Protein AF-0000000083131836 (afdb_homodimer)

Solvent-accessible surface area (backbone atoms only — not comparable to full-atom values): 27180 Å² total; per-residue (Å²): 132,62,62,68,63,49,51,50,48,54,57,48,81,63,74,49,46,41,34,53,65,46,28,41,53,64,48,69,60,40,54,78,53,78,91,69,47,92,48,82,59,45,58,55,55,46,48,54,54,47,44,48,44,51,51,32,48,50,42,46,54,50,49,53,49,36,46,52,28,42,71,68,66,37,61,72,59,34,52,54,53,45,52,51,43,47,53,50,44,53,48,51,43,56,51,56,58,58,61,66,73,52,52,54,70,61,46,55,60,46,48,64,74,33,59,88,35,47,82,87,67,38,41,33,62,52,45,51,61,63,45,34,52,59,46,52,49,43,49,38,60,58,54,29,57,78,66,72,50,51,70,58,31,45,72,54,82,58,50,71,81,44,70,67,40,53,51,52,50,50,51,50,49,48,40,51,44,51,48,50,35,52,51,52,50,51,52,49,46,36,73,56,62,34,60,83,26,77,86,36,40,74,62,56,44,49,52,54,55,54,52,69,70,61,62,67,56,55,68,68,56,48,51,53,53,52,48,48,54,54,47,39,61,68,71,41,79,80,65,75,62,75,81,77,100,131,62,62,70,62,50,52,51,46,54,57,48,81,63,76,47,46,41,35,53,65,46,29,41,54,65,48,68,59,40,53,78,54,78,91,69,48,92,48,81,59,46,56,54,56,46,48,55,53,47,43,47,44,52,51,33,47,50,41,47,56,50,50,53,51,34,45,52,28,43,70,68,67,38,60,72,59,32,53,55,53,46,53,51,43,48,54,51,43,52,50,52,42,56,51,56,57,59,62,66,74,50,52,56,70,61,44,55,61,46,45,64,72,32,60,89,34,45,80,86,67,39,41,33,61,52,46,52,59,63,45,34,55,59,46,51,48,43,50,38,60,56,54,30,57,75,66,72,50,51,72,60,32,44,73,53,81,59,51,69,82,44,71,68,42,52,52,52,49,49,52,50,50,49,39,51,44,52,48,50,36,52,50,53,51,52,53,50,45,36,74,57,63,34,60,83,26,76,84,35,39,71,62,56,43,48,53,54,56,55,52,69,69,61,61,68,56,54,67,69,57,49,52,53,53,51,48,48,53,54,47,38,62,69,70,39,79,78,65,74,62,76,82,75,101

InterPro domains:
  IPR004981 Tryptophan 2,3-dioxygenase [PF03301] (16-127)
  IPR004981 Tryptophan 2,3-dioxygenase [PTHR10138] (14-127)
  IPR037217 Tryptophan/Indoleamine 2,3-dioxygenase-like [SSF140959] (17-227)

Radius of gyration: 25.92 Å; Cα contacts (8 Å, |Δi|>4): 487; chains: 2; bounding box: 62×74×74 Å

Secondary structure (DSSP, 8-state):
--HHHHHHHHH--S-SHHHHHTTHHHHHTTSPPGGG-SSTHHHHHHHHHHHHHHHHHHHHHHHHHHHHHHHTT-HHHHHHHHHHHHHHHHHHHHHHHHHTTS-HHHHHHHHHHHTT--GGG-HHHHHHHHHHHHHHHHHIIIIIHHHT--HHIIIIIT----HHHHHHHHHHHHHHHHHHHHHHHHHHHHHHT-TT-TTS-HHHHHHHHHHHH--S-HHHHHHHHHHHHHHHHHH-SSPPPGGG-/--HHHHHHHHH--S-SHHHHHTTHHHHHTTSPPGGG-SSTHHHHHHHHHHHHHHHHHHHHHHHHHHHHHHHTT-HHHHHHHHHHHHHHHHHHHHHHHHHTTS-HHHHHHHHHHHTT--GGG-HHHHHHHHHHHHHHHHHIIIIIHHHT--HHIIIIIT----HHHHHHHHHHHHHHHHHHHHHHHHHHHHHHT-TT-TTS-HHHHHHHHHHHH--S-HHHHHHHHHHHHHHHHHH-SSPPPGGG-

Foldseek 3Di:
DDPVVVVDVQLDDCPDPVCVVVVVNVVVVVAPDPVPDPDDCLRLVVVLLVLLLVLLVLLLVLLVVLLVCLQVVVLVVNLVSLVVNLVSLVVNLVSLVVNLPDALVSVVSSVVVCPPDDPVPRPSLVSVLVSLVSSVVSLCVRPPVVVVDDPCCCPPVVPDVDSNVSNLVSSVSSQVSNLSSLVSNLVSCCSNPNLPDVVCPPVNSVVSVVVNPDTSCVSSVVSVVVVCVVVCVVVDVDDPDPVVD/DDPVVVVDVQLDDCPDPVCVVVVVNVVVVVAPDPVPDPDPCLRLVVVLLVLLLVLLVLLLVLLVVLLVCLQVVVLVVNLVSLVVNLVSLVVNLVSLVVNLPDALVSVVSNVVVCPPDDPVPRPSLVSVLVSLQSSVVSLCVRPPVVVVDDPCCCPPVVPDVDSNVSNLVSSVSSQVSNLSSLVSNLVSCCSNPNLPDVVCPPVNSVVSVVVSPDTSCVSSVVSVVVVCVVVCVVVDVDDPDPVVD

Sequence (490 aa):
MDRHSFYALIAGDNASDYEQYLNRHDLLQCQTPYDQLCNHDELQFQITHQVQELWMKLIAYTLLEIDEQLAAKHS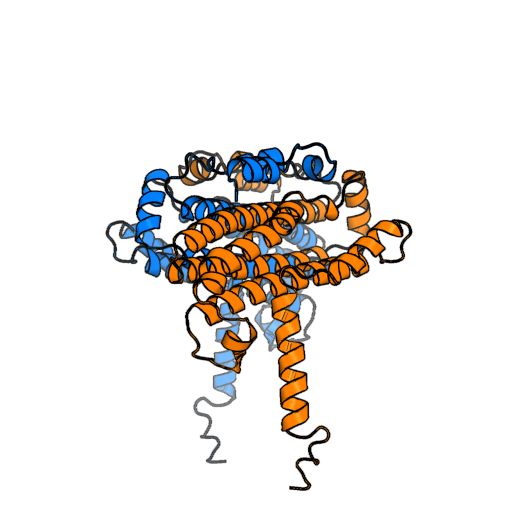LKVLTLFNRTHRIQQSMVDHLALLETMSPKDYQSIRLNLGNGSGQESPGFHVIIQMAKPLWQSFQTHYLIPTNLSLRDIYDDHYQHDELYLLAEQLAEFDKLFQHFRYRHIQLVQRILGLSSKSLKGHSADLLEKGLKMRFFPELWDIRNQMTDDWGGEYGSTRPPLHCKMDRHSFYALIAGDNASDYEQYLNRHDLLQCQTPYDQLCNHDELQFQITHQVQELWMKLIAYTLLEIDEQLAAKHSLKVLTLFNRTHRIQQSMVDHLALLETMSPKDYQSIRLNLGNGSGQESPGFHVIIQMAKPLWQSFQTHYLIPTNLSLRDIYDDHYQHDELYLLAEQLAEFDKLFQHFRYRHIQLVQRILGLSSKSLKGHSADLLEKGLKMRFFPELWDIRNQMTDDWGGEYGSTRPPLHCK

Organism: Piscirickettsia salmonis (NCBI:txid1238)

Nearest PDB structures (foldseek):
  3bk9-assembly2_H  TM=8.881E-01  e=2.395E-08  Xanthomonas campestris pv. campestris
  2nw7-assembly1_D  TM=8.348E-01  e=6.318E-09  Xanthomonas campestris pv. campestris
  2nw7-assembly1_C  TM=8.312E-01  e=8.323E-09  Xanthomonas campestris pv. campestris
  2nox-assembly2_G  TM=8.268E-01  e=1.993E-08  Cupriavidus metallidurans
  2nox-assembly1_B  TM=8.123E-01  e=3.014E-08  Cupriavidus metallidurans

pLDDT: mean 89.49, std 11.09, range [40.47, 98.56]

Structure (mmCIF, N/CA/C/O backbone):
data_AF-0000000083131836-model_v1
#
loop_
_entity.id
_entity.type
_entity.pdbx_description
1 polymer 'Tryptophan 2,3-dioxygenase'
#
loop_
_atom_site.group_PDB
_atom_site.id
_atom_site.type_symbol
_atom_site.label_atom_id
_atom_site.label_alt_id
_atom_site.label_comp_id
_atom_site.label_asym_id
_atom_site.label_entity_id
_atom_site.label_seq_id
_atom_site.pdbx_PDB_ins_code
_atom_site.Cartn_x
_atom_site.Cartn_y
_atom_site.Cartn_z
_atom_site.occupancy
_atom_site.B_iso_or_equiv
_atom_site.auth_seq_id
_atom_site.auth_comp_id
_atom_site.auth_asym_id
_atom_site.auth_atom_id
_atom_site.pdbx_PDB_model_num
ATOM 1 N N . MET A 1 1 ? -3.969 27.156 3.531 1 92.19 1 MET A N 1
ATOM 2 C CA . MET A 1 1 ? -3.037 26.766 2.479 1 92.19 1 MET A CA 1
ATOM 3 C C . MET A 1 1 ? -3.609 27.094 1.101 1 92.19 1 MET A C 1
ATOM 5 O O . MET A 1 1 ? -4.797 26.875 0.852 1 92.19 1 MET A O 1
ATOM 9 N N . ASP A 1 2 ? -2.715 27.609 0.281 1 91.12 2 ASP A N 1
ATOM 10 C CA . ASP A 1 2 ? -3.135 27.922 -1.082 1 91.12 2 ASP A CA 1
ATOM 11 C C . ASP A 1 2 ? -3.109 26.672 -1.964 1 91.12 2 ASP A C 1
ATOM 13 O O . ASP A 1 2 ? -2.037 26.156 -2.279 1 91.12 2 ASP A O 1
ATOM 17 N N . ARG A 1 3 ? -4.238 26.297 -2.41 1 90.19 3 ARG A N 1
ATOM 18 C CA . ARG A 1 3 ? -4.375 25.031 -3.133 1 90.19 3 ARG A CA 1
ATOM 19 C C . ARG A 1 3 ? -3.59 25.062 -4.441 1 90.19 3 ARG A C 1
ATOM 21 O O . ARG A 1 3 ? -2.918 24.094 -4.789 1 90.19 3 ARG A O 1
ATOM 28 N N . HIS A 1 4 ? -3.729 26.125 -5.125 1 90 4 HIS A N 1
ATOM 29 C CA . HIS A 1 4 ? -3.096 26.203 -6.438 1 90 4 HIS A CA 1
ATOM 30 C C . HIS A 1 4 ? -1.58 26.094 -6.328 1 90 4 HIS A C 1
ATOM 32 O O . HIS A 1 4 ? -0.944 25.422 -7.145 1 90 4 HIS A O 1
ATOM 38 N N . SER A 1 5 ? -1.041 26.734 -5.328 1 92.12 5 SER A N 1
ATOM 39 C CA . SER A 1 5 ? 0.399 26.656 -5.102 1 92.12 5 SER A CA 1
ATOM 40 C C . SER A 1 5 ? 0.834 25.219 -4.801 1 92.12 5 SER A C 1
ATOM 42 O O . SER A 1 5 ? 1.824 24.734 -5.355 1 92.12 5 SER A O 1
ATOM 44 N N . PHE A 1 6 ? 0.069 24.562 -3.996 1 92.81 6 PHE A N 1
ATOM 45 C CA . PHE A 1 6 ? 0.462 23.203 -3.613 1 92.81 6 PHE A CA 1
ATOM 46 C C . PHE A 1 6 ? 0.19 22.219 -4.742 1 92.81 6 PHE A C 1
ATOM 48 O O . PHE A 1 6 ? 0.929 21.25 -4.918 1 92.81 6 PHE A O 1
ATOM 55 N N . TYR A 1 7 ? -0.836 22.516 -5.57 1 90.5 7 TYR A N 1
ATOM 56 C CA . TYR A 1 7 ? -1.062 21.672 -6.742 1 90.5 7 TYR A CA 1
ATOM 57 C C . TYR A 1 7 ? 0.15 21.688 -7.668 1 90.5 7 TYR A C 1
ATOM 59 O O . TYR A 1 7 ? 0.564 20.656 -8.18 1 90.5 7 TYR A O 1
ATOM 67 N N . ALA A 1 8 ? 0.679 22.859 -7.816 1 90.56 8 ALA A N 1
ATOM 68 C CA . ALA A 1 8 ? 1.857 23.016 -8.664 1 90.56 8 ALA A CA 1
ATOM 69 C C . ALA A 1 8 ? 3.057 22.281 -8.07 1 90.56 8 ALA A C 1
ATOM 71 O O . ALA A 1 8 ? 3.816 21.625 -8.797 1 90.56 8 ALA A O 1
ATOM 72 N N . LEU A 1 9 ? 3.209 22.359 -6.789 1 91.62 9 LEU A N 1
ATOM 73 C CA . LEU A 1 9 ? 4.309 21.688 -6.109 1 91.62 9 LEU A CA 1
ATOM 74 C C . LEU A 1 9 ? 4.168 20.172 -6.219 1 91.62 9 LEU A C 1
ATOM 76 O O . LEU A 1 9 ? 5.156 19.469 -6.441 1 91.62 9 LEU A O 1
ATOM 80 N N . ILE A 1 10 ? 2.947 19.672 -6.082 1 91.69 10 ILE A N 1
ATOM 81 C CA . ILE A 1 10 ? 2.676 18.25 -6.16 1 91.69 10 ILE A CA 1
ATOM 82 C C . ILE A 1 10 ? 2.973 17.734 -7.57 1 91.69 10 ILE A C 1
ATOM 84 O O . ILE A 1 10 ? 3.541 16.656 -7.742 1 91.69 10 ILE A O 1
ATOM 88 N N . ALA A 1 11 ? 2.627 18.516 -8.523 1 89.5 11 ALA A N 1
ATOM 89 C CA . ALA A 1 11 ? 2.832 18.125 -9.922 1 89.5 11 ALA A CA 1
ATOM 90 C C . ALA A 1 11 ? 4.316 17.984 -10.242 1 89.5 11 ALA A C 1
ATOM 92 O O . ALA A 1 11 ? 4.715 17.125 -11.016 1 89.5 11 ALA A O 1
ATOM 93 N N . GLY A 1 12 ? 5.078 18.766 -9.555 1 87.25 12 GLY A N 1
ATOM 94 C CA . GLY A 1 12 ? 6.5 18.75 -9.859 1 87.25 12 GLY A CA 1
ATOM 95 C C . GLY A 1 12 ? 6.836 19.406 -11.18 1 87.25 12 GLY A C 1
ATOM 96 O O . GLY A 1 12 ? 5.945 19.922 -11.867 1 87.25 12 GLY A O 1
ATOM 97 N N . ASP A 1 13 ? 8.172 19.438 -11.57 1 88.19 13 ASP A N 1
ATOM 98 C CA . ASP A 1 13 ? 8.586 20.109 -12.805 1 88.19 13 ASP A CA 1
ATOM 99 C C . ASP A 1 13 ? 9.25 19.109 -13.766 1 88.19 13 ASP A C 1
ATOM 101 O O . ASP A 1 13 ? 9.766 19.516 -14.812 1 88.19 13 ASP A O 1
ATOM 105 N N . ASN A 1 14 ? 9.203 17.875 -13.406 1 88.94 14 ASN A N 1
ATOM 106 C CA . ASN A 1 14 ? 9.711 16.781 -14.227 1 88.94 14 ASN A CA 1
ATOM 107 C C . ASN A 1 14 ? 11.164 17.016 -14.641 1 88.94 14 ASN A C 1
ATOM 109 O O . ASN A 1 14 ? 11.578 16.609 -15.727 1 88.94 14 ASN A O 1
ATOM 113 N N . ALA A 1 15 ? 11.953 17.641 -13.82 1 88.12 15 ALA A N 1
ATOM 114 C CA . ALA A 1 15 ? 13.305 18.062 -14.188 1 88.12 15 ALA A CA 1
ATOM 115 C C . ALA A 1 15 ? 14.344 17.094 -13.648 1 88.12 15 ALA A C 1
ATOM 117 O O . ALA A 1 15 ? 15.422 16.938 -14.227 1 88.12 15 ALA A O 1
ATOM 118 N N . SER A 1 16 ? 14.023 16.453 -12.625 1 91.06 16 SER A N 1
ATOM 119 C CA . SER A 1 16 ? 15.016 15.594 -11.977 1 91.06 16 SER A CA 1
ATOM 120 C C . SER A 1 16 ? 15.078 14.219 -12.641 1 91.06 16 SER A C 1
ATOM 122 O O . SER A 1 16 ? 14.102 13.773 -13.25 1 91.06 16 SER A O 1
ATOM 124 N N . ASP A 1 17 ? 16.172 13.555 -12.523 1 92.94 17 ASP A N 1
ATOM 125 C CA . ASP A 1 17 ? 16.328 12.188 -13.008 1 92.94 17 ASP A CA 1
ATOM 126 C C . ASP A 1 17 ? 15.312 11.25 -12.352 1 92.94 17 ASP A C 1
ATOM 128 O O . ASP A 1 17 ? 14.773 10.352 -13 1 92.94 17 ASP A O 1
ATOM 132 N N . TYR A 1 18 ? 15.055 11.516 -11.086 1 92.75 18 TYR A N 1
ATOM 133 C CA . TYR A 1 18 ? 14.086 10.727 -10.336 1 92.75 18 TYR A CA 1
ATOM 134 C C . TYR A 1 18 ? 12.711 10.789 -10.984 1 92.75 18 TYR A C 1
ATOM 136 O O . TYR A 1 18 ? 12.094 9.75 -11.242 1 92.75 18 TYR A O 1
ATOM 144 N N . GLU A 1 19 ? 12.289 11.953 -11.258 1 94.81 19 GLU A N 1
ATOM 145 C CA . GLU A 1 19 ? 10.961 12.133 -11.836 1 94.81 19 GLU A CA 1
ATOM 146 C C . GLU A 1 19 ? 10.875 11.531 -13.234 1 94.81 19 GLU A C 1
ATOM 148 O O . GLU A 1 19 ? 9.875 10.906 -13.594 1 94.81 19 GLU A O 1
ATOM 153 N N . GLN A 1 20 ? 11.914 11.727 -14 1 94.06 20 GLN A N 1
ATOM 154 C CA . GLN A 1 20 ? 11.938 11.219 -15.367 1 94.06 20 GLN A CA 1
ATOM 155 C C . GLN A 1 20 ? 11.984 9.695 -15.391 1 94.06 20 GLN A C 1
ATOM 157 O O . GLN A 1 20 ? 11.234 9.055 -16.141 1 94.06 20 GLN A O 1
ATOM 162 N N . TYR A 1 21 ? 12.844 9.148 -14.555 1 94.06 21 TYR A N 1
ATOM 163 C CA . TYR A 1 21 ? 12.992 7.703 -14.492 1 94.06 21 TYR A CA 1
ATOM 164 C C . TYR A 1 21 ? 11.68 7.031 -14.117 1 94.06 21 TYR A C 1
ATOM 166 O O . TYR A 1 21 ? 11.344 5.965 -14.648 1 94.06 21 TYR A O 1
ATOM 174 N N . LEU A 1 22 ? 10.914 7.676 -13.258 1 95.44 22 LEU A N 1
ATOM 175 C CA . LEU A 1 22 ? 9.68 7.078 -12.75 1 95.44 22 LEU A CA 1
ATOM 176 C C . LEU A 1 22 ? 8.484 7.508 -13.594 1 95.44 22 LEU A C 1
ATOM 178 O O . LEU A 1 22 ? 7.352 7.125 -13.305 1 95.44 22 LEU A O 1
ATOM 182 N N . ASN A 1 23 ? 8.75 8.281 -14.672 1 96.44 23 ASN A N 1
ATOM 183 C CA . ASN A 1 23 ? 7.641 8.867 -15.422 1 96.44 23 ASN A CA 1
ATOM 184 C C . ASN A 1 23 ? 6.582 9.453 -14.492 1 96.44 23 ASN A C 1
ATOM 186 O O . ASN A 1 23 ? 5.391 9.195 -14.656 1 96.44 23 ASN A O 1
ATOM 190 N N . ARG A 1 24 ? 7.027 10.172 -13.5 1 96.12 24 ARG A N 1
ATOM 191 C CA . ARG A 1 24 ? 6.191 10.672 -12.422 1 96.12 24 ARG A CA 1
ATOM 192 C C . ARG A 1 24 ? 5.102 11.602 -12.945 1 96.12 24 ARG A C 1
ATOM 194 O O . ARG A 1 24 ? 3.955 11.539 -12.5 1 96.12 24 ARG A O 1
ATOM 201 N N . HIS A 1 25 ? 5.473 12.438 -13.883 1 95.19 25 HIS A N 1
ATOM 202 C CA . HIS A 1 25 ? 4.523 13.398 -14.43 1 95.19 25 HIS A CA 1
ATOM 203 C C . HIS A 1 25 ? 3.342 12.695 -15.086 1 95.19 25 HIS A C 1
ATOM 205 O O . HIS A 1 25 ? 2.186 12.992 -14.781 1 95.19 25 HIS A O 1
ATOM 211 N N . ASP A 1 26 ? 3.588 11.781 -15.977 1 95.94 26 ASP A N 1
ATOM 212 C CA . ASP A 1 26 ? 2.529 11.031 -16.641 1 95.94 26 ASP A CA 1
ATOM 213 C C . ASP A 1 26 ? 1.716 10.219 -15.633 1 95.94 26 ASP A C 1
ATOM 215 O O . ASP A 1 26 ? 0.491 10.133 -15.75 1 95.94 26 ASP A O 1
ATOM 219 N N . LEU A 1 27 ? 2.389 9.656 -14.695 1 97.62 27 LEU A N 1
ATOM 220 C CA . LEU A 1 27 ? 1.745 8.867 -13.648 1 97.62 27 LEU A CA 1
ATOM 221 C C . LEU A 1 27 ? 0.706 9.695 -12.906 1 97.62 27 LEU A C 1
ATOM 223 O O . LEU A 1 27 ? -0.427 9.25 -12.703 1 97.62 27 LEU A O 1
ATOM 227 N N . LEU A 1 28 ? 1.086 10.906 -12.5 1 96.94 28 LEU A N 1
ATOM 228 C CA . LEU A 1 28 ? 0.222 11.742 -11.672 1 96.94 28 LEU A CA 1
ATOM 229 C C . LEU A 1 28 ? -0.868 12.398 -12.508 1 96.94 28 LEU A C 1
ATOM 231 O O . LEU A 1 28 ? -1.816 12.969 -11.961 1 96.94 28 LEU A O 1
ATOM 235 N N . GLN A 1 29 ? -0.776 12.266 -13.812 1 95.25 29 GLN A N 1
ATOM 236 C CA . GLN A 1 29 ? -1.801 12.82 -14.695 1 95.25 29 GLN A CA 1
ATOM 237 C C . GLN A 1 29 ? -2.885 11.781 -14.984 1 95.25 29 GLN A C 1
ATOM 239 O O . GLN A 1 29 ? -3.879 12.094 -15.648 1 95.25 29 GLN A O 1
ATOM 244 N N . CYS A 1 30 ? -2.713 10.609 -14.477 1 96.56 30 CYS A N 1
ATOM 245 C CA . CYS A 1 30 ? -3.682 9.547 -14.734 1 96.56 30 CYS A CA 1
ATOM 246 C C . CYS A 1 30 ? -4.945 9.758 -13.906 1 96.56 30 CYS A C 1
ATOM 248 O O . CYS A 1 30 ? -5.957 9.094 -14.141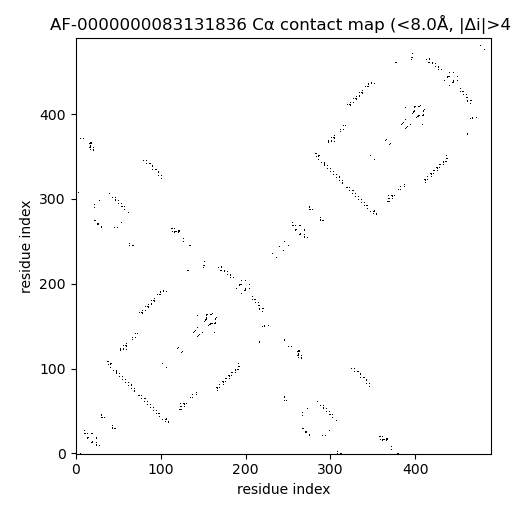 1 96.56 30 CYS A O 1
ATOM 250 N N . GLN A 1 31 ? -4.961 10.594 -12.891 1 96.81 31 GLN A N 1
ATOM 251 C CA . GLN A 1 31 ? -6.133 10.891 -12.078 1 96.81 31 GLN A CA 1
ATOM 252 C C . GLN A 1 31 ? -6.883 12.102 -12.617 1 96.81 31 GLN A C 1
ATOM 254 O O . GLN A 1 31 ? -6.305 12.938 -13.32 1 96.81 31 GLN A O 1
ATOM 259 N N . THR A 1 32 ? -8.125 12.211 -12.297 1 94.06 32 THR A N 1
ATOM 260 C CA . THR A 1 32 ? -8.914 13.398 -12.609 1 94.06 32 THR A CA 1
ATOM 261 C C . THR A 1 32 ? -8.305 14.641 -11.961 1 94.06 32 THR A C 1
ATOM 263 O O . THR A 1 32 ? -7.918 14.602 -10.789 1 94.06 32 THR A O 1
ATOM 266 N N . PRO A 1 33 ? -8.211 15.68 -12.773 1 91.44 33 PRO A N 1
ATOM 267 C CA . PRO A 1 33 ? -7.738 16.922 -12.172 1 91.44 33 PRO A CA 1
ATOM 268 C C . PRO A 1 33 ? -8.57 17.344 -10.961 1 91.44 33 PRO A C 1
ATOM 270 O O . PRO A 1 33 ? -9.789 17.156 -10.953 1 91.44 33 PRO A O 1
ATOM 273 N N . TYR A 1 34 ? -7.871 17.953 -10.117 1 87.12 34 TYR A N 1
ATOM 274 C CA . TYR A 1 34 ? -8.461 18.234 -8.812 1 87.12 34 TYR A CA 1
ATOM 275 C C . TYR A 1 34 ? -9.719 19.078 -8.961 1 87.12 34 TYR A C 1
ATOM 277 O O . TYR A 1 34 ? -10.695 18.875 -8.242 1 87.12 34 TYR A O 1
ATOM 285 N N . ASP A 1 35 ? -9.703 20 -9.891 1 87.62 35 ASP A N 1
ATOM 286 C CA . ASP A 1 35 ? -10.82 20.922 -10.062 1 87.62 35 ASP A CA 1
ATOM 287 C C . ASP A 1 35 ? -11.984 20.25 -10.789 1 87.62 35 ASP A C 1
ATOM 289 O O . ASP A 1 35 ? -13.062 20.828 -10.906 1 87.62 35 ASP A O 1
ATOM 293 N N . GLN A 1 36 ? -11.82 19.062 -11.219 1 92.5 36 GLN A N 1
ATOM 294 C CA . GLN A 1 36 ? -12.852 18.359 -11.969 1 92.5 36 GLN A CA 1
ATOM 295 C C . GLN A 1 36 ? -13.383 17.156 -11.188 1 92.5 36 GLN A C 1
ATOM 297 O O . GLN A 1 36 ? -14.273 16.438 -11.664 1 92.5 36 GLN A O 1
ATOM 302 N N . LEU A 1 37 ? -12.859 16.953 -10.016 1 93.56 37 LEU A N 1
ATOM 303 C CA . LEU A 1 37 ? -13.344 15.859 -9.172 1 93.56 37 LEU A CA 1
ATOM 304 C C . LEU A 1 37 ? -14.781 16.125 -8.734 1 93.56 37 LEU A C 1
ATOM 306 O O . LEU A 1 37 ? -15.148 17.25 -8.414 1 93.56 37 LEU A O 1
ATOM 310 N N . CYS A 1 38 ? -15.617 15.109 -8.672 1 93.38 38 CYS A N 1
ATOM 311 C CA . CYS A 1 38 ? -17 15.273 -8.227 1 93.38 38 CYS A CA 1
ATOM 312 C C . CYS A 1 38 ? -17.062 15.5 -6.719 1 93.38 38 CYS A C 1
ATOM 314 O O . CYS A 1 38 ? -17.984 16.141 -6.227 1 93.38 38 CYS A O 1
ATOM 316 N N . ASN A 1 39 ? -16.188 14.906 -6.012 1 91.81 39 ASN A N 1
ATOM 317 C CA . ASN A 1 39 ? -15.961 15.164 -4.594 1 91.81 39 ASN A CA 1
ATOM 318 C C . ASN A 1 39 ? -14.539 14.797 -4.184 1 91.81 39 ASN A C 1
ATOM 320 O O . ASN A 1 39 ? -13.773 14.273 -4.992 1 91.81 39 ASN A O 1
ATOM 324 N N . HIS A 1 40 ? -14.188 14.984 -2.961 1 87 40 HIS A N 1
ATOM 325 C CA . HIS A 1 40 ? -12.805 14.82 -2.525 1 87 40 HIS A CA 1
ATOM 326 C C . HIS A 1 40 ? -12.422 13.344 -2.43 1 87 40 HIS A C 1
ATOM 328 O O . HIS A 1 40 ? -11.25 12.992 -2.59 1 87 40 HIS A O 1
ATOM 334 N N . ASP A 1 41 ? -13.375 12.492 -2.295 1 93 41 ASP A N 1
ATOM 335 C CA . ASP A 1 41 ? -13.102 11.07 -2.111 1 93 41 ASP A CA 1
ATOM 336 C C . ASP A 1 41 ? -12.812 10.391 -3.447 1 93 41 ASP A C 1
ATOM 338 O O . ASP A 1 41 ? -12.305 9.273 -3.48 1 93 41 ASP A O 1
ATOM 342 N N . GLU A 1 42 ? -13.156 11.055 -4.5 1 95.38 42 GLU A N 1
ATOM 343 C CA . GLU A 1 42 ? -12.945 10.445 -5.812 1 95.38 42 GLU A CA 1
ATOM 344 C C . GLU A 1 42 ? -11.461 10.195 -6.074 1 95.38 42 GLU A C 1
ATOM 346 O O . GLU A 1 42 ? -11.094 9.188 -6.676 1 95.38 42 GLU A O 1
ATOM 351 N N . LEU A 1 43 ? -10.648 11.117 -5.602 1 96.06 43 LEU A N 1
ATOM 352 C CA . LEU A 1 43 ? -9.219 10.922 -5.777 1 96.06 43 LEU A CA 1
ATOM 353 C C . LEU A 1 43 ? -8.75 9.664 -5.059 1 96.06 43 LEU A C 1
ATOM 355 O O . LEU A 1 43 ? -7.965 8.883 -5.605 1 96.06 43 LEU A O 1
ATOM 359 N N . GLN A 1 44 ? -9.211 9.484 -3.855 1 95.88 44 GLN A N 1
ATOM 360 C CA . GLN A 1 44 ? -8.867 8.281 -3.105 1 95.88 44 GLN A CA 1
ATOM 361 C C . GLN A 1 44 ? -9.305 7.023 -3.854 1 95.88 44 GLN A C 1
ATOM 363 O O . GLN A 1 44 ? -8.562 6.039 -3.904 1 95.88 44 GLN A O 1
ATOM 368 N N . PHE A 1 45 ? -10.5 7.059 -4.383 1 96.12 45 PHE A N 1
ATOM 369 C CA . PHE A 1 45 ? -11.031 5.922 -5.129 1 96.12 45 PHE A CA 1
ATOM 370 C C . PHE A 1 45 ? -10.133 5.598 -6.32 1 96.12 45 PHE A C 1
ATOM 372 O O . PHE A 1 45 ? -9.75 4.441 -6.516 1 96.12 45 PHE A O 1
ATOM 379 N N . GLN A 1 46 ? -9.781 6.562 -7.031 1 96.88 46 GLN A N 1
ATOM 380 C CA . GLN A 1 46 ? -8.969 6.383 -8.227 1 96.88 46 GLN A CA 1
ATOM 381 C C . GLN A 1 46 ? -7.578 5.859 -7.875 1 96.88 46 GLN A C 1
ATOM 383 O O . GLN A 1 46 ? -7.125 4.859 -8.438 1 96.88 46 GLN A O 1
ATOM 388 N N . ILE A 1 47 ? -6.914 6.5 -6.941 1 97.81 47 ILE A N 1
ATOM 389 C CA . ILE A 1 47 ? -5.535 6.152 -6.605 1 97.81 47 ILE A CA 1
ATOM 390 C C . ILE A 1 47 ? -5.488 4.754 -6 1 97.81 47 ILE A C 1
ATOM 392 O O . ILE A 1 47 ? -4.594 3.963 -6.312 1 97.81 47 ILE A O 1
ATOM 396 N N . THR A 1 48 ? -6.438 4.461 -5.109 1 97.25 48 THR A N 1
ATOM 397 C CA . THR A 1 48 ? -6.457 3.131 -4.508 1 97.25 48 THR A CA 1
ATOM 398 C C . THR A 1 48 ? -6.566 2.055 -5.586 1 97.25 48 THR A C 1
ATOM 400 O O . THR A 1 48 ? -5.828 1.068 -5.562 1 97.25 48 THR A O 1
ATOM 403 N N . HIS A 1 49 ? -7.441 2.223 -6.57 1 97.19 49 HIS A N 1
ATOM 404 C CA . HIS A 1 49 ? -7.609 1.243 -7.637 1 97.19 49 HIS A CA 1
ATOM 405 C C . HIS A 1 49 ? -6.383 1.203 -8.539 1 97.19 49 HIS A C 1
ATOM 407 O O . HIS A 1 49 ? -5.977 0.132 -9 1 97.19 49 HIS A O 1
ATOM 413 N N . GLN A 1 50 ? -5.832 2.338 -8.797 1 98.19 50 GLN A N 1
ATOM 414 C CA . GLN A 1 50 ? -4.637 2.4 -9.625 1 98.19 50 GLN A CA 1
ATOM 415 C C . GLN A 1 50 ? -3.463 1.687 -8.961 1 98.19 50 GLN A C 1
ATOM 417 O O . GLN A 1 50 ? -2.727 0.947 -9.617 1 98.19 50 GLN A O 1
ATOM 422 N N . VAL A 1 51 ? -3.273 1.906 -7.676 1 98.38 51 VAL A N 1
ATOM 423 C CA . VAL A 1 51 ? -2.227 1.226 -6.922 1 98.38 51 VAL A CA 1
ATOM 424 C C . VAL A 1 51 ? -2.453 -0.283 -6.969 1 98.38 51 VAL A C 1
ATOM 426 O O . VAL A 1 51 ? -1.507 -1.054 -7.145 1 98.38 51 VAL A O 1
ATOM 429 N N . GLN A 1 52 ? -3.742 -0.69 -6.836 1 97.88 52 GLN A N 1
ATOM 430 C CA . GLN A 1 52 ? -4.062 -2.109 -6.938 1 97.88 52 GLN A CA 1
ATOM 431 C C . GLN A 1 52 ? -3.621 -2.678 -8.281 1 97.88 52 GLN A C 1
ATOM 433 O O . GLN A 1 52 ? -3.027 -3.758 -8.344 1 97.88 52 GLN A O 1
ATOM 438 N N . GLU A 1 53 ? -3.861 -1.987 -9.32 1 97.94 53 GLU A N 1
ATOM 439 C CA . GLU A 1 53 ? -3.5 -2.449 -10.656 1 97.94 53 GLU A CA 1
ATOM 440 C C . GLU A 1 53 ? -1.985 -2.535 -10.82 1 97.94 53 GLU A C 1
ATOM 442 O O . GLU A 1 53 ? -1.477 -3.451 -11.469 1 97.94 53 GLU A O 1
ATOM 447 N N . LEU A 1 54 ? -1.3 -1.574 -10.297 1 98.38 54 LEU A N 1
ATOM 448 C CA . LEU A 1 54 ? 0.158 -1.602 -10.344 1 98.38 54 LEU A CA 1
ATOM 449 C C . LEU A 1 54 ? 0.705 -2.814 -9.594 1 98.38 54 LEU A C 1
ATOM 451 O O . LEU A 1 54 ? 1.596 -3.506 -10.094 1 98.38 54 LEU A O 1
ATOM 455 N N . TRP A 1 55 ? 0.155 -3.053 -8.383 1 98.25 55 TRP A N 1
ATOM 456 C CA . TRP A 1 55 ? 0.573 -4.215 -7.605 1 98.25 55 TRP A CA 1
ATOM 457 C C . TRP A 1 55 ? 0.272 -5.508 -8.359 1 98.25 55 TRP A C 1
ATOM 459 O O . TRP A 1 55 ? 1.104 -6.422 -8.391 1 98.25 55 TRP A O 1
ATOM 469 N N . MET A 1 56 ? -0.914 -5.582 -9 1 98.06 56 MET A N 1
ATOM 470 C CA . MET A 1 56 ? -1.287 -6.797 -9.719 1 98.06 56 MET A CA 1
ATOM 471 C C . MET A 1 56 ? -0.396 -7.004 -10.938 1 98.06 56 MET A C 1
ATOM 473 O O . MET A 1 56 ? -0.088 -8.141 -11.297 1 98.06 56 MET A O 1
ATOM 477 N N . LYS A 1 57 ? 0.002 -5.945 -11.562 1 97.69 57 LYS A N 1
ATOM 478 C CA . LYS A 1 57 ? 0.998 -6.051 -12.625 1 97.69 57 LYS A CA 1
ATOM 479 C C . LYS A 1 57 ? 2.295 -6.66 -12.109 1 97.69 57 LYS A C 1
ATOM 481 O O . LYS A 1 57 ? 2.84 -7.586 -12.711 1 97.69 57 LYS A O 1
ATOM 486 N N . LEU A 1 58 ? 2.768 -6.145 -11 1 97.69 58 LEU A N 1
ATOM 487 C CA . LEU A 1 58 ? 4.012 -6.648 -10.43 1 97.69 58 LEU A CA 1
ATOM 488 C C . LEU A 1 58 ? 3.879 -8.117 -10.039 1 97.69 58 LEU A C 1
ATOM 490 O O . LEU A 1 58 ? 4.785 -8.914 -10.297 1 97.69 58 LEU A O 1
ATOM 494 N N . ILE A 1 59 ? 2.744 -8.445 -9.422 1 98.12 59 ILE A N 1
ATOM 495 C CA . ILE A 1 59 ? 2.496 -9.836 -9.039 1 98.12 59 ILE A CA 1
ATOM 496 C C . ILE A 1 59 ? 2.533 -10.727 -10.281 1 98.12 59 ILE A C 1
ATOM 498 O O . ILE A 1 59 ? 3.199 -11.766 -10.289 1 98.12 59 ILE A O 1
ATOM 502 N N . ALA A 1 60 ? 1.855 -10.312 -11.344 1 97.69 60 ALA A N 1
ATOM 503 C CA . ALA A 1 60 ? 1.769 -11.117 -12.555 1 97.69 60 ALA A CA 1
ATOM 504 C C . ALA A 1 60 ? 3.152 -11.352 -13.156 1 97.69 60 ALA A C 1
ATOM 506 O O . ALA A 1 60 ? 3.5 -12.484 -13.5 1 97.69 60 ALA A O 1
ATOM 507 N N . TYR A 1 61 ? 3.9 -10.352 -13.219 1 96.31 61 TYR A N 1
ATOM 508 C CA . TYR A 1 61 ? 5.234 -10.492 -13.789 1 96.31 61 TYR A CA 1
ATOM 509 C C . TYR A 1 61 ? 6.129 -11.336 -12.883 1 96.31 61 TYR A C 1
ATOM 511 O O . TYR A 1 61 ? 6.973 -12.094 -13.367 1 96.31 61 TYR A O 1
AT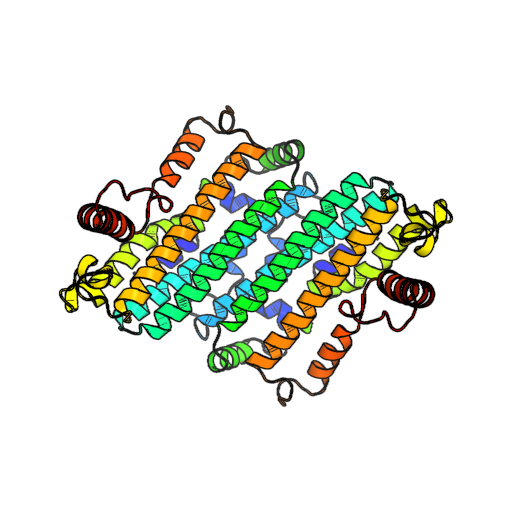OM 519 N N . THR A 1 62 ? 5.996 -11.18 -11.594 1 96.81 62 THR A N 1
ATOM 520 C CA . THR A 1 62 ? 6.746 -12 -10.648 1 96.81 62 THR A CA 1
ATOM 521 C C . THR A 1 62 ? 6.359 -13.469 -10.781 1 96.81 62 THR A C 1
ATOM 523 O O . THR A 1 62 ? 7.219 -14.352 -10.734 1 96.81 62 THR A O 1
ATOM 526 N N . LEU A 1 63 ? 5.031 -13.711 -11.023 1 98.19 63 LEU A N 1
ATOM 527 C CA . LEU A 1 63 ? 4.566 -15.078 -11.203 1 98.19 63 LEU A CA 1
ATOM 528 C C . LEU A 1 63 ? 5.148 -15.688 -12.477 1 98.19 63 LEU A C 1
ATOM 530 O O . LEU A 1 63 ? 5.434 -16.891 -12.523 1 98.19 63 LEU A O 1
ATOM 534 N N . LEU A 1 64 ? 5.289 -14.883 -13.523 1 97.06 64 LEU A N 1
ATOM 535 C CA . LEU A 1 64 ? 5.945 -15.367 -14.734 1 97.06 64 LEU A CA 1
ATOM 536 C C . LEU A 1 64 ? 7.379 -15.789 -14.445 1 97.06 64 LEU A C 1
ATOM 538 O O . LEU A 1 64 ? 7.832 -16.828 -14.922 1 97.06 64 LEU A O 1
ATOM 542 N N . GLU A 1 65 ? 8.07 -14.984 -13.688 1 96.12 65 GLU A N 1
ATOM 543 C CA . GLU A 1 65 ? 9.438 -15.344 -13.305 1 96.12 65 GLU A CA 1
ATOM 544 C C . GLU A 1 65 ? 9.453 -16.609 -12.445 1 96.12 65 GLU A C 1
ATOM 546 O O . GLU A 1 65 ? 10.305 -17.469 -12.625 1 96.12 65 GLU A O 1
ATOM 551 N N . ILE A 1 66 ? 8.531 -16.688 -11.508 1 98.06 66 ILE A N 1
ATOM 552 C CA . ILE A 1 66 ? 8.43 -17.875 -10.664 1 98.06 66 ILE A CA 1
ATOM 553 C C . ILE A 1 66 ? 8.25 -19.109 -11.531 1 98.06 66 ILE A C 1
ATOM 555 O O . ILE A 1 66 ? 8.906 -20.141 -11.312 1 98.06 66 ILE A O 1
ATOM 559 N N . ASP A 1 67 ? 7.348 -19.016 -12.5 1 98.12 67 ASP A N 1
ATOM 560 C CA . ASP A 1 67 ? 7.098 -20.125 -13.422 1 98.12 67 ASP A CA 1
ATOM 561 C C . ASP A 1 67 ? 8.391 -20.578 -14.102 1 98.12 67 ASP A C 1
ATOM 563 O O . ASP A 1 67 ? 8.672 -21.766 -14.195 1 98.12 67 ASP A O 1
ATOM 567 N N . GLU A 1 68 ? 9.164 -19.641 -14.531 1 97.06 68 GLU A N 1
ATOM 568 C CA . GLU A 1 68 ? 10.438 -19.922 -15.188 1 97.06 68 GLU A CA 1
ATOM 569 C C . GLU A 1 68 ? 11.43 -20.562 -14.219 1 97.06 68 GLU A C 1
ATOM 571 O O . GLU A 1 68 ? 12.141 -21.5 -14.586 1 97.06 68 GLU A O 1
ATOM 576 N N . GLN A 1 69 ? 11.5 -20.031 -13.039 1 97.69 69 GLN A N 1
ATOM 577 C CA . GLN A 1 69 ? 12.438 -20.547 -12.039 1 97.69 69 GLN A CA 1
ATOM 578 C C . GLN A 1 69 ? 12.039 -21.938 -11.57 1 97.69 69 GLN A C 1
ATOM 580 O O . GLN A 1 69 ? 12.898 -22.766 -11.258 1 97.69 69 GLN A O 1
ATOM 585 N N . LEU A 1 70 ? 10.719 -22.219 -11.531 1 98 70 LEU A N 1
ATOM 586 C CA . LEU A 1 70 ? 10.258 -23.562 -11.258 1 98 70 LEU A CA 1
ATOM 587 C C . LEU A 1 70 ? 10.773 -24.547 -12.312 1 98 70 LEU A C 1
ATOM 589 O O . LEU A 1 70 ? 11.281 -25.609 -11.984 1 98 70 LEU A O 1
ATOM 593 N N . ALA A 1 71 ? 10.656 -24.156 -13.539 1 97.5 71 ALA A N 1
ATOM 594 C CA . ALA A 1 71 ? 11.109 -25 -14.648 1 97.5 71 ALA A CA 1
ATOM 595 C C . ALA A 1 71 ? 12.609 -25.234 -14.57 1 97.5 71 ALA A C 1
ATOM 597 O O . ALA A 1 71 ? 13.094 -26.312 -14.914 1 97.5 71 ALA A O 1
ATOM 598 N N . ALA A 1 72 ? 13.367 -24.312 -14.078 1 97.56 72 ALA A N 1
ATOM 599 C CA . ALA A 1 72 ? 14.82 -24.391 -13.969 1 97.56 72 ALA A CA 1
ATOM 600 C C . ALA A 1 72 ? 15.234 -25.047 -12.656 1 97.56 72 ALA A C 1
ATOM 602 O O . ALA A 1 72 ? 16.422 -25.234 -12.398 1 97.56 72 ALA A O 1
ATOM 603 N N . LYS A 1 73 ? 14.336 -25.344 -11.773 1 97.12 73 LYS A N 1
ATOM 604 C CA . LYS A 1 73 ? 14.539 -26.016 -10.492 1 97.12 73 LYS A CA 1
ATOM 605 C C . LYS A 1 73 ? 15.375 -25.156 -9.547 1 97.12 73 LYS A C 1
ATOM 607 O O . LYS A 1 73 ? 16.25 -25.656 -8.852 1 97.12 73 LYS A O 1
ATOM 612 N N . HIS A 1 74 ? 15.164 -23.844 -9.609 1 97.38 74 HIS A N 1
ATOM 613 C CA . HIS A 1 74 ? 15.758 -22.906 -8.664 1 97.38 74 HIS A CA 1
ATOM 614 C C . HIS A 1 74 ? 14.797 -22.609 -7.516 1 97.38 74 HIS A C 1
ATOM 616 O O . HIS A 1 74 ? 14.281 -21.484 -7.414 1 97.38 74 HIS A O 1
ATOM 622 N N . SER A 1 75 ? 14.703 -23.516 -6.559 1 97.56 75 SER A N 1
ATOM 623 C CA . SER A 1 75 ? 13.68 -23.469 -5.52 1 97.56 75 SER A CA 1
ATOM 624 C C . SER A 1 75 ? 13.898 -22.281 -4.586 1 97.56 75 SER A C 1
ATOM 626 O O . SER A 1 75 ? 12.938 -21.625 -4.168 1 97.56 75 SER A O 1
ATOM 628 N N . LEU A 1 76 ? 15.156 -22 -4.254 1 96.12 76 LEU A N 1
ATOM 629 C CA . LEU A 1 76 ? 15.438 -20.922 -3.318 1 96.12 76 LEU A CA 1
ATOM 630 C C . LEU A 1 76 ? 15.008 -19.578 -3.898 1 96.12 76 LEU A C 1
ATOM 632 O O . LEU A 1 76 ? 14.453 -18.734 -3.186 1 96.12 76 LEU A O 1
ATOM 636 N N . LYS A 1 77 ? 15.211 -19.391 -5.188 1 95.69 77 LYS A N 1
ATOM 637 C CA . LYS A 1 77 ? 14.758 -18.172 -5.867 1 95.69 77 LYS A CA 1
ATOM 638 C C . LYS A 1 77 ? 13.234 -18.078 -5.879 1 95.69 77 LYS A C 1
ATOM 640 O O . LYS A 1 77 ? 12.664 -17.016 -5.656 1 95.69 77 LYS A O 1
ATOM 645 N N . VAL A 1 78 ? 12.609 -19.188 -6.125 1 98 78 VAL A N 1
ATOM 646 C CA . VAL A 1 78 ? 11.148 -19.25 -6.152 1 98 78 VAL A CA 1
ATOM 647 C C . VAL A 1 78 ? 10.594 -18.828 -4.793 1 98 78 VAL A C 1
ATOM 649 O O . VAL A 1 78 ? 9.641 -18.047 -4.719 1 98 78 VAL A O 1
ATOM 652 N N . LEU A 1 79 ? 11.219 -19.328 -3.734 1 97.5 79 LEU A N 1
ATOM 653 C CA . LEU A 1 79 ? 10.766 -18.984 -2.389 1 97.5 79 LEU A CA 1
ATOM 654 C C . LEU A 1 79 ? 10.875 -17.484 -2.143 1 97.5 79 LEU A C 1
ATOM 656 O O . LEU A 1 79 ? 9.961 -16.875 -1.577 1 97.5 79 LEU A O 1
ATOM 660 N N . THR A 1 80 ? 11.945 -16.875 -2.596 1 94.69 80 THR A N 1
ATOM 661 C CA . THR A 1 80 ? 12.164 -15.438 -2.438 1 94.69 80 THR A CA 1
ATOM 662 C C . THR A 1 80 ? 11.109 -14.641 -3.205 1 94.69 80 THR A C 1
ATOM 664 O O . THR A 1 80 ? 10.562 -13.672 -2.688 1 94.69 80 THR A O 1
ATOM 667 N N . LEU A 1 81 ? 10.812 -15.062 -4.379 1 96.62 81 LEU A N 1
ATOM 668 C CA . LEU A 1 81 ? 9.852 -14.359 -5.23 1 96.62 81 LEU A CA 1
ATOM 669 C C . LEU A 1 81 ? 8.438 -14.484 -4.676 1 96.62 81 LEU A C 1
ATOM 671 O O . LEU A 1 81 ? 7.664 -13.523 -4.727 1 96.62 81 LEU A O 1
ATOM 675 N N . PHE A 1 82 ? 8.109 -15.641 -4.113 1 98 82 PHE A N 1
ATOM 676 C CA . PHE A 1 82 ? 6.801 -15.797 -3.482 1 98 82 PHE A CA 1
ATOM 677 C C . PHE A 1 82 ? 6.684 -14.891 -2.26 1 98 82 PHE A C 1
ATOM 679 O O . PHE A 1 82 ? 5.617 -14.328 -1.998 1 98 82 PHE A O 1
ATOM 686 N N . ASN A 1 83 ? 7.75 -14.828 -1.514 1 95.94 83 ASN A N 1
ATOM 687 C CA . ASN A 1 83 ? 7.723 -13.914 -0.376 1 95.94 83 ASN A CA 1
ATOM 688 C C . ASN A 1 83 ? 7.348 -12.492 -0.802 1 95.94 83 ASN A C 1
ATOM 690 O O . ASN A 1 83 ? 6.531 -11.844 -0.15 1 95.94 83 ASN A O 1
ATOM 694 N N . ARG A 1 84 ? 7.895 -12.055 -1.859 1 95.31 84 ARG A N 1
ATOM 695 C CA . ARG A 1 84 ? 7.562 -10.75 -2.426 1 95.31 84 ARG A CA 1
ATOM 696 C C . ARG A 1 84 ? 6.082 -10.672 -2.781 1 95.31 84 ARG A C 1
ATOM 698 O O . ARG A 1 84 ? 5.402 -9.711 -2.428 1 95.31 84 ARG A O 1
ATOM 705 N N . THR A 1 85 ? 5.641 -11.664 -3.467 1 97.75 85 THR A N 1
ATOM 706 C CA . THR A 1 85 ? 4.25 -11.703 -3.904 1 97.75 85 THR A CA 1
ATOM 707 C C . THR A 1 85 ? 3.303 -11.672 -2.707 1 97.75 85 THR A C 1
ATOM 709 O O . THR A 1 85 ? 2.305 -10.945 -2.717 1 97.75 85 THR A O 1
ATOM 712 N N . HIS A 1 86 ? 3.648 -12.43 -1.674 1 97.88 86 HIS A N 1
ATOM 713 C CA . HIS A 1 86 ? 2.807 -12.5 -0.484 1 97.88 86 HIS A CA 1
ATOM 714 C C . HIS A 1 86 ? 2.723 -11.141 0.205 1 97.88 86 HIS A C 1
ATOM 716 O O . HIS A 1 86 ? 1.647 -10.734 0.652 1 97.88 86 HIS A O 1
ATOM 722 N N . ARG A 1 87 ? 3.775 -10.453 0.267 1 96.5 87 ARG A N 1
ATOM 723 C CA . ARG A 1 87 ? 3.795 -9.125 0.872 1 96.5 87 ARG A CA 1
ATOM 724 C C . ARG A 1 87 ? 2.92 -8.148 0.088 1 96.5 87 ARG A C 1
ATOM 726 O O . ARG A 1 87 ? 2.195 -7.344 0.677 1 96.5 87 ARG A O 1
ATOM 733 N N . ILE A 1 88 ? 3.018 -8.25 -1.189 1 97.81 88 ILE A N 1
ATOM 734 C CA . ILE A 1 88 ? 2.209 -7.383 -2.041 1 97.81 88 ILE A CA 1
ATOM 735 C C . ILE A 1 88 ? 0.728 -7.699 -1.838 1 97.81 88 ILE A C 1
ATOM 737 O O . ILE A 1 88 ? -0.094 -6.789 -1.703 1 97.81 88 ILE A O 1
ATOM 741 N N . GLN A 1 89 ? 0.414 -8.969 -1.784 1 97.81 89 GLN A N 1
ATOM 742 C CA . GLN A 1 89 ? -0.974 -9.375 -1.582 1 97.81 89 GLN A CA 1
ATOM 743 C C . GLN A 1 89 ? -1.512 -8.852 -0.254 1 97.81 89 GLN A C 1
ATOM 745 O O . GLN A 1 89 ? -2.654 -8.391 -0.177 1 97.81 89 GLN A O 1
ATOM 750 N N . GLN A 1 90 ? -0.705 -8.914 0.735 1 96.5 90 GLN A N 1
ATOM 751 C CA . GLN A 1 90 ? -1.116 -8.383 2.029 1 96.5 90 GLN A CA 1
ATOM 752 C C . GLN A 1 90 ? -1.395 -6.887 1.947 1 96.5 90 GLN A C 1
ATOM 754 O O . GLN A 1 90 ? -2.383 -6.402 2.502 1 96.5 90 GLN A O 1
ATOM 759 N N . SER A 1 91 ? -0.527 -6.234 1.257 1 96.12 91 SER A N 1
ATOM 760 C CA . SER A 1 91 ? -0.718 -4.801 1.072 1 96.12 91 SER A CA 1
ATOM 761 C C . SER A 1 91 ? -2.023 -4.504 0.342 1 96.12 91 SER A C 1
ATOM 763 O O . SER A 1 91 ? -2.74 -3.566 0.694 1 96.12 91 SER A O 1
ATOM 765 N N . MET A 1 92 ? -2.295 -5.254 -0.625 1 97.06 92 MET A N 1
ATOM 766 C CA . MET A 1 92 ? -3.508 -5.062 -1.414 1 97.06 92 MET A CA 1
ATOM 767 C C . MET A 1 92 ? -4.75 -5.188 -0.54 1 97.06 92 MET A C 1
ATOM 769 O O . MET A 1 92 ? -5.715 -4.438 -0.714 1 97.06 92 MET A O 1
ATOM 773 N N . VAL A 1 93 ? -4.742 -6.109 0.356 1 94.88 93 VAL A N 1
ATOM 774 C CA . VAL A 1 93 ? -5.863 -6.301 1.269 1 94.88 93 VAL A CA 1
ATOM 775 C C . VAL A 1 93 ? -6.02 -5.07 2.158 1 94.88 93 VAL A C 1
ATOM 777 O O . VAL A 1 93 ? -7.129 -4.559 2.334 1 94.88 93 VAL A O 1
ATOM 780 N N . ASP A 1 94 ? -4.934 -4.562 2.619 1 92.5 94 ASP A N 1
ATOM 781 C CA . ASP A 1 94 ? -4.945 -3.391 3.49 1 92.5 94 ASP A CA 1
ATOM 782 C C . ASP A 1 94 ? -5.496 -2.168 2.76 1 92.5 94 ASP A C 1
ATOM 784 O O . ASP A 1 94 ? -6.164 -1.324 3.363 1 92.5 94 ASP A O 1
ATOM 788 N N . HIS A 1 95 ? -5.25 -2.076 1.517 1 95.06 95 HIS A N 1
ATOM 789 C CA . HIS A 1 95 ? -5.68 -0.927 0.729 1 95.06 95 HIS A CA 1
ATOM 790 C C . HIS A 1 95 ? -7.199 -0.885 0.599 1 95.06 95 HIS A C 1
ATOM 792 O O . HIS A 1 95 ? -7.785 0.191 0.472 1 95.06 95 HIS A O 1
ATOM 798 N N . LEU A 1 96 ? -7.828 -2.025 0.64 1 92.94 96 LEU A N 1
ATOM 799 C CA . LEU A 1 96 ? -9.289 -2.057 0.559 1 92.94 96 LEU A CA 1
ATOM 800 C C . LEU A 1 96 ? -9.914 -1.342 1.751 1 92.94 96 LEU A C 1
ATOM 802 O O . LEU A 1 96 ? -10.969 -0.722 1.622 1 92.94 96 LEU A O 1
ATOM 806 N N . ALA A 1 97 ? -9.219 -1.381 2.885 1 88.06 97 ALA A N 1
ATOM 807 C CA . ALA A 1 97 ? -9.727 -0.737 4.094 1 88.06 97 ALA A CA 1
ATOM 808 C C . ALA A 1 97 ? -9.773 0.779 3.93 1 88.06 97 ALA A C 1
ATOM 810 O O . ALA A 1 97 ? -10.602 1.452 4.547 1 88.06 97 ALA A O 1
ATOM 811 N N . LEU A 1 98 ? -8.922 1.303 3.096 1 91.12 98 LEU A N 1
ATOM 812 C CA . LEU A 1 98 ? -8.914 2.736 2.83 1 91.12 98 LEU A CA 1
ATOM 813 C C . LEU A 1 98 ? -10.219 3.18 2.188 1 91.12 98 LEU A C 1
ATOM 815 O O . LEU A 1 98 ? -10.727 4.266 2.484 1 91.12 98 LEU A O 1
ATOM 819 N N . LEU A 1 99 ? -10.75 2.33 1.362 1 91.5 99 LEU A N 1
ATOM 820 C CA . LEU A 1 99 ? -11.977 2.662 0.646 1 91.5 99 LEU A CA 1
ATOM 821 C C . LEU A 1 99 ? -13.164 2.723 1.601 1 91.5 99 LEU A C 1
ATOM 823 O O . LEU A 1 99 ? -14.164 3.383 1.312 1 91.5 99 LEU A O 1
ATOM 827 N N . GLU A 1 100 ? -13.023 2.102 2.752 1 87.19 100 GLU A N 1
ATOM 828 C CA . GLU A 1 100 ? -14.086 2.102 3.746 1 87.19 100 GLU A CA 1
ATOM 829 C C . GLU A 1 100 ? -14.211 3.463 4.426 1 87.19 100 GLU A C 1
ATOM 831 O O . GLU A 1 100 ? -15.211 3.748 5.082 1 87.19 100 GLU A O 1
ATOM 836 N N . THR A 1 101 ? -13.227 4.316 4.246 1 85.94 101 THR A N 1
ATOM 837 C CA . THR A 1 101 ? -13.258 5.633 4.871 1 85.94 101 THR A CA 1
ATOM 838 C C . THR A 1 101 ? -14.125 6.594 4.059 1 85.94 101 THR A C 1
ATOM 840 O O . THR A 1 101 ? -14.414 7.707 4.5 1 85.94 101 THR A O 1
ATOM 843 N N . MET A 1 102 ? -14.539 6.184 2.936 1 87.56 102 MET A N 1
ATOM 844 C CA . MET A 1 102 ? -15.453 7 2.137 1 87.56 102 MET A CA 1
ATOM 845 C C . MET A 1 102 ? -16.891 6.844 2.617 1 87.56 102 MET A C 1
ATOM 847 O O . MET A 1 102 ? -17.281 5.762 3.053 1 87.56 102 MET A O 1
ATOM 851 N N . SER A 1 103 ? -17.609 7.922 2.545 1 84.25 103 SER A N 1
ATOM 852 C CA . SER A 1 103 ? -19.016 7.793 2.895 1 84.25 103 SER A CA 1
ATOM 853 C C . SER A 1 103 ? -19.812 7.168 1.755 1 84.25 103 SER A C 1
ATOM 855 O O . SER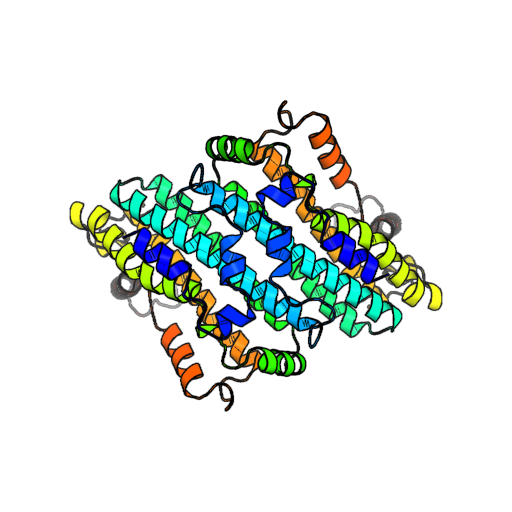 A 1 103 ? -19.516 7.391 0.582 1 84.25 103 SER A O 1
ATOM 857 N N . PRO A 1 104 ? -20.859 6.414 2.135 1 86.62 104 PRO A N 1
ATOM 858 C CA . PRO A 1 104 ? -21.734 5.855 1.102 1 86.62 104 PRO A CA 1
ATOM 859 C C . PRO A 1 104 ? -22.344 6.93 0.195 1 86.62 104 PRO A C 1
ATOM 861 O O . PRO A 1 104 ? -22.5 6.707 -1.007 1 86.62 104 PRO A O 1
ATOM 864 N N . LYS A 1 105 ? -22.609 8.039 0.722 1 88.06 105 LYS A N 1
ATOM 865 C CA . LYS A 1 105 ? -23.172 9.141 -0.067 1 88.06 105 LYS A CA 1
ATOM 866 C C . LYS A 1 105 ? -22.172 9.625 -1.113 1 88.06 105 LYS A C 1
ATOM 868 O O . LYS A 1 105 ? -22.516 9.789 -2.283 1 88.06 105 LYS A O 1
ATOM 873 N N . ASP A 1 106 ? -20.938 9.852 -0.743 1 88.69 106 ASP A N 1
ATOM 874 C CA . ASP A 1 106 ? -19.891 10.312 -1.658 1 88.69 106 ASP A CA 1
ATOM 875 C C . ASP A 1 106 ? -19.609 9.281 -2.744 1 88.69 106 ASP A C 1
ATOM 877 O O . ASP A 1 106 ? -19.359 9.633 -3.896 1 88.69 106 ASP A O 1
ATOM 881 N N . TYR A 1 107 ? -19.703 8.023 -2.389 1 90.12 107 TYR A N 1
ATOM 882 C CA . TYR A 1 107 ? -19.469 6.977 -3.375 1 90.12 107 TYR A CA 1
ATOM 883 C C . TYR A 1 107 ? -20.531 7 -4.469 1 90.12 107 TYR A C 1
ATOM 885 O O . TYR A 1 107 ? -20.234 6.73 -5.633 1 90.12 107 TYR A O 1
ATOM 893 N N . GLN A 1 108 ? -21.734 7.312 -4.094 1 86.81 108 GLN A N 1
ATOM 894 C CA . GLN A 1 108 ? -22.797 7.363 -5.094 1 86.81 108 GLN A CA 1
ATOM 895 C C . GLN A 1 108 ? -22.469 8.359 -6.199 1 86.81 108 GLN A C 1
ATOM 897 O O . GLN A 1 108 ? -22.734 8.109 -7.375 1 86.81 108 GLN A O 1
ATOM 902 N N . SER A 1 109 ? -21.891 9.445 -5.816 1 90.56 109 SER A N 1
ATOM 903 C CA . SER A 1 109 ? -21.469 10.438 -6.801 1 90.56 109 SER A CA 1
ATOM 904 C C . SER A 1 109 ? -20.344 9.906 -7.676 1 90.56 109 SER A C 1
ATOM 906 O O . SER A 1 109 ? -20.297 10.18 -8.875 1 90.56 109 SER A O 1
ATOM 908 N N . ILE A 1 110 ? -19.453 9.156 -7.113 1 91.44 110 ILE A N 1
ATOM 909 C CA . ILE A 1 110 ? -18.328 8.578 -7.832 1 91.44 110 ILE A CA 1
ATOM 910 C C . ILE A 1 110 ? -18.828 7.504 -8.797 1 91.44 110 ILE A C 1
ATOM 912 O O . ILE A 1 110 ? -18.344 7.41 -9.93 1 91.44 110 ILE A O 1
ATOM 916 N N . ARG A 1 111 ? -19.75 6.754 -8.352 1 87.5 111 ARG A N 1
ATOM 917 C CA . ARG A 1 111 ? -20.328 5.676 -9.148 1 87.5 111 ARG A CA 1
ATOM 918 C C . ARG A 1 111 ? -20.906 6.207 -10.461 1 87.5 111 ARG A C 1
ATOM 920 O O . ARG A 1 111 ? -20.828 5.543 -11.492 1 87.5 111 ARG A O 1
ATOM 927 N N . LEU A 1 112 ? -21.422 7.363 -10.43 1 87.56 112 LEU A N 1
ATOM 928 C CA . LEU A 1 112 ? -22 7.984 -11.625 1 87.56 112 LEU A CA 1
ATOM 929 C C . LEU A 1 112 ? -20.906 8.25 -12.664 1 87.56 112 LEU A C 1
ATOM 931 O O . LEU A 1 112 ? -21.141 8.078 -13.867 1 87.56 112 LEU A O 1
ATOM 935 N N . ASN A 1 113 ? -19.766 8.586 -12.219 1 89.12 113 ASN A N 1
ATOM 936 C CA . ASN A 1 113 ? -18.641 8.852 -13.117 1 89.12 113 ASN A CA 1
ATOM 937 C C . ASN A 1 113 ? -18.016 7.555 -13.625 1 89.12 113 ASN A C 1
ATOM 939 O O . ASN A 1 113 ? -17.375 7.543 -14.68 1 89.12 113 ASN A O 1
ATOM 943 N N . LEU A 1 114 ? -18.219 6.52 -12.852 1 87.12 114 LEU A N 1
ATOM 944 C CA . LEU A 1 114 ? -17.672 5.215 -13.188 1 87.12 114 LEU A CA 1
ATOM 945 C C . LEU A 1 114 ? -18.453 4.562 -14.312 1 87.12 114 LEU A C 1
ATOM 947 O O . LEU A 1 114 ? -17.984 3.623 -14.953 1 87.12 114 LEU A O 1
ATOM 951 N N . GLY A 1 115 ? -19.578 5.039 -14.609 1 82.75 115 GLY A N 1
ATOM 952 C CA . GLY A 1 115 ? -20.438 4.43 -15.617 1 82.75 115 GLY A CA 1
ATOM 953 C C . GLY A 1 115 ? -20.812 2.996 -15.289 1 82.75 115 GLY A C 1
ATOM 954 O O . GLY A 1 115 ? -21.297 2.711 -14.188 1 82.75 115 GLY A O 1
ATOM 955 N N . ASN A 1 116 ? -20.5 2.055 -16.234 1 79.75 116 ASN A N 1
ATOM 956 C CA . ASN A 1 116 ? -20.797 0.641 -16.016 1 79.75 116 ASN A CA 1
ATOM 957 C C . ASN A 1 116 ? -19.594 -0.113 -15.469 1 79.75 116 ASN A C 1
ATOM 959 O O . ASN A 1 116 ? -19.578 -1.346 -15.461 1 79.75 116 ASN A O 1
ATOM 963 N N . GLY A 1 117 ? -18.75 0.691 -15.062 1 82.19 117 GLY A N 1
ATOM 964 C CA . GLY A 1 117 ? -17.531 0.059 -14.602 1 82.19 117 GLY A CA 1
ATOM 965 C C . GLY A 1 117 ? -17.656 -0.561 -13.219 1 82.19 117 GLY A C 1
ATOM 966 O O . GLY A 1 117 ? -18.5 -0.141 -12.43 1 82.19 117 GLY A O 1
ATOM 967 N N . SER A 1 118 ? -16.875 -1.654 -13.023 1 81.44 118 SER A N 1
ATOM 968 C CA . SER A 1 118 ? -16.797 -2.326 -11.734 1 81.44 118 SER A CA 1
ATOM 969 C C . SER A 1 118 ? -15.398 -2.896 -11.5 1 81.44 118 SER A C 1
ATOM 971 O O . SER A 1 118 ? -14.672 -3.184 -12.453 1 81.44 118 SER A O 1
ATOM 973 N N . GLY A 1 119 ? -15.062 -2.941 -10.273 1 80.31 119 GLY A N 1
ATOM 974 C CA . GLY A 1 119 ? -13.789 -3.564 -9.938 1 80.31 119 GLY A CA 1
ATOM 975 C C . GLY A 1 119 ? -13.664 -4.984 -10.453 1 80.31 119 GLY A C 1
ATOM 976 O O . GLY A 1 119 ? -12.555 -5.484 -10.648 1 80.31 119 GLY A O 1
ATOM 977 N N . GLN A 1 120 ? -14.734 -5.574 -10.719 1 79.44 120 GLN A N 1
ATOM 978 C CA . GLN A 1 120 ? -14.742 -6.941 -11.227 1 79.44 120 GLN A CA 1
ATOM 979 C C . GLN A 1 120 ? -14.172 -7.008 -12.633 1 79.44 120 GLN A C 1
ATOM 981 O O . GLN A 1 120 ? -13.812 -8.086 -13.117 1 79.44 120 GLN A O 1
ATOM 986 N N . GLU A 1 121 ? -14.039 -5.891 -13.195 1 86 121 GLU A N 1
ATOM 987 C CA . GLU A 1 121 ? -13.539 -5.82 -14.57 1 86 121 GLU A CA 1
ATOM 988 C C . GLU A 1 121 ? -12.023 -5.633 -14.602 1 86 121 GLU A C 1
ATOM 990 O O . GLU A 1 121 ? -11.438 -5.449 -15.672 1 86 121 GLU A O 1
ATOM 995 N N . SER A 1 122 ? -11.398 -5.688 -13.469 1 93.25 122 SER A N 1
ATOM 996 C CA . SER A 1 122 ? -9.961 -5.465 -13.391 1 93.25 122 SER A CA 1
ATOM 997 C C . SER A 1 122 ? -9.195 -6.512 -14.195 1 93.25 122 SER A C 1
ATOM 999 O O . SER A 1 122 ? -9.188 -7.695 -13.844 1 93.25 122 SER A O 1
ATOM 1001 N N . PRO A 1 123 ? -8.461 -6.066 -15.211 1 93.94 123 PRO A N 1
ATOM 1002 C CA . PRO A 1 123 ? -7.656 -7.027 -15.961 1 93.94 123 PRO A CA 1
ATOM 1003 C C . PRO A 1 123 ? -6.559 -7.668 -15.117 1 93.94 123 PRO A C 1
ATOM 1005 O O . PRO A 1 123 ? -6.273 -8.859 -15.266 1 93.94 123 PRO A O 1
ATOM 1008 N N . GLY A 1 124 ? -5.957 -6.859 -14.281 1 95.81 124 GLY A N 1
ATOM 1009 C CA . GLY A 1 124 ? -4.938 -7.414 -13.406 1 95.81 124 GLY A CA 1
ATOM 1010 C C . GLY A 1 124 ? -5.438 -8.562 -12.555 1 95.81 124 GLY A C 1
ATOM 1011 O O . GLY A 1 124 ? -4.773 -9.594 -12.438 1 95.81 124 GLY A O 1
ATOM 1012 N N . PHE A 1 125 ? -6.637 -8.398 -12.008 1 95.19 125 PHE A N 1
ATOM 1013 C CA . PHE A 1 125 ? -7.266 -9.422 -11.188 1 95.19 125 PHE A CA 1
ATOM 1014 C C . PHE A 1 125 ? -7.508 -10.695 -12 1 95.19 125 PHE A C 1
ATOM 1016 O O . PHE A 1 125 ? -7.176 -11.797 -11.555 1 95.19 125 PHE A O 1
ATOM 1023 N N . HIS A 1 126 ? -7.965 -10.586 -13.172 1 94.62 126 HIS A N 1
ATOM 1024 C CA . HIS A 1 126 ? -8.289 -11.711 -14.039 1 94.62 126 HIS A CA 1
ATOM 1025 C C . HIS A 1 126 ? -7.031 -12.438 -14.5 1 94.62 126 HIS A C 1
ATOM 1027 O O . HIS A 1 126 ? -7.023 -13.664 -14.617 1 94.62 126 HIS A O 1
ATOM 1033 N N . VAL A 1 127 ? -6.047 -11.664 -14.766 1 96.94 127 VAL A N 1
ATOM 1034 C CA . VAL A 1 127 ? -4.789 -12.258 -15.219 1 96.94 127 VAL A CA 1
ATOM 1035 C C . VAL A 1 127 ? -4.223 -13.164 -14.125 1 96.94 127 VAL A C 1
ATOM 1037 O O . VAL A 1 127 ? -3.775 -14.273 -14.406 1 96.94 127 VAL A O 1
ATOM 1040 N N . ILE A 1 128 ? -4.238 -12.703 -12.891 1 97.06 128 ILE A N 1
ATOM 1041 C CA . ILE A 1 128 ? -3.699 -13.484 -11.781 1 97.06 128 ILE A CA 1
ATOM 1042 C C . ILE A 1 128 ? -4.484 -14.789 -11.641 1 97.06 128 ILE A C 1
ATOM 1044 O O . ILE A 1 128 ? -3.898 -15.852 -11.43 1 97.06 128 ILE A O 1
ATOM 1048 N N . ILE A 1 129 ? -5.805 -14.719 -11.82 1 95.75 129 ILE A N 1
ATOM 1049 C CA . ILE A 1 129 ? -6.648 -15.906 -11.75 1 95.75 129 ILE A CA 1
ATOM 1050 C C . ILE A 1 129 ? -6.227 -16.906 -12.836 1 95.75 129 ILE A C 1
ATOM 1052 O O . ILE A 1 129 ? -6.086 -18.094 -12.562 1 95.75 129 ILE A O 1
ATOM 1056 N N . GLN A 1 130 ? -5.949 -16.406 -13.984 1 96.5 130 GLN A N 1
ATOM 1057 C CA . GLN A 1 130 ? -5.602 -17.25 -15.117 1 96.5 130 GLN A CA 1
ATOM 1058 C C . GLN A 1 130 ? -4.223 -17.891 -14.938 1 96.5 130 GLN A C 1
ATOM 1060 O O . GLN A 1 130 ? -3.934 -18.938 -15.516 1 96.5 130 GLN A O 1
ATOM 1065 N N . MET A 1 131 ? -3.42 -17.328 -14.156 1 97.81 131 MET A N 1
ATOM 1066 C CA . MET A 1 131 ? -2.041 -17.781 -14.008 1 97.81 131 MET A CA 1
ATOM 1067 C C . MET A 1 131 ? -1.953 -18.922 -12.992 1 97.81 131 MET A C 1
ATOM 1069 O O . MET A 1 131 ? -0.949 -19.625 -12.938 1 97.81 131 MET A O 1
ATOM 1073 N N . ALA A 1 132 ? -2.992 -19.094 -12.203 1 96.75 132 ALA A N 1
ATOM 1074 C CA . ALA A 1 132 ? -2.967 -20.078 -11.125 1 96.75 132 ALA A CA 1
ATOM 1075 C C . ALA A 1 132 ? -2.797 -21.5 -11.672 1 96.75 132 ALA A C 1
ATOM 1077 O O . ALA A 1 132 ? -1.954 -22.25 -11.188 1 96.75 132 ALA A O 1
ATOM 1078 N N . LYS A 1 133 ? -3.508 -21.812 -12.664 1 96.38 133 LYS A N 1
ATOM 1079 C CA . LYS A 1 133 ? -3.496 -23.172 -13.188 1 96.38 133 LYS A CA 1
ATOM 1080 C C . LYS A 1 133 ? -2.137 -23.516 -13.789 1 96.38 133 LYS A C 1
ATOM 1082 O O . LYS A 1 133 ? -1.533 -24.531 -13.422 1 96.38 133 LYS A O 1
ATOM 1087 N N . PRO A 1 134 ? -1.671 -22.672 -14.703 1 97.38 134 PRO A N 1
ATOM 1088 C CA . PRO A 1 134 ? -0.351 -23.016 -15.242 1 97.38 134 PRO A CA 1
ATOM 1089 C C . PRO A 1 134 ? 0.735 -23.031 -14.172 1 97.38 134 PRO A C 1
ATOM 1091 O O . PRO A 1 134 ? 1.691 -23.797 -14.266 1 97.38 134 PRO A O 1
ATOM 1094 N N . LEU A 1 135 ? 0.67 -22.203 -13.203 1 97.81 135 LEU A N 1
ATOM 1095 C CA . LEU A 1 135 ? 1.628 -22.203 -12.102 1 97.81 135 LEU A CA 1
ATOM 1096 C C . LEU A 1 135 ? 1.602 -23.531 -11.359 1 97.81 135 LEU A C 1
ATOM 1098 O O . LEU A 1 135 ? 2.654 -24.109 -11.07 1 97.81 135 LEU A O 1
ATOM 1102 N N . TRP A 1 136 ? 0.429 -24.031 -11.062 1 97.69 136 TRP A N 1
ATOM 1103 C CA . TRP A 1 136 ? 0.247 -25.328 -10.422 1 97.69 136 TRP A CA 1
ATOM 1104 C C . TRP A 1 136 ? 0.824 -26.453 -11.273 1 97.69 136 TRP A C 1
ATOM 1106 O O . TRP A 1 136 ? 1.531 -27.328 -10.773 1 97.69 136 TRP A O 1
ATOM 1116 N N . GLN A 1 137 ? 0.525 -26.375 -12.539 1 97.62 137 GLN A N 1
ATOM 1117 C CA . GLN A 1 137 ? 1.024 -27.375 -13.469 1 97.62 137 GLN A CA 1
ATOM 1118 C C . GLN A 1 137 ? 2.551 -27.406 -13.492 1 97.62 137 GLN A C 1
ATOM 1120 O O . GLN A 1 137 ? 3.16 -28.469 -13.555 1 97.62 137 GLN A O 1
ATOM 1125 N N . SER A 1 138 ? 3.139 -26.234 -13.445 1 97.75 138 SER A N 1
ATOM 1126 C CA . SER A 1 138 ? 4.594 -26.156 -13.43 1 97.75 138 SER A CA 1
ATOM 1127 C C . SER A 1 138 ? 5.168 -26.797 -12.172 1 97.75 138 SER A C 1
ATOM 1129 O O . SER A 1 138 ? 6.148 -27.547 -12.242 1 97.75 138 SER A O 1
ATOM 1131 N N . PHE A 1 139 ? 4.59 -26.578 -10.992 1 97.88 139 PHE A N 1
ATOM 1132 C CA . PHE A 1 139 ? 5.02 -27.203 -9.742 1 97.88 139 PHE A CA 1
ATOM 1133 C C . PHE A 1 139 ? 4.918 -28.719 -9.828 1 97.88 139 PHE A C 1
ATOM 1135 O O . PHE A 1 139 ? 5.855 -29.422 -9.461 1 97.88 139 PHE A O 1
ATOM 1142 N N . GLN A 1 140 ? 3.805 -29.156 -10.383 1 97 140 GLN A N 1
ATOM 1143 C CA . GLN A 1 140 ? 3.602 -30.594 -10.508 1 97 140 GLN A CA 1
ATOM 1144 C C . GLN A 1 140 ? 4.617 -31.203 -11.469 1 97 140 GLN A C 1
ATOM 1146 O O . GLN A 1 140 ? 5.273 -32.188 -11.141 1 97 140 GLN A O 1
ATOM 1151 N N . THR A 1 141 ? 4.781 -30.594 -12.602 1 97.44 141 THR A N 1
ATOM 1152 C CA . THR A 1 141 ? 5.598 -31.125 -13.68 1 97.44 141 THR A CA 1
ATOM 1153 C C . THR A 1 141 ? 7.07 -31.156 -13.281 1 97.44 141 THR A C 1
ATOM 1155 O O . THR A 1 141 ? 7.777 -32.125 -13.547 1 97.44 141 THR A O 1
ATOM 1158 N N . HIS A 1 142 ? 7.516 -30.141 -12.602 1 97.06 142 HIS A N 1
ATOM 1159 C CA . HIS A 1 142 ? 8.953 -30 -12.406 1 97.06 142 HIS A CA 1
ATOM 1160 C C . HIS A 1 142 ? 9.367 -30.5 -11.031 1 97.06 142 HIS A C 1
ATOM 1162 O O . HIS A 1 142 ? 10.539 -30.812 -10.805 1 97.06 142 HIS A O 1
ATOM 1168 N N . TYR A 1 143 ? 8.461 -30.609 -10.102 1 95.25 143 TYR A N 1
ATOM 1169 C CA . TYR A 1 143 ? 8.875 -30.953 -8.742 1 95.25 143 TYR A CA 1
ATOM 1170 C C . TYR A 1 143 ? 8.156 -32.219 -8.266 1 95.25 143 TYR A C 1
ATOM 1172 O O . TYR A 1 143 ? 8.789 -33.125 -7.699 1 95.25 143 TYR A O 1
ATOM 1180 N N . LEU A 1 144 ? 6.902 -32.375 -8.5 1 93.88 144 LEU A N 1
ATOM 1181 C CA . LEU A 1 144 ? 6.152 -33.5 -7.934 1 93.88 144 LEU A CA 1
ATOM 1182 C C . LEU A 1 144 ? 6.336 -34.75 -8.773 1 93.88 144 LEU A C 1
ATOM 1184 O O . LEU A 1 144 ? 6.793 -35.781 -8.273 1 93.88 144 LEU A O 1
ATOM 1188 N N . ILE A 1 145 ? 6.055 -34.656 -9.984 1 95.38 145 ILE A N 1
ATOM 1189 C CA . ILE A 1 145 ? 6.008 -35.812 -10.875 1 95.38 145 ILE A CA 1
ATOM 1190 C C . ILE A 1 145 ? 7.383 -36.469 -10.945 1 95.38 145 ILE A C 1
ATOM 1192 O O . ILE A 1 145 ? 7.508 -37.688 -10.797 1 95.38 145 ILE A O 1
ATOM 1196 N N . PRO A 1 146 ? 8.438 -35.656 -11.102 1 95.25 146 PRO A N 1
ATOM 1197 C CA . PRO A 1 146 ? 9.758 -36.281 -11.203 1 95.25 146 PRO A CA 1
ATOM 1198 C C . PRO A 1 146 ? 10.156 -37.031 -9.93 1 95.25 146 PRO A C 1
ATOM 1200 O O . PRO A 1 146 ? 10.961 -37.969 -9.984 1 95.25 146 PRO A O 1
ATOM 1203 N N . THR A 1 147 ? 9.688 -36.656 -8.805 1 92.12 147 THR A N 1
ATOM 1204 C CA . THR A 1 147 ? 10.062 -37.281 -7.539 1 92.12 147 THR A CA 1
ATOM 1205 C C . THR A 1 147 ? 9.148 -38.438 -7.23 1 92.12 147 THR A C 1
ATOM 1207 O O . THR A 1 147 ? 9.422 -39.219 -6.309 1 92.12 147 THR A O 1
ATOM 1210 N N . ASN A 1 148 ? 8.07 -38.594 -7.977 1 92.81 148 ASN A N 1
ATOM 1211 C CA . ASN A 1 148 ? 7.062 -39.625 -7.766 1 92.81 148 ASN A CA 1
ATOM 1212 C C . ASN A 1 148 ? 6.469 -39.562 -6.359 1 92.81 148 ASN A C 1
ATOM 1214 O O . ASN A 1 148 ? 6.223 -40.594 -5.73 1 92.81 148 ASN A O 1
ATOM 1218 N N . LEU A 1 149 ? 6.461 -38.438 -5.832 1 91.5 149 LEU A N 1
ATOM 1219 C CA . LEU A 1 149 ? 5.855 -38.188 -4.523 1 91.5 149 LEU A CA 1
ATOM 1220 C C . LEU A 1 149 ? 4.473 -37.562 -4.672 1 91.5 149 LEU A C 1
ATOM 1222 O O . LEU A 1 149 ? 4.258 -36.75 -5.559 1 91.5 149 LEU A O 1
ATOM 1226 N N . SER A 1 150 ? 3.562 -37.969 -3.805 1 93.62 150 SER A N 1
ATOM 1227 C CA . SER A 1 150 ? 2.264 -37.312 -3.689 1 93.62 150 SER A CA 1
ATOM 1228 C C . SER A 1 150 ? 2.303 -36.188 -2.664 1 93.62 150 SER A C 1
ATOM 1230 O O . SER A 1 150 ? 3.268 -36.062 -1.906 1 93.62 150 SER A O 1
ATOM 1232 N N . LEU A 1 151 ? 1.267 -35.375 -2.709 1 95 151 LEU A N 1
ATOM 1233 C CA . LEU A 1 151 ? 1.157 -34.344 -1.682 1 95 151 LEU A CA 1
ATOM 1234 C C . LEU A 1 151 ? 1.099 -34.969 -0.291 1 95 151 LEU A C 1
ATOM 1236 O O . LEU A 1 151 ? 1.628 -34.406 0.67 1 95 151 LEU A O 1
ATOM 1240 N N . ARG A 1 152 ? 0.49 -36.094 -0.194 1 93.44 152 ARG A N 1
ATOM 1241 C CA . ARG A 1 152 ? 0.443 -36.812 1.076 1 93.44 152 ARG A CA 1
ATOM 1242 C C . ARG A 1 152 ? 1.846 -37.156 1.555 1 93.44 152 ARG A C 1
ATOM 1244 O O . ARG A 1 152 ? 2.148 -37.062 2.744 1 93.44 152 ARG A O 1
ATOM 1251 N N . ASP A 1 153 ? 2.637 -37.594 0.69 1 94.44 153 ASP A N 1
ATOM 1252 C CA . ASP A 1 153 ? 4.02 -37.938 1.028 1 94.44 153 ASP A CA 1
ATOM 1253 C C . ASP A 1 153 ? 4.754 -36.719 1.573 1 94.44 153 ASP A C 1
ATOM 1255 O O . ASP A 1 153 ? 5.48 -36.812 2.566 1 94.44 153 ASP A O 1
ATOM 1259 N N . ILE A 1 154 ? 4.527 -35.594 0.929 1 94 154 ILE A N 1
ATOM 1260 C CA . ILE A 1 154 ? 5.219 -34.344 1.256 1 94 154 ILE A CA 1
ATOM 1261 C C . ILE A 1 154 ? 4.797 -33.875 2.643 1 94 154 ILE A C 1
ATOM 1263 O O . ILE A 1 154 ? 5.625 -33.406 3.426 1 94 154 ILE A O 1
ATOM 1267 N N . TYR A 1 155 ? 3.559 -34.031 2.998 1 93.88 155 TYR A N 1
ATOM 1268 C CA . TYR A 1 155 ? 3.018 -33.406 4.203 1 93.88 155 TYR A CA 1
ATOM 1269 C C . TYR A 1 155 ? 3.01 -34.375 5.367 1 93.88 155 TYR A C 1
ATOM 1271 O O . TYR A 1 155 ? 2.99 -33.969 6.531 1 93.88 155 TYR A O 1
ATOM 1279 N N . ASP A 1 156 ? 3.059 -35.625 5.051 1 91.69 156 ASP A N 1
ATOM 1280 C CA . ASP A 1 156 ? 2.854 -36.594 6.141 1 91.69 156 ASP A CA 1
ATOM 1281 C C . ASP A 1 156 ? 3.805 -37.781 6.027 1 91.69 156 ASP A C 1
ATOM 1283 O O . ASP A 1 156 ? 4.875 -37.781 6.633 1 91.69 156 ASP A O 1
ATOM 1287 N N . ASP A 1 157 ? 3.645 -38.688 5.051 1 89.38 157 ASP A N 1
ATOM 1288 C CA . ASP A 1 157 ? 4.281 -40 4.992 1 89.38 157 ASP A CA 1
ATOM 1289 C C . ASP A 1 157 ? 5.801 -39.844 4.879 1 89.38 157 ASP A C 1
ATOM 1291 O O . ASP A 1 157 ? 6.543 -40.688 5.422 1 89.38 157 ASP A O 1
ATOM 1295 N N . HIS A 1 158 ? 6.305 -38.938 4.246 1 90.88 158 HIS A N 1
ATOM 1296 C CA . HIS A 1 158 ? 7.734 -38.719 4.055 1 90.88 158 HIS A CA 1
ATOM 1297 C C . HIS A 1 158 ? 8.133 -37.281 4.348 1 90.88 158 HIS A C 1
ATOM 1299 O O . HIS A 1 158 ? 8.945 -36.688 3.631 1 90.88 158 HIS A O 1
ATOM 1305 N N . TYR A 1 159 ? 7.465 -36.781 5.348 1 89.88 159 TYR A N 1
ATOM 1306 C CA . TYR A 1 159 ? 7.684 -35.375 5.691 1 89.88 159 TYR A CA 1
ATOM 1307 C C . TYR A 1 159 ? 9.148 -35.125 6.012 1 89.88 159 TYR A C 1
ATOM 1309 O O . TYR A 1 159 ? 9.727 -35.781 6.879 1 89.88 159 TYR A O 1
ATOM 1317 N N . GLN A 1 160 ? 9.891 -34.219 5.395 1 90.56 160 GLN A N 1
ATOM 1318 C CA . GLN A 1 160 ? 11.281 -33.844 5.633 1 90.56 160 GLN A CA 1
ATOM 1319 C C . GLN A 1 160 ? 11.453 -32.312 5.695 1 90.56 160 GLN A C 1
ATOM 1321 O O . GLN A 1 160 ? 12.562 -31.828 5.875 1 90.56 160 GLN A O 1
ATOM 1326 N N . HIS A 1 161 ? 10.383 -31.562 5.629 1 91.81 161 HIS A N 1
ATOM 1327 C CA . HIS A 1 161 ? 10.453 -30.109 5.551 1 91.81 161 HIS A CA 1
ATOM 1328 C C . HIS A 1 161 ? 11.445 -29.656 4.48 1 91.81 161 HIS A C 1
ATOM 1330 O O . HIS A 1 161 ? 12.328 -28.844 4.75 1 91.81 161 HIS A O 1
ATOM 1336 N N . ASP A 1 162 ? 11.43 -30.188 3.371 1 93.62 162 ASP A N 1
ATOM 1337 C CA . ASP A 1 162 ? 12.359 -29.953 2.27 1 93.62 162 ASP A CA 1
ATOM 1338 C C . ASP A 1 162 ? 11.812 -28.922 1.295 1 93.62 162 ASP A C 1
ATOM 1340 O O . ASP A 1 162 ? 10.844 -28.219 1.601 1 93.62 162 ASP A O 1
ATOM 1344 N N . GLU A 1 163 ? 12.461 -28.75 0.148 1 94.06 163 GLU A N 1
ATOM 1345 C CA . GLU A 1 163 ? 12.086 -27.719 -0.802 1 94.06 163 GLU A CA 1
ATOM 1346 C C . GLU A 1 163 ? 10.68 -27.938 -1.348 1 94.06 163 GLU A C 1
ATOM 1348 O O . GLU A 1 163 ? 9.945 -26.984 -1.605 1 94.06 163 GLU A O 1
ATOM 1353 N N . LEU A 1 164 ? 10.281 -29.25 -1.471 1 95.31 164 LEU A N 1
ATOM 1354 C CA . LEU A 1 164 ? 8.945 -29.547 -1.975 1 95.31 164 LEU A CA 1
ATOM 1355 C C . LEU A 1 164 ? 7.879 -29.031 -1.012 1 95.31 164 LEU A C 1
ATOM 1357 O O . LEU A 1 164 ? 6.898 -28.422 -1.435 1 95.31 164 LEU A O 1
ATOM 1361 N N . TYR A 1 165 ? 8.094 -29.312 0.211 1 96.44 165 TYR A N 1
ATOM 1362 C CA . TYR A 1 165 ? 7.18 -28.844 1.249 1 96.44 165 TYR A CA 1
ATOM 1363 C C . TYR A 1 165 ? 7.109 -27.328 1.265 1 96.44 165 TYR A C 1
ATOM 1365 O O . TYR A 1 165 ? 6.016 -26.75 1.307 1 96.44 165 TYR A O 1
ATOM 1373 N N . LEU A 1 166 ? 8.266 -26.688 1.226 1 97.56 166 LEU A N 1
ATOM 1374 C CA . LEU A 1 166 ? 8.32 -25.234 1.276 1 97.56 166 LEU A CA 1
ATOM 1375 C C . LEU A 1 166 ? 7.613 -24.625 0.07 1 97.56 166 LEU A C 1
ATOM 1377 O O . LEU A 1 166 ? 6.867 -23.656 0.209 1 97.56 166 LEU A O 1
ATOM 1381 N N . LEU A 1 167 ? 7.82 -25.156 -1.088 1 98.06 167 LEU A N 1
ATOM 1382 C CA . LEU A 1 167 ? 7.184 -24.656 -2.299 1 98.06 167 LEU A CA 1
ATOM 1383 C C . LEU A 1 167 ? 5.672 -24.828 -2.229 1 98.06 167 LEU A C 1
ATOM 1385 O O . LEU A 1 167 ? 4.922 -23.906 -2.568 1 98.06 167 LEU A O 1
ATOM 1389 N N . ALA A 1 168 ? 5.227 -25.969 -1.789 1 97.69 168 ALA A N 1
ATOM 1390 C CA . ALA A 1 168 ? 3.795 -26.219 -1.64 1 97.69 168 ALA A CA 1
ATOM 1391 C C . ALA A 1 168 ? 3.156 -25.219 -0.68 1 97.69 168 ALA A C 1
ATOM 1393 O O . ALA A 1 168 ? 2.059 -24.719 -0.938 1 97.69 168 ALA A O 1
ATOM 1394 N N . GLU A 1 169 ? 3.82 -24.953 0.387 1 98 169 GLU A N 1
ATOM 1395 C CA . GLU A 1 169 ? 3.293 -24.016 1.371 1 98 169 GLU A CA 1
ATOM 1396 C C . GLU A 1 169 ? 3.238 -22.609 0.807 1 98 169 GLU A C 1
ATOM 1398 O O . GLU A 1 169 ? 2.344 -21.828 1.148 1 98 169 GLU A O 1
ATOM 1403 N N . GLN A 1 170 ? 4.258 -22.234 -0.045 1 98.44 170 GLN A N 1
ATOM 1404 C CA . GLN A 1 170 ? 4.207 -20.922 -0.682 1 98.44 170 GLN A CA 1
ATOM 1405 C C . GLN A 1 170 ? 2.994 -20.797 -1.6 1 98.44 170 GLN A C 1
ATOM 1407 O O . GLN A 1 170 ? 2.357 -19.75 -1.66 1 98.44 170 GLN A O 1
ATOM 1412 N N . LEU A 1 171 ? 2.701 -21.844 -2.297 1 98.5 171 LEU A N 1
ATOM 1413 C CA . LEU A 1 171 ? 1.527 -21.859 -3.162 1 98.5 171 LEU A CA 1
ATOM 1414 C C . LEU A 1 171 ? 0.245 -21.766 -2.344 1 98.5 171 LEU A C 1
ATOM 1416 O O . LEU A 1 171 ? -0.672 -21.016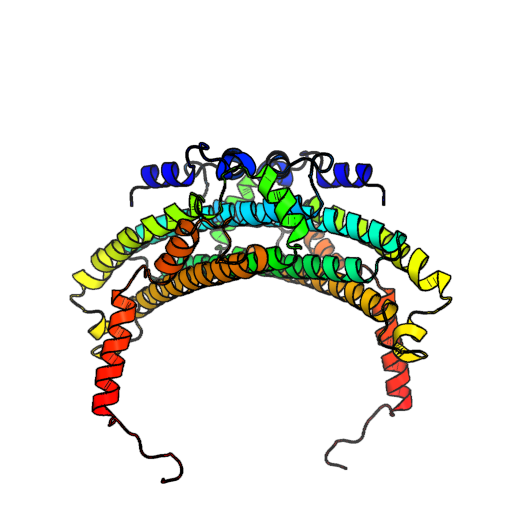 -2.705 1 98.5 171 LEU A O 1
ATOM 1420 N N . ALA A 1 172 ? 0.202 -22.469 -1.257 1 97.75 172 ALA A N 1
ATOM 1421 C CA . ALA A 1 172 ? -0.955 -22.406 -0.367 1 97.75 172 ALA A CA 1
ATOM 1422 C C . ALA A 1 172 ? -1.134 -21 0.196 1 97.75 172 ALA A C 1
ATOM 1424 O O . ALA A 1 172 ? -2.256 -20.484 0.273 1 97.75 172 ALA A O 1
ATOM 1425 N N . GLU A 1 173 ? -0.046 -20.375 0.603 1 98.25 173 GLU A N 1
ATOM 1426 C CA . GLU A 1 173 ? -0.092 -19.016 1.125 1 98.25 173 GLU A CA 1
ATOM 1427 C C . GLU A 1 173 ? -0.582 -18.031 0.065 1 98.25 173 GLU A C 1
ATOM 1429 O O . GLU A 1 173 ? -1.392 -17.156 0.355 1 98.25 173 GLU A O 1
ATOM 1434 N N . PHE A 1 174 ? -0.081 -18.219 -1.139 1 98.56 174 PHE A N 1
ATOM 1435 C CA . PHE A 1 174 ? -0.509 -17.375 -2.252 1 98.56 174 PHE A CA 1
ATOM 1436 C C . PHE A 1 174 ? -2.02 -17.453 -2.438 1 98.56 174 PHE A C 1
ATOM 1438 O O . PHE A 1 174 ? -2.686 -16.422 -2.582 1 98.56 174 PHE A O 1
ATOM 1445 N N . ASP A 1 175 ? -2.494 -18.625 -2.447 1 98.06 175 ASP A N 1
ATOM 1446 C CA . ASP A 1 175 ? -3.924 -18.875 -2.609 1 98.06 175 ASP A CA 1
ATOM 1447 C C . ASP A 1 175 ? -4.719 -18.297 -1.446 1 98.06 175 ASP A C 1
ATOM 1449 O O . ASP A 1 175 ? -5.727 -17.609 -1.657 1 98.06 175 ASP A O 1
ATOM 1453 N N . LYS A 1 176 ? -4.312 -18.516 -0.239 1 96.81 176 LYS A N 1
ATOM 1454 C CA . LYS A 1 176 ? -4.969 -17.984 0.958 1 96.81 176 LYS A CA 1
ATOM 1455 C C . LYS A 1 176 ? -5.082 -16.469 0.906 1 96.81 176 LYS A C 1
ATOM 1457 O O . LYS A 1 176 ? -6.148 -15.914 1.162 1 96.81 176 LYS A O 1
ATOM 1462 N N . LEU A 1 177 ? -3.992 -15.844 0.574 1 97.31 177 LEU A N 1
ATOM 1463 C CA . LEU A 1 177 ? -3.963 -14.383 0.562 1 97.31 177 LEU A CA 1
ATOM 1464 C C . LEU A 1 177 ? -4.855 -13.828 -0.543 1 97.31 177 LEU A C 1
ATOM 1466 O O . LEU A 1 177 ? -5.461 -12.766 -0.385 1 97.31 177 LEU A O 1
ATOM 1470 N N . PHE A 1 178 ? -4.93 -14.531 -1.683 1 96.88 178 PHE A N 1
ATOM 1471 C CA . PHE A 1 178 ? -5.848 -14.117 -2.736 1 96.88 178 PHE A CA 1
ATOM 1472 C C . PHE A 1 178 ? -7.297 -14.227 -2.271 1 96.88 178 PHE A C 1
ATOM 1474 O O . PHE A 1 178 ? -8.109 -13.344 -2.541 1 96.88 178 PHE A O 1
ATOM 1481 N N . GLN A 1 179 ? -7.598 -15.273 -1.546 1 94.31 179 GLN A N 1
ATOM 1482 C CA . GLN A 1 179 ? -8.938 -15.453 -0.996 1 94.31 179 GLN A CA 1
ATOM 1483 C C . GLN A 1 179 ? -9.25 -14.375 0.039 1 94.31 179 GLN A C 1
ATOM 1485 O O . GLN A 1 179 ? -10.383 -13.898 0.123 1 94.31 179 GLN A O 1
ATOM 1490 N N . HIS A 1 180 ? -8.273 -14.07 0.774 1 94.44 180 HIS A N 1
ATOM 1491 C CA . HIS A 1 180 ? -8.445 -12.984 1.738 1 94.44 180 HIS A CA 1
ATOM 1492 C C . HIS A 1 180 ? -8.812 -11.68 1.042 1 94.44 180 HIS A C 1
ATOM 1494 O O . HIS A 1 180 ? -9.688 -10.945 1.506 1 94.44 180 HIS A O 1
ATOM 1500 N N . PHE A 1 181 ? -8.188 -11.398 -0.026 1 95.94 181 PHE A N 1
ATOM 1501 C CA . PHE A 1 181 ? -8.477 -10.203 -0.809 1 95.94 181 PHE A CA 1
ATOM 1502 C C . PHE A 1 181 ? -9.914 -10.227 -1.315 1 95.94 181 PHE A C 1
ATOM 1504 O O . PHE A 1 181 ? -10.633 -9.234 -1.204 1 95.94 181 PHE A O 1
ATOM 1511 N N . ARG A 1 182 ? -10.305 -11.336 -1.852 1 93.19 182 ARG A N 1
ATOM 1512 C CA . ARG A 1 182 ? -11.664 -11.469 -2.373 1 93.19 182 ARG A CA 1
ATOM 1513 C C . ARG A 1 182 ? -12.695 -11.281 -1.267 1 93.19 182 ARG A C 1
ATOM 1515 O O . ARG A 1 182 ? -13.703 -10.602 -1.461 1 93.19 182 ARG A O 1
ATOM 1522 N N . TYR A 1 183 ? -12.453 -11.875 -0.171 1 91.81 183 TYR A N 1
ATOM 1523 C CA . TYR A 1 183 ? -13.375 -11.781 0.954 1 91.81 183 TYR A CA 1
ATOM 1524 C C . TYR A 1 183 ? -13.508 -10.336 1.431 1 91.81 183 TYR A C 1
ATOM 1526 O O . TYR A 1 183 ? -14.625 -9.844 1.628 1 91.81 183 TYR A O 1
ATOM 1534 N N . ARG A 1 184 ? -12.391 -9.688 1.616 1 92.69 184 ARG A N 1
ATOM 1535 C CA . ARG A 1 184 ? -12.406 -8.305 2.064 1 92.69 184 ARG A CA 1
ATOM 1536 C C . ARG A 1 184 ? -13.102 -7.406 1.042 1 92.69 184 ARG A C 1
ATOM 1538 O O . ARG A 1 184 ? -13.766 -6.434 1.409 1 92.69 184 ARG A O 1
ATOM 1545 N N . HIS A 1 185 ? -12.906 -7.668 -0.195 1 92.81 185 HIS A N 1
ATOM 1546 C CA . HIS A 1 185 ? -13.562 -6.902 -1.245 1 92.81 185 HIS A CA 1
ATOM 1547 C C . HIS A 1 185 ? -15.078 -7.059 -1.17 1 92.81 185 HIS A C 1
ATOM 1549 O O . HIS A 1 185 ? -15.812 -6.078 -1.313 1 92.81 185 HIS A O 1
ATOM 1555 N N . ILE A 1 186 ? -15.539 -8.211 -0.924 1 88.44 186 ILE A N 1
ATOM 1556 C CA . ILE A 1 186 ? -16.969 -8.461 -0.789 1 88.44 186 ILE A CA 1
ATOM 1557 C C . ILE A 1 186 ? -17.516 -7.695 0.418 1 88.44 186 ILE A C 1
ATOM 1559 O O . ILE A 1 186 ? -18.594 -7.094 0.348 1 88.44 186 ILE A O 1
ATOM 1563 N N . GLN A 1 187 ? -16.844 -7.734 1.521 1 88.5 187 GLN A N 1
ATOM 1564 C CA . GLN A 1 187 ? -17.266 -6.996 2.707 1 88.5 187 GLN A CA 1
ATOM 1565 C C . GLN A 1 187 ? -17.344 -5.5 2.42 1 88.5 187 GLN A C 1
ATOM 1567 O O . GLN A 1 187 ? -18.25 -4.82 2.893 1 88.5 187 GLN A O 1
ATOM 1572 N N . LEU A 1 188 ? -16.375 -5.027 1.668 1 89.75 188 LEU A N 1
ATOM 1573 C CA . LEU A 1 188 ? -16.359 -3.621 1.274 1 89.75 188 LEU A CA 1
ATOM 1574 C C . LEU A 1 188 ? -17.609 -3.273 0.464 1 89.75 188 LEU A C 1
ATOM 1576 O O . LEU A 1 188 ? -18.266 -2.268 0.734 1 89.75 188 LEU A O 1
ATOM 1580 N N . VAL A 1 189 ? -17.906 -4.078 -0.477 1 86.19 189 VAL A N 1
ATOM 1581 C CA . VAL A 1 189 ? -19.078 -3.855 -1.326 1 86.19 189 VAL A CA 1
ATOM 1582 C C . VAL A 1 189 ? -20.344 -3.887 -0.479 1 86.19 189 VAL A C 1
ATOM 1584 O O . VAL A 1 189 ? -21.234 -3.051 -0.65 1 86.19 189 VAL A O 1
ATOM 1587 N N . GLN A 1 190 ? -20.422 -4.805 0.462 1 84.5 190 GLN A N 1
ATOM 1588 C CA . GLN A 1 190 ? -21.562 -4.91 1.36 1 84.5 190 GLN A CA 1
ATOM 1589 C C . GLN A 1 190 ? -21.719 -3.65 2.209 1 84.5 190 GLN A C 1
ATOM 1591 O O . GLN A 1 190 ? -22.828 -3.16 2.406 1 84.5 190 GLN A O 1
ATOM 1596 N N . ARG A 1 191 ? -20.672 -3.174 2.654 1 86.06 191 ARG A N 1
ATOM 1597 C CA . ARG A 1 191 ? -20.688 -2.02 3.547 1 86.06 191 ARG A CA 1
ATOM 1598 C C . ARG A 1 191 ? -21.078 -0.751 2.801 1 86.06 191 ARG A C 1
ATOM 1600 O O . ARG A 1 191 ? -21.766 0.111 3.357 1 86.06 191 ARG A O 1
ATOM 1607 N N . ILE A 1 192 ? -20.672 -0.667 1.585 1 83.88 192 ILE A N 1
ATOM 1608 C CA . ILE A 1 192 ? -20.844 0.584 0.854 1 83.88 192 ILE A CA 1
ATOM 1609 C C . ILE A 1 192 ? -22.141 0.535 0.036 1 83.88 192 ILE A C 1
ATOM 1611 O O . ILE A 1 192 ? -22.859 1.532 -0.062 1 83.88 192 ILE A O 1
ATOM 1615 N N . LEU A 1 193 ? -22.438 -0.513 -0.594 1 80.25 193 LEU A N 1
ATOM 1616 C CA . LEU A 1 193 ? -23.547 -0.616 -1.53 1 80.25 193 LEU A CA 1
ATOM 1617 C C . LEU A 1 193 ? -24.672 -1.465 -0.947 1 80.25 193 LEU A C 1
ATOM 1619 O O . LEU A 1 193 ? -25.828 -1.339 -1.358 1 80.25 193 LEU A O 1
ATOM 1623 N N . GLY A 1 194 ? -24.391 -2.291 -0.071 1 77.19 194 GLY A N 1
ATOM 1624 C CA . GLY A 1 194 ? -25.359 -3.307 0.321 1 77.19 194 GLY A CA 1
ATOM 1625 C C . GLY A 1 194 ? -25.484 -4.434 -0.689 1 77.19 194 GLY A C 1
ATOM 1626 O O . GLY A 1 194 ? -25.719 -4.184 -1.874 1 77.19 194 GLY A O 1
ATOM 1627 N N . LEU A 1 195 ? -25.281 -5.59 -0.351 1 66.56 195 LEU A N 1
ATOM 1628 C CA . LEU A 1 195 ? -25.203 -6.727 -1.26 1 66.56 195 LEU A CA 1
ATOM 1629 C C . LEU A 1 195 ? -26.562 -7.012 -1.888 1 66.56 195 LEU A C 1
ATOM 1631 O O . LEU A 1 195 ? -26.641 -7.562 -2.988 1 66.56 195 LEU A O 1
ATOM 1635 N N . SER A 1 196 ? -27.469 -6.668 -1.294 1 66.94 196 SER A N 1
ATOM 1636 C CA . SER A 1 196 ? -28.812 -6.961 -1.788 1 66.94 196 SER A CA 1
ATOM 1637 C C . SER A 1 196 ? -29.391 -5.773 -2.545 1 66.94 196 SER A C 1
ATOM 1639 O O . SER A 1 196 ? -30.562 -5.789 -2.924 1 66.94 196 SER A O 1
ATOM 1641 N N . SER A 1 197 ? -28.531 -4.984 -2.838 1 64.5 197 SER A N 1
ATOM 1642 C CA . SER A 1 197 ? -29.047 -3.791 -3.498 1 64.5 197 SER A CA 1
ATOM 1643 C C . SER A 1 197 ? -29.281 -4.043 -4.984 1 64.5 197 SER A C 1
ATOM 1645 O O . SER A 1 197 ? -28.609 -4.875 -5.594 1 64.5 197 SER A O 1
ATOM 1647 N N . LYS A 1 198 ? -30.281 -3.4 -5.422 1 58.41 198 LYS A N 1
ATOM 1648 C CA . LYS A 1 198 ? -30.594 -3.484 -6.844 1 58.41 198 LYS A CA 1
ATOM 1649 C C . LYS A 1 198 ? -29.406 -3.059 -7.699 1 58.41 198 LYS A C 1
ATOM 1651 O O . LYS A 1 198 ? -29.266 -3.506 -8.836 1 58.41 198 LYS A O 1
ATOM 1656 N N . SER A 1 199 ? -28.625 -2.168 -7.164 1 55.06 199 SER A N 1
ATOM 1657 C CA . SER A 1 199 ? -27.453 -1.621 -7.836 1 55.06 199 SER A CA 1
ATOM 1658 C C . SER A 1 199 ? -26.391 -2.695 -8.062 1 55.06 199 SER A C 1
ATOM 1660 O O . SER A 1 199 ? -25.609 -2.609 -9.008 1 55.06 199 SER A O 1
ATOM 1662 N N . LEU A 1 200 ? -26.328 -3.504 -7.059 1 62.03 200 LEU A N 1
ATOM 1663 C CA . LEU A 1 200 ? -25.469 -4.664 -7.266 1 62.03 200 LEU A CA 1
ATOM 1664 C C . LEU A 1 200 ? -26.219 -5.766 -8.016 1 62.03 200 LEU A C 1
ATOM 1666 O O . LEU A 1 200 ? -27.047 -6.465 -7.43 1 62.03 200 LEU A O 1
ATOM 1670 N N . LYS A 1 201 ? -26.703 -5.531 -9.078 1 56.72 201 LYS A N 1
ATOM 1671 C CA . LYS A 1 201 ? -27.531 -6.539 -9.734 1 56.72 201 LYS A CA 1
ATOM 1672 C C . LYS A 1 201 ? -27.219 -7.934 -9.195 1 56.72 201 LYS A C 1
ATOM 1674 O O . LYS A 1 201 ? -26.094 -8.219 -8.781 1 56.72 201 LYS A O 1
ATOM 1679 N N . GLY A 1 202 ? -28.359 -8.609 -8.797 1 56.78 202 GLY A N 1
ATOM 1680 C CA . GLY A 1 202 ? -28.359 -9.984 -8.336 1 56.78 202 GLY A CA 1
ATOM 1681 C C . GLY A 1 202 ? -27.219 -10.812 -8.898 1 56.78 202 GLY A C 1
ATOM 1682 O O . GLY A 1 202 ? -26.594 -11.594 -8.18 1 56.78 202 GLY A O 1
ATOM 1683 N N . HIS A 1 203 ? -26.781 -10.438 -9.969 1 60.97 203 HIS A N 1
ATOM 1684 C CA . HIS A 1 203 ? -25.781 -11.258 -10.656 1 60.97 203 HIS A CA 1
ATOM 1685 C C . HIS A 1 203 ? -24.375 -10.961 -10.156 1 60.97 203 HIS A C 1
ATOM 1687 O O . HIS A 1 203 ? -23.594 -11.883 -9.906 1 60.97 203 HIS A O 1
ATOM 1693 N N . SER A 1 204 ? -24.094 -9.703 -9.789 1 65.62 204 SER A N 1
ATOM 1694 C CA . SER A 1 204 ? -22.75 -9.352 -9.328 1 65.62 204 SER A CA 1
ATOM 1695 C C . SER A 1 204 ? -22.484 -9.898 -7.93 1 65.62 204 SER A C 1
ATOM 1697 O O . SER A 1 204 ? -21.391 -10.391 -7.648 1 65.62 204 SER A O 1
ATOM 1699 N N . ALA A 1 205 ? -23.469 -9.844 -7.188 1 69.25 205 ALA A N 1
ATOM 1700 C CA . ALA A 1 205 ? -23.328 -10.383 -5.832 1 69.25 205 ALA A CA 1
ATOM 1701 C C . ALA A 1 205 ? -23.094 -11.891 -5.859 1 69.25 205 ALA A C 1
ATOM 1703 O O . ALA A 1 205 ? -22.266 -12.406 -5.105 1 69.25 205 ALA A O 1
ATOM 1704 N N . ASP A 1 206 ? -23.766 -12.539 -6.742 1 72.19 206 ASP A N 1
ATOM 1705 C CA . ASP A 1 206 ? -23.609 -13.984 -6.879 1 72.19 206 ASP A CA 1
ATOM 1706 C C . ASP A 1 206 ? -22.219 -14.344 -7.367 1 72.19 206 ASP A C 1
ATOM 1708 O O . ASP A 1 206 ? -21.609 -15.305 -6.879 1 72.19 206 ASP A O 1
ATOM 1712 N N . LEU A 1 207 ? -21.766 -13.578 -8.234 1 69.81 207 LEU A N 1
ATOM 1713 C CA . LEU A 1 207 ? -20.438 -13.82 -8.781 1 69.81 207 LEU A CA 1
ATOM 1714 C C . LEU A 1 207 ? -19.375 -13.625 -7.707 1 69.81 207 LEU A C 1
ATOM 1716 O O . LEU A 1 207 ? -18.406 -14.398 -7.641 1 69.81 207 LEU A O 1
ATOM 1720 N N . LEU A 1 208 ? -19.672 -12.664 -6.902 1 73.12 208 LEU A N 1
ATOM 1721 C CA . LEU A 1 208 ? -18.734 -12.391 -5.82 1 73.12 208 LEU A CA 1
ATOM 1722 C C . LEU A 1 208 ? -18.719 -13.531 -4.812 1 73.12 208 LEU A C 1
ATOM 1724 O O . LEU A 1 208 ? -17.641 -13.992 -4.406 1 73.12 208 LEU A O 1
ATOM 1728 N N . GLU A 1 209 ? -19.844 -14.023 -4.598 1 76.44 209 GLU A N 1
ATOM 1729 C CA . GLU A 1 209 ? -19.953 -15.109 -3.627 1 76.44 209 GLU A CA 1
ATOM 1730 C C . GLU A 1 209 ? -19.391 -16.406 -4.188 1 76.44 209 GLU A C 1
ATOM 1732 O O . GLU A 1 209 ? -18.734 -17.172 -3.473 1 76.44 209 GLU A O 1
ATOM 1737 N N . LYS A 1 210 ? -19.578 -16.656 -5.414 1 77.56 210 LYS A N 1
ATOM 1738 C CA . LYS A 1 210 ? -19.031 -17.828 -6.07 1 77.56 210 LYS A CA 1
ATOM 1739 C C . LYS A 1 210 ? -17.5 -17.781 -6.105 1 77.56 210 LYS A C 1
ATOM 1741 O O . LYS A 1 210 ? -16.828 -18.797 -5.941 1 77.56 210 LYS A O 1
ATOM 1746 N N . GLY A 1 211 ? -17.047 -16.594 -6.223 1 79.44 211 GLY A N 1
ATOM 1747 C CA . GLY A 1 211 ? -15.609 -16.406 -6.25 1 79.44 211 GLY A CA 1
ATOM 1748 C C . GLY A 1 211 ? -14.938 -16.766 -4.941 1 79.44 211 GLY A C 1
ATOM 1749 O O . GLY A 1 211 ? -13.789 -17.203 -4.934 1 79.44 211 GLY A O 1
ATOM 1750 N N . LEU A 1 212 ? -15.68 -16.672 -3.893 1 80.25 212 LEU A N 1
ATOM 1751 C CA . LEU A 1 212 ? -15.141 -16.984 -2.572 1 80.25 212 LEU A CA 1
ATOM 1752 C C . LEU A 1 212 ? -14.875 -18.469 -2.424 1 80.25 212 LEU A C 1
ATOM 1754 O O . LEU A 1 212 ? -14.047 -18.891 -1.607 1 80.25 212 LEU A O 1
ATOM 1758 N N . LYS A 1 213 ? -15.484 -19.203 -3.271 1 80.94 213 LYS A N 1
ATOM 1759 C CA . LYS A 1 213 ? -15.367 -20.656 -3.145 1 80.94 213 LYS A CA 1
ATOM 1760 C C . LYS A 1 213 ? -14.258 -21.203 -4.047 1 80.94 213 LYS A C 1
ATOM 1762 O O . LYS A 1 213 ? -13.844 -22.359 -3.904 1 80.94 213 LYS A O 1
ATOM 1767 N N . MET A 1 214 ? -13.805 -20.344 -4.84 1 86 214 MET A N 1
ATOM 1768 C CA . MET A 1 214 ? -12.805 -20.797 -5.805 1 86 214 MET A CA 1
ATOM 1769 C C . MET A 1 214 ? -11.414 -20.812 -5.176 1 86 214 MET A C 1
ATOM 1771 O O . MET A 1 214 ? -11 -19.844 -4.555 1 86 214 MET A O 1
ATOM 1775 N N . ARG A 1 215 ? -10.797 -22.016 -5.289 1 91.25 215 ARG A N 1
ATOM 1776 C CA . ARG A 1 215 ? -9.414 -22.188 -4.852 1 91.25 215 ARG A CA 1
ATOM 1777 C C . ARG A 1 215 ? -8.477 -22.344 -6.043 1 91.25 215 ARG A C 1
ATOM 1779 O O . ARG A 1 215 ? -8.797 -23.016 -7.016 1 91.25 215 ARG A O 1
ATOM 1786 N N . PHE A 1 216 ? -7.344 -21.703 -5.938 1 95.44 216 PHE A N 1
ATOM 1787 C CA . PHE A 1 216 ? -6.352 -21.828 -7.004 1 95.44 216 PHE A CA 1
ATOM 1788 C C . PHE A 1 216 ? -5.777 -23.234 -7.047 1 95.44 216 PHE A C 1
ATOM 1790 O O . PHE A 1 216 ? -5.617 -23.812 -8.125 1 95.44 216 PHE A O 1
ATOM 1797 N N . PHE A 1 217 ? -5.477 -23.75 -5.812 1 97.25 217 PHE A N 1
ATOM 1798 C CA . PHE A 1 217 ? -4.812 -25.047 -5.684 1 97.25 217 PHE A CA 1
ATOM 1799 C C . PHE A 1 217 ? -5.594 -25.969 -4.758 1 97.25 217 PHE A C 1
ATOM 1801 O O . PHE A 1 217 ? -5.121 -26.312 -3.676 1 97.25 217 PHE A O 1
ATOM 1808 N N . PRO A 1 218 ? -6.738 -26.453 -5.211 1 95.88 218 PRO A N 1
ATOM 1809 C CA . PRO A 1 218 ? -7.641 -27.219 -4.348 1 95.88 218 PRO A CA 1
ATOM 1810 C C . PRO A 1 218 ? -6.977 -28.453 -3.74 1 95.88 218 PRO A C 1
ATOM 1812 O O . PRO A 1 218 ? -7.289 -28.828 -2.609 1 95.88 218 PRO A O 1
ATOM 1815 N N . GLU A 1 219 ? -6.082 -29.031 -4.449 1 95.94 219 GLU A N 1
ATOM 1816 C CA . GLU A 1 219 ? -5.422 -30.25 -3.967 1 95.94 219 GLU A CA 1
ATOM 1817 C C . GLU A 1 219 ? -4.664 -29.984 -2.67 1 95.94 219 GLU A C 1
ATOM 1819 O O . GLU A 1 219 ? -4.582 -30.844 -1.803 1 95.94 219 GLU A O 1
ATOM 1824 N N . LEU A 1 220 ? -4.105 -28.766 -2.557 1 96.19 220 LEU A N 1
ATOM 1825 C CA . LEU A 1 220 ? -3.355 -28.406 -1.359 1 96.19 220 LEU A CA 1
ATOM 1826 C C . LEU A 1 220 ? -4.277 -28.297 -0.151 1 96.19 220 LEU A C 1
ATOM 1828 O O . LEU A 1 220 ? -3.867 -28.578 0.977 1 96.19 220 LEU A O 1
ATOM 1832 N N . TRP A 1 221 ? -5.438 -27.922 -0.324 1 94.25 221 TRP A N 1
ATOM 1833 C CA . TRP A 1 221 ? -6.422 -27.797 0.746 1 94.25 221 TRP A CA 1
ATOM 1834 C C . TRP A 1 221 ? -7.062 -29.141 1.057 1 94.25 221 TRP A C 1
ATOM 1836 O O . TRP A 1 221 ? -7.277 -29.484 2.223 1 94.25 221 TRP A O 1
ATOM 1846 N N . ASP A 1 222 ? -7.328 -29.891 0.067 1 93.75 222 ASP A N 1
ATOM 1847 C CA . ASP A 1 222 ? -7.945 -31.203 0.224 1 93.75 222 ASP A CA 1
ATOM 1848 C C . ASP A 1 222 ? -7.047 -32.156 1.035 1 93.75 222 ASP A C 1
ATOM 1850 O O . ASP A 1 222 ? -7.539 -32.938 1.843 1 93.75 222 ASP A O 1
ATOM 1854 N N . ILE A 1 223 ? -5.816 -32.094 0.785 1 93.81 223 ILE A N 1
ATOM 1855 C CA . ILE A 1 223 ? -4.891 -33 1.475 1 93.81 223 ILE A CA 1
ATOM 1856 C C . ILE A 1 223 ? -4.93 -32.719 2.975 1 93.81 223 ILE A C 1
ATOM 1858 O O . ILE A 1 223 ? -4.785 -33.625 3.787 1 93.81 223 ILE A O 1
ATOM 1862 N N . ARG A 1 224 ? -5.082 -31.484 3.371 1 91.5 224 ARG A N 1
ATOM 1863 C CA . ARG A 1 224 ? -5.172 -31.141 4.785 1 91.5 224 ARG A CA 1
ATOM 1864 C C . ARG A 1 224 ? -6.422 -31.734 5.418 1 91.5 224 ARG A C 1
ATOM 1866 O O . ARG A 1 224 ? -6.379 -32.219 6.555 1 91.5 224 ARG A O 1
ATOM 1873 N N . ASN A 1 225 ? -7.473 -31.672 4.695 1 90.06 225 ASN A N 1
ATOM 1874 C CA . ASN A 1 225 ? -8.695 -32.312 5.16 1 90.06 225 ASN A CA 1
ATOM 1875 C C . ASN A 1 225 ? -8.492 -33.812 5.352 1 90.06 225 ASN A C 1
ATOM 1877 O O . ASN A 1 225 ? -8.875 -34.375 6.379 1 90.06 225 ASN A O 1
ATOM 1881 N N . GLN A 1 226 ? -7.949 -34.406 4.371 1 90.19 226 GLN A N 1
ATOM 1882 C CA . GLN A 1 226 ? -7.727 -35.875 4.395 1 90.19 226 GLN A CA 1
ATOM 1883 C C . GLN A 1 226 ? -6.828 -36.25 5.562 1 90.19 226 GLN A C 1
ATOM 1885 O O . GLN A 1 226 ? -7.113 -37.219 6.27 1 90.19 226 GLN A O 1
ATOM 1890 N N . MET A 1 227 ? -5.805 -35.562 5.707 1 89.88 227 MET A N 1
ATOM 1891 C CA . MET A 1 227 ? -4.859 -35.844 6.781 1 89.88 227 MET A CA 1
ATOM 1892 C C . MET A 1 227 ? -5.516 -35.688 8.148 1 89.88 227 MET A C 1
ATOM 1894 O O . MET A 1 227 ? -5.312 -36.5 9.039 1 89.88 227 MET A O 1
ATOM 1898 N N . THR A 1 228 ? -6.262 -34.625 8.344 1 87.44 228 THR A N 1
ATOM 1899 C CA . THR A 1 228 ? -6.961 -34.406 9.602 1 87.44 228 THR A CA 1
ATOM 1900 C C . THR A 1 228 ? -7.945 -35.531 9.891 1 87.44 228 THR A C 1
ATOM 1902 O O . THR A 1 228 ? -8.047 -36 11.031 1 87.44 228 THR A O 1
ATOM 1905 N N . ASP A 1 229 ? -8.648 -35.906 8.883 1 86.38 229 ASP A N 1
ATOM 1906 C CA . ASP A 1 229 ? -9.57 -37.031 9.023 1 86.38 229 ASP A CA 1
ATOM 1907 C C . ASP A 1 229 ? -8.836 -38.312 9.422 1 86.38 229 ASP A C 1
ATOM 1909 O O . ASP A 1 229 ? -9.305 -39.062 10.281 1 86.38 229 ASP A O 1
ATOM 1913 N N . ASP A 1 230 ? -7.77 -38.5 8.852 1 84.81 230 ASP A N 1
ATOM 1914 C CA . ASP A 1 230 ? -6.98 -39.719 9.125 1 84.81 230 ASP A CA 1
ATOM 1915 C C . ASP A 1 230 ? -6.375 -39.656 10.531 1 84.81 230 ASP A C 1
ATOM 1917 O O . ASP A 1 230 ? -6.367 -40.656 11.242 1 84.81 230 ASP A O 1
ATOM 1921 N N . TRP A 1 231 ? -5.859 -38.406 10.945 1 82.12 231 TRP A N 1
ATOM 1922 C CA . TRP A 1 231 ? -5.27 -38.25 12.266 1 82.12 231 TRP A CA 1
ATOM 1923 C C . TRP A 1 231 ? -6.336 -38.344 13.352 1 82.12 231 TRP A C 1
ATOM 1925 O O . TRP A 1 231 ? -6.07 -38.844 14.445 1 82.12 231 TRP A O 1
ATOM 1935 N N . GLY A 1 232 ? -7.469 -37.594 13.125 1 74.75 232 GLY A N 1
ATOM 1936 C CA . GLY A 1 232 ? -8.594 -37.688 14.047 1 74.75 232 GLY A CA 1
ATOM 1937 C C . GLY A 1 232 ? -9.086 -39.094 14.25 1 74.75 232 GLY A C 1
ATOM 1938 O O . GLY A 1 232 ? -9.484 -39.469 15.352 1 74.75 232 GLY A O 1
ATOM 1939 N N . GLY A 1 233 ? -9.133 -39.812 13.148 1 67.19 233 GLY A N 1
ATOM 1940 C CA . GLY A 1 233 ? -9.492 -41.188 13.273 1 67.19 233 GLY A CA 1
ATOM 1941 C C . GLY A 1 233 ? -8.5 -42 14.102 1 67.19 233 GLY A C 1
ATOM 1942 O O . GLY A 1 233 ? -8.898 -42.875 14.875 1 67.19 233 GLY A O 1
ATOM 1943 N N . GLU A 1 234 ? -7.215 -41.688 13.992 1 63.25 234 GLU A N 1
ATOM 1944 C CA . GLU A 1 234 ? -6.18 -42.375 14.742 1 63.25 234 GLU A CA 1
ATOM 1945 C C . GLU A 1 234 ? -6.188 -41.969 16.219 1 63.25 234 GLU A C 1
ATOM 1947 O O . GLU A 1 234 ? -5.98 -42.781 17.109 1 63.25 234 GLU A O 1
ATOM 1952 N N . TYR A 1 235 ? -6.16 -40.562 16.422 1 59.81 235 TYR A N 1
ATOM 1953 C CA . TYR A 1 235 ? -6.098 -40.094 17.797 1 59.81 235 TYR A CA 1
ATOM 1954 C C . TYR A 1 235 ? -7.414 -40.344 18.516 1 59.81 235 TYR A C 1
ATOM 1956 O O . TYR A 1 235 ? -7.473 -40.281 19.75 1 59.81 235 TYR A O 1
ATOM 1964 N N . GLY A 1 236 ? -8.297 -40.906 18.047 1 56.78 236 GLY A N 1
ATOM 1965 C CA . GLY A 1 236 ? -9.602 -41.188 18.641 1 56.78 236 GLY A CA 1
ATOM 1966 C C . GLY A 1 236 ? -10.539 -39.969 18.562 1 56.78 236 GLY A C 1
ATOM 1967 O O . GLY A 1 236 ? -10.086 -38.844 18.438 1 56.78 236 GLY A O 1
ATOM 1968 N N . SER A 1 237 ? -11.727 -40.125 17.859 1 58.06 237 SER A N 1
ATOM 1969 C CA . SER A 1 237 ? -12.68 -39.062 17.688 1 58.06 237 SER A CA 1
ATOM 1970 C C . SER A 1 237 ? -12.68 -38.125 18.906 1 58.06 237 SER A C 1
ATOM 1972 O O . SER A 1 237 ? -12.617 -36.906 18.766 1 58.06 237 SER A O 1
ATOM 1974 N N . THR A 1 238 ? -13.484 -38.5 20 1 58.06 238 THR A N 1
ATOM 1975 C CA . THR A 1 238 ? -13.773 -37.719 21.203 1 58.06 238 THR A CA 1
ATOM 1976 C C . THR A 1 238 ? -12.633 -37.844 22.203 1 58.06 238 THR A C 1
ATOM 1978 O O . THR A 1 238 ? -12.328 -38.938 22.672 1 58.06 238 THR A O 1
ATOM 1981 N N . ARG A 1 239 ? -11.758 -37 22.047 1 60.62 239 ARG A N 1
ATOM 1982 C CA . ARG A 1 239 ? -10.758 -36.938 23.125 1 60.62 239 ARG A CA 1
ATOM 1983 C C . ARG A 1 239 ? -11.398 -36.531 24.438 1 60.62 239 ARG A C 1
ATOM 1985 O O . ARG A 1 239 ? -12.258 -35.656 24.484 1 60.62 239 ARG A O 1
ATOM 1992 N N . PRO A 1 240 ? -11.227 -37.5 25.469 1 62.06 240 PRO A N 1
ATOM 1993 C CA . PRO A 1 240 ? -11.789 -37.094 26.766 1 62.06 240 PRO A CA 1
ATOM 1994 C C . PRO A 1 240 ? -11.398 -35.656 27.156 1 62.06 240 PRO A C 1
ATOM 1996 O O . PRO A 1 240 ? -10.352 -35.156 26.734 1 62.06 240 PRO A O 1
ATOM 1999 N N . PRO A 1 241 ? -12.453 -35.031 27.875 1 63 241 PRO A N 1
ATOM 2000 C CA . PRO A 1 241 ? -12.102 -33.688 28.344 1 63 241 PRO A CA 1
ATOM 2001 C C . PRO A 1 241 ? -10.844 -33.688 29.203 1 63 241 PRO A C 1
ATOM 2003 O O . PRO A 1 241 ? -10.523 -34.688 29.859 1 63 241 PRO A O 1
ATOM 2006 N N . LEU A 1 242 ? -9.977 -32.594 28.984 1 70.19 242 LEU A N 1
ATOM 2007 C CA . LEU A 1 242 ? -8.703 -32.438 29.672 1 70.19 242 LEU A CA 1
ATOM 2008 C C . LEU A 1 242 ? -8.859 -32.656 31.188 1 70.19 242 LEU A C 1
ATOM 2010 O O . LEU A 1 242 ? -7.949 -33.156 31.844 1 70.19 242 LEU A O 1
ATOM 2014 N N . HIS A 1 243 ? -9.922 -32.156 31.781 1 62.72 243 HIS A N 1
ATOM 2015 C CA . HIS A 1 243 ? -10.094 -32.25 33.219 1 62.72 243 HIS A CA 1
ATOM 2016 C C . HIS A 1 243 ? -10.188 -33.719 33.656 1 62.72 243 HIS A C 1
ATOM 2018 O O . HIS A 1 243 ? -10.164 -34 34.875 1 62.72 243 HIS A O 1
ATOM 2024 N N . CYS A 1 244 ? -10.625 -34.438 32.812 1 52.94 244 CYS A N 1
ATOM 2025 C CA . CYS A 1 244 ? -10.781 -35.812 33.25 1 52.94 244 CYS A CA 1
ATOM 2026 C C . CYS A 1 244 ? -9.445 -36.562 33.188 1 52.94 244 CYS A C 1
ATOM 2028 O O . CYS A 1 244 ? -9.391 -37.781 33.438 1 52.94 244 CYS A O 1
ATOM 2030 N N . LYS A 1 245 ? -8.531 -35.75 33 1 40.47 245 LYS A N 1
ATOM 2031 C CA . LYS A 1 245 ? -7.23 -36.406 33.094 1 40.47 245 LYS A CA 1
ATOM 2032 C C . LYS A 1 245 ? -6.711 -36.406 34.531 1 40.47 245 LYS A C 1
ATOM 2034 O O . LYS A 1 245 ? -6.797 -35.375 35.219 1 40.47 245 LYS A O 1
ATOM 2039 N N . MET B 1 1 ? 4.68 -20.859 -18.969 1 92.5 1 MET B N 1
ATOM 2040 C CA . MET B 1 1 ? 3.764 -19.797 -19.359 1 92.5 1 MET B CA 1
ATOM 2041 C C . MET B 1 1 ? 4.371 -18.938 -20.453 1 92.5 1 MET B C 1
ATOM 2043 O O . MET B 1 1 ? 5.559 -18.609 -20.422 1 92.5 1 MET B O 1
ATOM 2047 N N . ASP B 1 2 ? 3.49 -18.609 -21.391 1 91.38 2 ASP B N 1
ATOM 2048 C CA . ASP B 1 2 ? 3.945 -17.766 -22.484 1 91.38 2 ASP B CA 1
ATOM 2049 C C . ASP B 1 2 ? 3.918 -16.297 -22.078 1 91.38 2 ASP B C 1
ATOM 2051 O O . ASP B 1 2 ? 2.844 -15.711 -21.906 1 91.38 2 ASP B O 1
ATOM 2055 N N . ARG B 1 3 ? 5.051 -15.711 -22.031 1 90.31 3 ARG B N 1
ATOM 2056 C CA . ARG B 1 3 ? 5.18 -14.352 -21.516 1 90.31 3 ARG B CA 1
ATOM 2057 C C . ARG B 1 3 ? 4.426 -13.359 -22.406 1 90.31 3 ARG B C 1
ATOM 2059 O O . ARG B 1 3 ? 3.744 -12.469 -21.891 1 90.31 3 ARG B O 1
ATOM 2066 N N . HIS B 1 4 ? 4.598 -13.516 -23.656 1 90.12 4 HIS B N 1
ATOM 2067 C CA . HIS B 1 4 ? 3.998 -12.547 -24.578 1 90.12 4 HIS B CA 1
ATOM 2068 C C . HIS B 1 4 ? 2.477 -12.547 -24.453 1 90.12 4 HIS B C 1
ATOM 2070 O O . HIS B 1 4 ? 1.851 -11.484 -24.484 1 90.12 4 HIS B O 1
ATOM 2076 N N . SER B 1 5 ? 1.925 -13.711 -24.312 1 92.44 5 SER B N 1
ATOM 2077 C CA . SER B 1 5 ? 0.48 -13.828 -24.156 1 92.44 5 SER B CA 1
ATOM 2078 C C . SER B 1 5 ? 0.016 -13.141 -22.875 1 92.44 5 SER B C 1
ATOM 2080 O O . SER B 1 5 ? -0.966 -12.398 -22.875 1 92.44 5 SER B O 1
ATOM 2082 N N . PHE B 1 6 ? 0.745 -13.344 -21.828 1 93.06 6 PHE B N 1
ATOM 2083 C CA . PHE B 1 6 ? 0.325 -12.773 -20.547 1 93.06 6 PHE B CA 1
ATOM 2084 C C . PHE B 1 6 ? 0.61 -11.281 -20.5 1 93.06 6 PHE B C 1
ATOM 2086 O O . PHE B 1 6 ? -0.138 -10.516 -19.891 1 93.06 6 PHE B O 1
ATOM 2093 N N . TYR B 1 7 ? 1.658 -10.828 -21.219 1 90.56 7 TYR B N 1
ATOM 2094 C CA . TYR B 1 7 ? 1.898 -9.391 -21.328 1 90.56 7 TYR B CA 1
ATOM 2095 C C . TYR B 1 7 ? 0.711 -8.68 -21.969 1 90.56 7 TYR B C 1
ATOM 2097 O O . TYR B 1 7 ? 0.292 -7.617 -21.5 1 90.56 7 TYR B O 1
ATOM 2105 N N . ALA B 1 8 ? 0.208 -9.312 -22.984 1 90.81 8 ALA B N 1
ATOM 2106 C CA . ALA B 1 8 ? -0.947 -8.742 -23.672 1 90.81 8 ALA B CA 1
ATOM 2107 C C . ALA B 1 8 ? -2.17 -8.719 -22.75 1 90.81 8 ALA B C 1
ATOM 2109 O O . ALA B 1 8 ? -2.922 -7.742 -22.734 1 90.81 8 ALA B O 1
ATOM 2110 N N . LEU B 1 9 ? -2.35 -9.758 -22 1 91.81 9 LEU B N 1
ATOM 2111 C CA . LEU B 1 9 ? -3.477 -9.836 -21.078 1 91.81 9 LEU B CA 1
ATOM 2112 C C . LEU B 1 9 ? -3.355 -8.789 -19.984 1 91.81 9 LEU B C 1
ATOM 2114 O O . LEU B 1 9 ? -4.348 -8.156 -19.609 1 91.81 9 LEU B O 1
ATOM 2118 N N . ILE B 1 10 ? -2.143 -8.602 -19.484 1 91.94 10 ILE B N 1
ATOM 2119 C CA . ILE B 1 10 ? -1.889 -7.629 -18.422 1 91.94 10 ILE B CA 1
ATOM 2120 C C . ILE B 1 10 ? -2.156 -6.219 -18.938 1 91.94 10 ILE B C 1
ATOM 2122 O O . ILE B 1 10 ? -2.73 -5.391 -18.219 1 91.94 10 ILE B O 1
ATOM 2126 N N . ALA B 1 11 ? -1.775 -5.977 -20.125 1 89.69 11 ALA B N 1
ATOM 2127 C CA . ALA B 1 11 ? -1.952 -4.652 -20.719 1 89.69 11 ALA B CA 1
ATOM 2128 C C . ALA B 1 11 ? -3.432 -4.309 -20.859 1 89.69 11 ALA B C 1
ATOM 2130 O O . ALA B 1 11 ? -3.824 -3.15 -20.688 1 89.69 11 ALA B O 1
ATOM 2131 N N . GLY B 1 12 ? -4.203 -5.316 -21.031 1 87.44 12 GLY B N 1
ATOM 2132 C CA . GLY B 1 12 ? -5.617 -5.059 -21.25 1 87.44 12 GLY B CA 1
ATOM 2133 C C . GLY B 1 12 ? -5.91 -4.465 -22.625 1 87.44 12 GLY B C 1
ATOM 2134 O O . GLY B 1 12 ? -4.996 -4.277 -23.438 1 87.44 12 GLY B O 1
ATOM 2135 N N . ASP B 1 13 ? -7.238 -4.16 -22.906 1 88.5 13 ASP B N 1
ATOM 2136 C CA . ASP B 1 13 ? -7.613 -3.631 -24.219 1 88.5 13 ASP B CA 1
ATOM 2137 C C . ASP B 1 13 ? -8.266 -2.256 -24.094 1 88.5 13 ASP B C 1
ATOM 2139 O O . ASP B 1 13 ? -8.758 -1.7 -25.078 1 88.5 13 ASP B O 1
ATOM 2143 N N . ASN B 1 14 ? -8.242 -1.743 -22.906 1 89.06 14 ASN B N 1
ATOM 2144 C CA . ASN B 1 14 ? -8.742 -0.408 -22.594 1 89.06 14 ASN B CA 1
ATOM 2145 C C . ASN B 1 14 ? -10.18 -0.224 -23.078 1 89.06 14 ASN B C 1
ATOM 2147 O O . ASN B 1 14 ? -10.57 0.878 -23.469 1 89.06 14 ASN B O 1
ATOM 2151 N N . ALA B 1 15 ? -10.977 -1.235 -23.062 1 88.38 15 ALA B N 1
ATOM 2152 C CA . ALA B 1 15 ? -12.312 -1.205 -23.656 1 88.38 15 ALA B CA 1
ATOM 2153 C C . ALA B 1 15 ? -13.383 -0.986 -22.578 1 88.38 15 ALA B C 1
ATOM 2155 O O . ALA B 1 15 ? -14.445 -0.428 -22.859 1 88.38 15 ALA B O 1
ATOM 2156 N N . SER B 1 16 ? -13.094 -1.369 -21.422 1 91.25 16 SER B N 1
ATOM 2157 C CA . SER B 1 16 ? -14.117 -1.303 -20.375 1 91.25 16 SER B CA 1
ATOM 2158 C C . SER B 1 16 ? -14.172 0.084 -19.75 1 91.25 16 SER B C 1
ATOM 2160 O O . SER B 1 16 ? -13.18 0.821 -19.766 1 91.25 16 SER B O 1
ATOM 2162 N N . ASP B 1 17 ? -15.273 0.433 -19.188 1 93.19 17 ASP B N 1
ATOM 2163 C CA . ASP B 1 17 ? -15.422 1.683 -18.438 1 93.19 17 ASP B CA 1
ATOM 2164 C C . ASP B 1 17 ? -14.438 1.756 -17.281 1 93.19 17 ASP B C 1
ATOM 2166 O O . ASP B 1 17 ? -13.898 2.822 -16.984 1 93.19 17 ASP B O 1
ATOM 2170 N N . TYR B 1 18 ? -14.211 0.605 -16.688 1 92.94 18 TYR B N 1
ATOM 2171 C CA . TYR B 1 18 ? -13.273 0.516 -15.57 1 92.94 18 TYR B CA 1
ATOM 2172 C C . TYR B 1 18 ? -11.883 0.962 -15.992 1 92.94 18 TYR B C 1
ATOM 2174 O O . TYR B 1 18 ? -11.273 1.816 -15.344 1 92.94 18 TYR B O 1
ATOM 2182 N N . GLU B 1 19 ? -11.445 0.427 -17.062 1 94.94 19 GLU B N 1
ATOM 2183 C CA . GLU B 1 19 ? -10.094 0.736 -17.531 1 94.94 19 GLU B CA 1
ATOM 2184 C C . GLU B 1 19 ? -9.984 2.197 -17.953 1 94.94 19 GLU B C 1
ATOM 2186 O O . GLU B 1 19 ? -8.977 2.854 -17.672 1 94.94 19 GLU B O 1
ATOM 2191 N N . GLN B 1 20 ? -11 2.68 -18.609 1 94.19 20 GLN B N 1
ATOM 2192 C CA . GLN B 1 20 ? -10.984 4.059 -19.094 1 94.19 20 GLN B CA 1
ATOM 2193 C C . GLN B 1 20 ? -11.047 5.047 -17.938 1 94.19 20 GLN B C 1
ATOM 2195 O O . GLN B 1 20 ? -10.297 6.02 -17.906 1 94.19 20 GLN B O 1
ATOM 2200 N N . TYR B 1 21 ? -11.938 4.75 -17 1 94.19 21 TYR B N 1
ATOM 2201 C CA . TYR B 1 21 ? -12.109 5.629 -15.852 1 94.19 21 TYR B CA 1
ATOM 2202 C C . TYR B 1 21 ? -10.812 5.754 -15.07 1 94.19 21 TYR B C 1
ATOM 2204 O O . TYR B 1 21 ? -10.477 6.836 -14.578 1 94.19 21 TYR B O 1
ATOM 2212 N N . LEU B 1 22 ? -10.062 4.676 -15 1 95.56 22 LEU B N 1
ATOM 2213 C CA . LEU B 1 22 ? -8.852 4.652 -14.188 1 95.56 22 LEU B CA 1
ATOM 2214 C C . LEU B 1 22 ? -7.629 5.016 -15.031 1 95.56 22 LEU B C 1
ATOM 2216 O O . LEU B 1 22 ? -6.504 5.023 -14.523 1 95.56 22 LEU B O 1
ATOM 2220 N N . ASN B 1 23 ? -7.855 5.355 -16.312 1 96.5 23 ASN B N 1
ATOM 2221 C CA . ASN B 1 23 ? -6.723 5.547 -17.219 1 96.5 23 ASN B CA 1
ATOM 2222 C C . ASN B 1 23 ? -5.68 4.445 -17.047 1 96.5 23 ASN B C 1
ATOM 2224 O O . ASN B 1 23 ? -4.488 4.727 -16.922 1 96.5 23 ASN B O 1
ATOM 2228 N N . ARG B 1 24 ? -6.145 3.225 -16.984 1 96.25 24 ARG B N 1
ATOM 2229 C CA . ARG B 1 24 ? -5.332 2.061 -16.656 1 96.25 24 ARG B CA 1
ATOM 2230 C C . ARG B 1 24 ? -4.219 1.864 -17.688 1 96.25 24 ARG B C 1
ATOM 2232 O O . ARG B 1 24 ? -3.082 1.544 -17.312 1 96.25 24 ARG B O 1
ATOM 2239 N N . HIS B 1 25 ? -4.547 2.053 -18.922 1 95.25 25 HIS B N 1
ATOM 2240 C CA . HIS B 1 25 ? -3.568 1.848 -19.984 1 95.25 25 HIS B CA 1
ATOM 2241 C C . HIS B 1 25 ? -2.383 2.795 -19.828 1 95.25 25 HIS B C 1
ATOM 2243 O O . HIS B 1 25 ? -1.229 2.357 -19.844 1 95.25 25 HIS B O 1
ATOM 2249 N N . ASP B 1 26 ? -2.619 4.062 -19.703 1 95.94 26 ASP B N 1
ATOM 2250 C CA . ASP B 1 26 ? -1.556 5.047 -19.516 1 95.94 26 ASP B CA 1
ATOM 2251 C C . ASP B 1 26 ? -0.777 4.777 -18.234 1 95.94 26 ASP B C 1
ATOM 2253 O O . ASP B 1 26 ? 0.449 4.902 -18.203 1 95.94 26 ASP B O 1
ATOM 2257 N N . LEU B 1 27 ? -1.478 4.418 -17.219 1 97.62 27 LEU B N 1
ATOM 2258 C CA . LEU B 1 27 ? -0.87 4.105 -15.93 1 97.62 27 LEU B CA 1
ATOM 2259 C C . LEU B 1 27 ? 0.159 2.99 -16.078 1 97.62 27 LEU B C 1
ATOM 2261 O O . LEU B 1 27 ? 1.281 3.107 -15.57 1 97.62 27 LEU B O 1
ATOM 2265 N N . LEU B 1 28 ? -0.218 1.911 -16.75 1 97.06 28 LEU B N 1
ATOM 2266 C CA . LEU B 1 28 ? 0.632 0.729 -16.844 1 97.06 28 LEU B CA 1
ATOM 2267 C C . LEU B 1 28 ? 1.751 0.939 -17.859 1 97.06 28 LEU B C 1
ATOM 2269 O O . LEU B 1 28 ? 2.691 0.144 -17.922 1 97.06 28 LEU B O 1
ATOM 2273 N N . GLN B 1 29 ? 1.696 2.037 -18.594 1 95.25 29 GLN B N 1
ATOM 2274 C CA . GLN B 1 29 ? 2.752 2.357 -19.547 1 95.25 29 GLN B CA 1
ATOM 2275 C C . GLN B 1 29 ? 3.83 3.225 -18.906 1 95.25 29 GLN B C 1
ATOM 2277 O O . GLN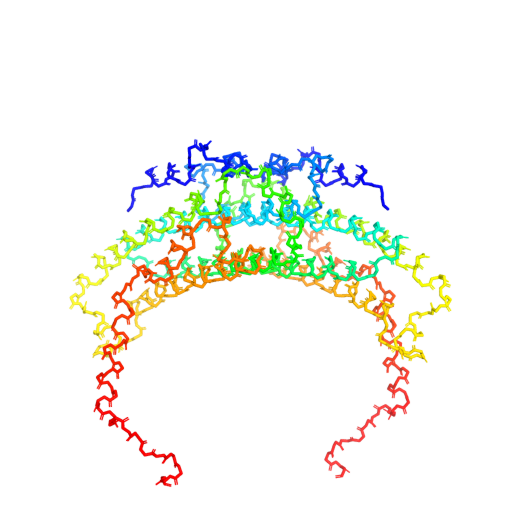 B 1 29 ? 4.848 3.527 -19.531 1 95.25 29 GLN B O 1
ATOM 2282 N N . CYS B 1 30 ? 3.627 3.578 -17.688 1 96.62 30 CYS B N 1
ATOM 2283 C CA . CYS B 1 30 ? 4.59 4.438 -17 1 96.62 30 CYS B CA 1
ATOM 2284 C C . CYS B 1 30 ? 5.836 3.654 -16.609 1 96.62 30 CYS B C 1
ATOM 2286 O O . CYS B 1 30 ? 6.848 4.242 -16.219 1 96.62 30 CYS B O 1
ATOM 2288 N N . GLN B 1 31 ? 5.832 2.334 -16.609 1 96.81 31 GLN B N 1
ATOM 2289 C CA . GLN B 1 31 ? 6.984 1.498 -16.297 1 96.81 31 GLN B CA 1
ATOM 2290 C C . GLN B 1 31 ? 7.766 1.135 -17.562 1 96.81 31 GLN B C 1
ATOM 2292 O O . GLN B 1 31 ? 7.215 1.148 -18.656 1 96.81 31 GLN B O 1
ATOM 2297 N N . THR B 1 32 ? 9 0.808 -17.391 1 94.12 32 THR B N 1
ATOM 2298 C CA . THR B 1 32 ? 9.805 0.282 -18.484 1 94.12 32 THR B CA 1
ATOM 2299 C C . THR B 1 32 ? 9.203 -1.005 -19.031 1 94.12 32 THR B C 1
ATOM 2301 O O . THR B 1 32 ? 8.789 -1.88 -18.266 1 94.12 32 THR B O 1
ATOM 2304 N N . PRO B 1 33 ? 9.125 -1.047 -20.359 1 91.56 33 PRO B N 1
ATOM 2305 C CA . PRO B 1 33 ? 8.656 -2.303 -20.938 1 91.56 33 PRO B CA 1
ATOM 2306 C C . PRO B 1 33 ? 9.469 -3.512 -20.484 1 91.56 33 PRO B C 1
ATOM 2308 O O . PRO B 1 33 ? 10.68 -3.408 -20.297 1 91.56 33 PRO B O 1
ATOM 2311 N N . TYR B 1 34 ? 8.766 -4.547 -20.422 1 87.25 34 TYR B N 1
ATOM 2312 C CA . TYR B 1 34 ? 9.328 -5.738 -19.797 1 87.25 34 TYR B CA 1
ATOM 2313 C C . TYR B 1 34 ? 10.602 -6.176 -20.516 1 87.25 34 TYR B C 1
ATOM 2315 O O . TYR B 1 34 ? 11.562 -6.609 -19.875 1 87.25 34 TYR B O 1
ATOM 2323 N N . ASP B 1 35 ? 10.617 -6.035 -21.812 1 87.88 35 ASP B N 1
ATOM 2324 C CA . ASP B 1 35 ? 11.742 -6.504 -22.609 1 87.88 35 ASP B CA 1
ATOM 2325 C C . ASP B 1 35 ? 12.914 -5.523 -22.531 1 87.88 35 ASP B C 1
ATOM 2327 O O . ASP B 1 35 ? 14 -5.812 -23.031 1 87.88 35 ASP B O 1
ATOM 2331 N N . GLN B 1 36 ? 12.742 -4.43 -21.891 1 92.56 36 GLN B N 1
ATOM 2332 C CA . GLN B 1 36 ? 13.781 -3.408 -21.797 1 92.56 36 GLN B CA 1
ATOM 2333 C C . GLN B 1 36 ? 14.289 -3.26 -20.375 1 92.56 36 GLN B C 1
ATOM 2335 O O . GLN B 1 36 ? 15.18 -2.449 -20.109 1 92.56 36 GLN B O 1
ATOM 2340 N N . LEU B 1 37 ? 13.727 -4.02 -19.469 1 93.62 37 LEU B N 1
ATOM 2341 C CA . LEU B 1 37 ? 14.188 -3.982 -18.094 1 93.62 37 LEU B CA 1
ATOM 2342 C C . LEU B 1 37 ? 15.617 -4.504 -17.969 1 93.62 37 LEU B C 1
ATOM 2344 O O . LEU B 1 37 ? 15.984 -5.477 -18.641 1 93.62 37 LEU B O 1
ATOM 2348 N N . CYS B 1 38 ? 16.438 -3.918 -17.125 1 93.31 38 CYS B N 1
ATOM 2349 C CA . CYS B 1 38 ? 17.812 -4.387 -16.938 1 93.31 38 CYS B CA 1
ATOM 2350 C C . CYS B 1 38 ? 17.828 -5.695 -16.156 1 93.31 38 CYS B C 1
ATOM 2352 O O . CYS B 1 38 ? 18.766 -6.496 -16.312 1 93.31 38 CYS B O 1
ATOM 2354 N N . ASN B 1 39 ? 16.953 -5.844 -15.273 1 91.88 39 ASN B N 1
ATOM 2355 C CA . ASN B 1 39 ? 16.688 -7.094 -14.57 1 91.88 39 ASN B CA 1
ATOM 2356 C C . ASN B 1 39 ? 15.258 -7.16 -14.055 1 91.88 39 ASN B C 1
ATOM 2358 O O . ASN B 1 39 ? 14.5 -6.195 -14.188 1 91.88 39 ASN B O 1
ATOM 2362 N N . HIS B 1 40 ? 14.867 -8.219 -13.43 1 87.25 40 HIS B N 1
ATOM 2363 C CA . HIS B 1 40 ? 13.469 -8.438 -13.055 1 87.25 40 HIS B CA 1
ATOM 2364 C C . HIS B 1 40 ? 13.07 -7.562 -11.875 1 87.25 40 HIS B C 1
ATOM 2366 O O . HIS B 1 40 ? 11.898 -7.199 -11.727 1 87.25 40 HIS B O 1
ATOM 2372 N N . ASP B 1 41 ? 14.008 -7.141 -11.109 1 93.06 41 ASP B N 1
ATOM 2373 C CA . ASP B 1 41 ? 13.719 -6.371 -9.906 1 93.06 41 ASP B CA 1
ATOM 2374 C C . ASP B 1 41 ? 13.445 -4.906 -10.242 1 93.06 41 ASP B C 1
ATOM 2376 O O . ASP B 1 41 ? 12.922 -4.16 -9.406 1 93.06 41 ASP B O 1
ATOM 2380 N N . GLU B 1 42 ? 13.828 -4.512 -11.414 1 95.38 42 GLU B N 1
ATOM 2381 C CA . GLU B 1 42 ? 13.641 -3.115 -11.789 1 95.38 42 GLU B CA 1
ATOM 2382 C C . GLU B 1 42 ? 12.156 -2.74 -11.797 1 95.38 42 GLU B C 1
ATOM 2384 O O . GLU B 1 42 ? 11.789 -1.629 -11.406 1 95.38 42 GLU B O 1
ATOM 2389 N N . LEU B 1 43 ? 11.344 -3.674 -12.227 1 96.06 43 LEU B N 1
ATOM 2390 C CA . LEU B 1 43 ? 9.914 -3.396 -12.219 1 96.06 43 LEU B CA 1
ATOM 2391 C C . LEU B 1 43 ? 9.414 -3.146 -10.805 1 96.06 43 LEU B C 1
ATOM 2393 O O . LEU B 1 43 ? 8.633 -2.219 -10.57 1 96.06 43 LEU B O 1
ATOM 2397 N N . GLN B 1 44 ? 9.844 -3.965 -9.891 1 95.94 44 GLN B N 1
ATOM 2398 C CA . GLN B 1 44 ? 9.461 -3.771 -8.5 1 95.94 44 GLN B CA 1
ATOM 2399 C C . GLN B 1 44 ? 9.898 -2.4 -7.992 1 95.94 44 GLN B C 1
ATOM 2401 O O . GLN B 1 44 ? 9.148 -1.725 -7.285 1 95.94 44 GLN B O 1
ATOM 2406 N N . PHE B 1 45 ? 11.125 -2.027 -8.328 1 96.06 45 PHE B N 1
ATOM 2407 C CA . PHE B 1 45 ? 11.656 -0.734 -7.918 1 96.06 45 PHE B CA 1
ATOM 2408 C C . PHE B 1 45 ? 10.789 0.402 -8.445 1 96.06 45 PHE B C 1
ATOM 2410 O O . PHE B 1 45 ? 10.398 1.297 -7.691 1 96.06 45 PHE B O 1
ATOM 2417 N N . GLN B 1 46 ? 10.461 0.332 -9.648 1 96.81 46 GLN B N 1
ATOM 2418 C CA . GLN B 1 46 ? 9.68 1.382 -10.289 1 96.81 46 GLN B CA 1
ATOM 2419 C C . GLN B 1 46 ? 8.273 1.459 -9.703 1 96.81 46 GLN B C 1
ATOM 2421 O O . GLN B 1 46 ? 7.82 2.533 -9.297 1 96.81 46 GLN B O 1
ATOM 2426 N N . ILE B 1 47 ? 7.594 0.346 -9.602 1 97.81 47 ILE B N 1
ATOM 2427 C CA . ILE B 1 47 ? 6.203 0.325 -9.164 1 97.81 47 ILE B CA 1
ATOM 2428 C C . ILE B 1 47 ? 6.121 0.749 -7.699 1 97.81 47 ILE B C 1
ATOM 2430 O O . ILE B 1 47 ? 5.227 1.504 -7.316 1 97.81 47 ILE B O 1
ATOM 2434 N N . THR B 1 48 ? 7.047 0.236 -6.887 1 97.25 48 THR B N 1
ATOM 2435 C CA . THR B 1 48 ? 7.031 0.621 -5.48 1 97.25 48 THR B CA 1
ATOM 2436 C C . THR B 1 48 ? 7.156 2.135 -5.332 1 97.25 48 THR B C 1
ATOM 2438 O O . THR B 1 48 ? 6.406 2.754 -4.574 1 97.25 48 THR B O 1
ATOM 2441 N N . HIS B 1 49 ? 8.055 2.775 -6.07 1 97.19 49 HIS B N 1
ATOM 2442 C CA . HIS B 1 49 ? 8.234 4.219 -5.992 1 97.19 49 HIS B CA 1
ATOM 2443 C C . HIS B 1 49 ? 7.031 4.957 -6.57 1 97.19 49 HIS B C 1
ATOM 2445 O O . HIS B 1 49 ? 6.625 5.996 -6.043 1 97.19 49 HIS B O 1
ATOM 2451 N N . GLN B 1 50 ? 6.508 4.434 -7.613 1 98.12 50 GLN B N 1
ATOM 2452 C CA . GLN B 1 50 ? 5.336 5.047 -8.227 1 98.12 50 GLN B CA 1
ATOM 2453 C C . GLN B 1 50 ? 4.137 5.004 -7.285 1 98.12 50 GLN B C 1
ATOM 2455 O O . GLN B 1 50 ? 3.406 5.988 -7.156 1 98.12 50 GLN B O 1
ATOM 2460 N N . VAL B 1 51 ? 3.91 3.883 -6.637 1 98.31 51 VAL B N 1
ATOM 2461 C CA . VAL B 1 51 ? 2.836 3.746 -5.66 1 98.31 51 VAL B CA 1
ATOM 2462 C C . VAL B 1 51 ? 3.043 4.742 -4.52 1 98.31 51 VAL B C 1
ATOM 2464 O O . VAL B 1 51 ? 2.092 5.379 -4.062 1 98.31 51 VAL B O 1
ATOM 2467 N N . GLN B 1 52 ? 4.328 4.887 -4.086 1 97.81 52 GLN B N 1
ATOM 2468 C CA . GLN B 1 52 ? 4.633 5.867 -3.051 1 97.81 52 GLN B CA 1
ATOM 2469 C C . GLN B 1 52 ? 4.219 7.27 -3.482 1 97.81 52 GLN B C 1
ATOM 2471 O O . GLN B 1 52 ? 3.615 8.008 -2.703 1 97.81 52 GLN B O 1
ATOM 2476 N N . GLU B 1 53 ? 4.496 7.621 -4.672 1 97.94 53 GLU B N 1
ATOM 2477 C CA . GLU B 1 53 ? 4.164 8.945 -5.18 1 97.94 53 GLU B CA 1
ATOM 2478 C C . GLU B 1 53 ? 2.652 9.148 -5.254 1 97.94 53 GLU B C 1
ATOM 2480 O O . GLU B 1 53 ? 2.15 10.242 -4.977 1 97.94 53 GLU B O 1
ATOM 2485 N N . LEU B 1 54 ? 1.959 8.141 -5.676 1 98.38 54 LEU B N 1
ATOM 2486 C CA . LEU B 1 54 ? 0.503 8.211 -5.723 1 98.38 54 LEU B CA 1
ATOM 2487 C C . LEU B 1 54 ? -0.076 8.414 -4.324 1 98.38 54 LEU B C 1
ATOM 2489 O O . LEU B 1 54 ? -0.963 9.25 -4.133 1 98.38 54 LEU B O 1
ATOM 2493 N N . TRP B 1 55 ? 0.441 7.629 -3.357 1 98.25 55 TRP B N 1
ATOM 2494 C CA . TRP B 1 55 ? -0.011 7.773 -1.977 1 98.25 55 TRP B CA 1
ATOM 2495 C C . TRP B 1 55 ? 0.294 9.172 -1.448 1 98.25 55 TRP B C 1
ATOM 2497 O O . TRP B 1 55 ? -0.545 9.789 -0.788 1 98.25 55 TRP B O 1
ATOM 2507 N N . MET B 1 56 ? 1.495 9.695 -1.77 1 98 56 MET B N 1
ATOM 2508 C CA . MET B 1 56 ? 1.874 11.016 -1.277 1 98 56 MET B CA 1
ATOM 2509 C C . MET B 1 56 ? 1.017 12.102 -1.919 1 98 56 MET B C 1
ATOM 2511 O O . MET B 1 56 ? 0.705 13.109 -1.283 1 98 56 MET B O 1
ATOM 2515 N N . LYS B 1 57 ? 0.644 11.914 -3.143 1 97.69 57 LYS B N 1
ATOM 2516 C CA . LYS B 1 57 ? -0.324 12.812 -3.766 1 97.69 57 LYS B CA 1
ATOM 2517 C C . LYS B 1 57 ? -1.643 12.82 -2.996 1 97.69 57 LYS B C 1
ATOM 2519 O O . LYS B 1 57 ? -2.182 13.883 -2.686 1 97.69 57 LYS B O 1
ATOM 2524 N N . LEU B 1 58 ? -2.133 11.648 -2.689 1 97.69 58 LEU B N 1
ATOM 2525 C CA . LEU B 1 58 ? -3.398 11.547 -1.972 1 97.69 58 LEU B CA 1
ATOM 2526 C C . LEU B 1 58 ? -3.293 12.18 -0.588 1 97.69 58 LEU B C 1
ATOM 2528 O O . LEU B 1 58 ? -4.199 12.891 -0.158 1 97.69 58 LEU B O 1
ATOM 2532 N N . ILE B 1 59 ? -2.184 11.898 0.079 1 98.12 59 ILE B N 1
ATOM 2533 C CA . ILE B 1 59 ? -1.964 12.484 1.396 1 98.12 59 ILE B CA 1
ATOM 2534 C C . ILE B 1 59 ? -1.979 14.008 1.29 1 98.12 59 ILE B C 1
ATOM 2536 O O . ILE B 1 59 ? -2.656 14.688 2.068 1 98.12 59 ILE B O 1
ATOM 2540 N N . ALA B 1 60 ? -1.266 14.547 0.318 1 97.62 60 ALA B N 1
ATOM 2541 C CA . ALA B 1 60 ? -1.156 16 0.166 1 97.62 60 ALA B CA 1
ATOM 2542 C C . ALA B 1 60 ? -2.525 16.625 -0.069 1 97.62 60 ALA B C 1
ATOM 2544 O O . ALA B 1 60 ? -2.879 17.625 0.577 1 97.62 60 ALA B O 1
ATOM 2545 N N . TYR B 1 61 ? -3.26 16.047 -0.899 1 96.25 61 TYR B N 1
ATOM 2546 C CA . TYR B 1 61 ? -4.582 16.594 -1.189 1 96.25 61 TYR B CA 1
ATOM 2547 C C . TYR B 1 61 ? -5.508 16.438 0.011 1 96.25 61 TYR B C 1
ATOM 2549 O O . TYR B 1 61 ? -6.348 17.312 0.265 1 96.25 61 TYR B O 1
ATOM 2557 N N . THR B 1 62 ? -5.406 15.359 0.726 1 96.75 62 THR B N 1
ATOM 2558 C CA . THR B 1 62 ? -6.191 15.164 1.941 1 96.75 62 THR B CA 1
ATOM 2559 C C . THR B 1 62 ? -5.816 16.203 2.998 1 96.75 62 THR B C 1
ATOM 2561 O O . THR B 1 62 ? -6.688 16.734 3.691 1 96.75 62 THR B O 1
ATOM 2564 N N . LEU B 1 63 ? -4.48 16.516 3.057 1 98.12 63 LEU B N 1
ATOM 2565 C CA . LEU B 1 63 ? -4.023 17.516 4.008 1 98.12 63 LEU B CA 1
ATOM 2566 C C . LEU B 1 63 ? -4.578 18.891 3.654 1 98.12 63 LEU B C 1
ATOM 2568 O O . LEU B 1 63 ? -4.875 19.703 4.543 1 98.12 63 LEU B O 1
ATOM 2572 N N . LEU B 1 64 ? -4.688 19.188 2.367 1 97 64 LEU B N 1
ATOM 2573 C CA . LEU B 1 64 ? -5.32 20.438 1.95 1 97 64 LEU B CA 1
ATOM 2574 C C . LEU B 1 64 ? -6.766 20.5 2.426 1 97 64 LEU B C 1
ATOM 2576 O O . LEU B 1 64 ? -7.223 21.531 2.91 1 97 64 LEU B O 1
ATOM 2580 N N . GLU B 1 65 ? -7.473 19.406 2.27 1 96 65 GLU B N 1
ATOM 2581 C CA . GLU B 1 65 ? -8.852 19.359 2.756 1 96 65 GLU B CA 1
ATOM 2582 C C . GLU B 1 65 ? -8.898 19.5 4.273 1 96 65 GLU B C 1
ATOM 2584 O O . GLU B 1 65 ? -9.766 20.203 4.809 1 96 65 GLU B O 1
ATOM 2589 N N . ILE B 1 66 ? -8.008 18.828 4.953 1 98 66 ILE B N 1
ATOM 2590 C CA . ILE B 1 66 ? -7.941 18.922 6.406 1 98 66 ILE B CA 1
ATOM 2591 C C . ILE B 1 66 ? -7.754 20.391 6.816 1 98 66 ILE B C 1
ATOM 2593 O O . ILE B 1 66 ? -8.43 20.875 7.727 1 98 66 ILE B O 1
ATOM 2597 N N . ASP B 1 67 ? -6.828 21.062 6.152 1 98.12 67 ASP B N 1
ATOM 2598 C CA . ASP B 1 67 ? -6.566 22.469 6.426 1 98.12 67 ASP B CA 1
ATOM 2599 C C . ASP B 1 67 ? -7.848 23.297 6.305 1 98.12 67 ASP B C 1
ATOM 2601 O O . ASP B 1 67 ? -8.133 24.141 7.16 1 98.12 67 ASP B O 1
ATOM 2605 N N . GLU B 1 68 ? -8.602 23.031 5.297 1 97 68 GLU B N 1
ATOM 2606 C CA . GLU B 1 68 ? -9.859 23.734 5.062 1 97 68 GLU B CA 1
ATOM 2607 C C . GLU B 1 68 ? -10.883 23.422 6.148 1 97 68 GLU B C 1
ATOM 2609 O O . GLU B 1 68 ? -11.602 24.297 6.613 1 97 68 GLU B O 1
ATOM 2614 N N . GLN B 1 69 ? -10.977 22.172 6.484 1 97.62 69 GLN B N 1
ATOM 2615 C CA . GLN B 1 69 ? -11.945 21.734 7.488 1 97.62 69 GLN B CA 1
ATOM 2616 C C . GLN B 1 69 ? -11.578 22.25 8.875 1 97.62 69 GLN B C 1
ATOM 2618 O O . GLN B 1 69 ? -12.453 22.547 9.688 1 97.62 69 GLN B O 1
ATOM 2623 N N . LEU B 1 70 ? -10.266 22.391 9.141 1 98 70 LEU B N 1
ATOM 2624 C CA . LEU B 1 70 ? -9.828 23.031 10.375 1 98 70 LEU B CA 1
ATOM 2625 C C . LEU B 1 70 ? -10.32 24.469 10.438 1 98 70 LEU B C 1
ATOM 2627 O O . LEU B 1 70 ? -10.859 24.906 11.461 1 98 70 LEU B O 1
ATOM 2631 N N . ALA B 1 71 ? -10.164 25.172 9.359 1 97.44 71 ALA B N 1
ATOM 2632 C CA . ALA B 1 71 ? -10.594 26.562 9.297 1 97.44 71 ALA B CA 1
ATOM 2633 C C . ALA B 1 71 ? -12.102 26.688 9.492 1 97.44 71 ALA B C 1
ATOM 2635 O O . ALA B 1 71 ? -12.586 27.641 10.094 1 97.44 71 ALA B O 1
ATOM 2636 N N . ALA B 1 72 ? -12.859 25.719 9.07 1 97.56 72 ALA B N 1
ATOM 2637 C CA . ALA B 1 72 ? -14.32 25.703 9.164 1 97.56 72 ALA B CA 1
ATOM 2638 C C . ALA B 1 72 ? -14.773 25.109 10.5 1 97.56 72 ALA B C 1
ATOM 2640 O O . ALA B 1 72 ? -15.977 25.062 10.781 1 97.56 72 ALA B O 1
ATOM 2641 N N . LYS B 1 73 ? -13.898 24.609 11.305 1 97.12 73 LYS B N 1
ATOM 2642 C CA . LYS B 1 73 ? -14.141 24.047 12.633 1 97.12 73 LYS B CA 1
ATOM 2643 C C . LYS B 1 73 ? -15 22.781 12.547 1 97.12 73 LYS B C 1
ATOM 2645 O O . LYS B 1 73 ? -15.906 22.594 13.352 1 97.12 73 LYS B O 1
ATOM 2650 N N . HIS B 1 74 ? -14.766 22 11.5 1 97.31 74 HIS B N 1
ATOM 2651 C CA . HIS B 1 74 ? -15.375 20.688 11.359 1 97.31 74 HIS B CA 1
ATOM 2652 C C . HIS B 1 74 ? -14.445 19.594 11.875 1 97.31 74 HIS B C 1
ATOM 2654 O O . HIS B 1 74 ? -13.914 18.797 11.094 1 97.31 74 HIS B O 1
ATOM 2660 N N . SER B 1 75 ? -14.398 19.422 13.203 1 97.56 75 SER B N 1
ATOM 2661 C CA . SER B 1 75 ? -13.398 18.578 13.852 1 97.56 75 SER B CA 1
ATOM 2662 C C . SER B 1 75 ? -13.625 17.109 13.531 1 97.56 75 SER B C 1
ATOM 2664 O O . SER B 1 75 ? -12.672 16.359 13.32 1 97.56 75 SER B O 1
ATOM 2666 N N . LEU B 1 76 ? -14.883 16.703 13.484 1 96.12 76 LEU B N 1
ATOM 2667 C CA . LEU B 1 76 ? -15.172 15.289 13.234 1 96.12 76 LEU B CA 1
ATOM 2668 C C . LEU B 1 76 ? -14.711 14.875 11.844 1 96.12 76 LEU B C 1
ATOM 2670 O O . LEU B 1 76 ? -14.164 13.781 11.664 1 96.12 76 LEU B O 1
ATOM 2674 N N . LYS B 1 77 ? -14.883 15.742 10.867 1 95.69 77 LYS B N 1
ATOM 2675 C CA . LYS B 1 77 ? -14.391 15.492 9.516 1 95.69 77 LYS B CA 1
ATOM 2676 C C . LYS B 1 77 ? -12.867 15.43 9.484 1 95.69 77 LYS B C 1
ATOM 2678 O O . LYS B 1 77 ? -12.289 14.562 8.812 1 95.69 77 LYS B O 1
ATOM 2683 N N . VAL B 1 78 ? -12.25 16.312 10.195 1 97.94 78 VAL B N 1
ATOM 2684 C CA . VAL B 1 78 ? -10.797 16.359 10.266 1 97.94 78 VAL B CA 1
ATOM 2685 C C . VAL B 1 78 ? -10.273 15.031 10.82 1 97.94 78 VAL B C 1
ATOM 2687 O O . VAL B 1 78 ? -9.312 14.469 10.297 1 97.94 78 VAL B O 1
ATOM 2690 N N . LEU B 1 79 ? -10.93 14.547 11.852 1 97.5 79 LEU B N 1
ATOM 2691 C CA . LEU B 1 79 ? -10.516 13.289 12.461 1 97.5 79 LEU B CA 1
ATOM 2692 C C . LEU B 1 79 ? -10.609 12.141 11.461 1 97.5 79 LEU B C 1
ATOM 2694 O O . LEU B 1 79 ? -9.703 11.312 11.375 1 97.5 79 LEU B O 1
ATOM 2698 N N . THR B 1 80 ? -11.656 12.109 10.68 1 94.69 80 THR B N 1
ATOM 2699 C CA . THR B 1 80 ? -11.859 11.078 9.672 1 94.69 80 THR B CA 1
ATOM 2700 C C . THR B 1 80 ? -10.773 11.148 8.602 1 94.69 80 THR B C 1
ATOM 2702 O O . THR B 1 80 ? -10.227 10.117 8.195 1 94.69 80 THR B O 1
ATOM 2705 N N . LEU B 1 81 ? -10.453 12.312 8.18 1 96.62 81 LEU B N 1
ATOM 2706 C CA . LEU B 1 81 ? -9.461 12.516 7.121 1 96.62 81 LEU B CA 1
ATOM 2707 C C . LEU B 1 81 ? -8.062 12.141 7.609 1 96.62 81 LEU B C 1
ATOM 2709 O O . LEU B 1 81 ? -7.277 11.562 6.859 1 96.62 81 LEU B O 1
ATOM 2713 N N . PHE B 1 82 ? -7.762 12.453 8.867 1 98 82 PHE B N 1
ATOM 2714 C CA . PHE B 1 82 ? -6.477 12.047 9.422 1 98 82 PHE B CA 1
ATOM 2715 C C . PHE B 1 82 ? -6.379 10.523 9.508 1 98 82 PHE B C 1
ATOM 2717 O O . PHE B 1 82 ? -5.316 9.953 9.266 1 98 82 PHE B O 1
ATOM 2724 N N . ASN B 1 83 ? -7.461 9.922 9.898 1 95.94 83 ASN B N 1
ATOM 2725 C CA . ASN B 1 83 ? -7.453 8.461 9.922 1 95.94 83 ASN B CA 1
ATOM 2726 C C . ASN B 1 83 ? -7.047 7.879 8.562 1 95.94 83 ASN B C 1
ATOM 2728 O O . ASN B 1 83 ? -6.242 6.953 8.5 1 95.94 83 ASN B O 1
ATOM 2732 N N . ARG B 1 84 ? -7.57 8.414 7.539 1 95.25 84 ARG B N 1
ATOM 2733 C CA . ARG B 1 84 ? -7.203 8.016 6.184 1 95.25 84 ARG B CA 1
ATOM 2734 C C . ARG B 1 84 ? -5.711 8.227 5.938 1 95.25 84 ARG B C 1
ATOM 2736 O O . ARG B 1 84 ? -5.031 7.328 5.438 1 95.25 84 ARG B O 1
ATOM 2743 N N . THR B 1 85 ? -5.262 9.383 6.27 1 97.75 85 THR B N 1
ATOM 2744 C CA . THR B 1 85 ? -3.861 9.727 6.059 1 97.75 85 THR B CA 1
ATOM 2745 C C . THR B 1 85 ? -2.947 8.773 6.82 1 97.75 85 THR B C 1
ATOM 2747 O O . THR B 1 85 ? -1.939 8.305 6.285 1 97.75 85 THR B O 1
ATOM 2750 N N . HIS B 1 86 ? -3.332 8.469 8.062 1 97.88 86 HIS B N 1
ATOM 2751 C CA . HIS B 1 86 ? -2.523 7.582 8.891 1 97.88 86 HIS B CA 1
ATOM 2752 C C . HIS B 1 86 ? -2.441 6.184 8.281 1 97.88 86 HIS B C 1
ATOM 2754 O O . HIS B 1 86 ? -1.373 5.566 8.281 1 97.88 86 HIS B O 1
ATOM 2760 N N . ARG B 1 87 ? -3.488 5.699 7.773 1 96.5 87 ARG B N 1
ATOM 2761 C CA . ARG B 1 87 ? -3.508 4.387 7.133 1 96.5 87 ARG B CA 1
ATOM 2762 C C . ARG B 1 87 ? -2.602 4.363 5.906 1 96.5 87 ARG B C 1
ATOM 2764 O O . ARG B 1 87 ? -1.884 3.385 5.68 1 96.5 87 ARG B O 1
ATOM 2771 N N . ILE B 1 88 ? -2.66 5.418 5.16 1 97.81 88 ILE B N 1
ATOM 2772 C CA . ILE B 1 88 ? -1.818 5.512 3.975 1 97.81 88 ILE B CA 1
ATOM 2773 C C . ILE B 1 88 ? -0.348 5.535 4.387 1 97.81 88 ILE B C 1
ATOM 2775 O O . ILE B 1 88 ? 0.481 4.844 3.793 1 97.81 88 ILE B O 1
ATOM 2779 N N . GLN B 1 89 ? -0.049 6.309 5.406 1 97.75 89 GLN B N 1
ATOM 2780 C CA . GLN B 1 89 ? 1.328 6.395 5.883 1 97.75 89 GLN B CA 1
ATOM 2781 C C . GLN B 1 89 ? 1.837 5.027 6.34 1 97.75 89 GLN B C 1
ATOM 2783 O O . GLN B 1 89 ? 2.982 4.664 6.062 1 97.75 89 GLN B O 1
ATOM 2788 N N . GLN B 1 90 ? 1.006 4.312 6.992 1 96.44 90 GLN B N 1
ATOM 2789 C CA . GLN B 1 90 ? 1.39 2.973 7.418 1 96.44 90 GLN B CA 1
ATOM 2790 C C . GLN B 1 90 ? 1.688 2.078 6.219 1 96.44 90 GLN B C 1
ATOM 2792 O O . GLN B 1 90 ? 2.666 1.327 6.223 1 96.44 90 GLN B O 1
ATOM 2797 N N . SER B 1 91 ? 0.846 2.203 5.262 1 96.19 91 SER B N 1
ATOM 2798 C CA . SER B 1 91 ? 1.059 1.428 4.043 1 96.19 91 SER B CA 1
ATOM 2799 C C . SER B 1 91 ? 2.387 1.784 3.385 1 96.19 91 SER B C 1
ATOM 2801 O O . SER B 1 91 ? 3.105 0.903 2.908 1 96.19 91 SER B O 1
ATOM 2803 N N . MET B 1 92 ? 2.668 3.002 3.352 1 97 92 MET B N 1
ATOM 2804 C CA . MET B 1 92 ? 3.902 3.473 2.73 1 97 92 MET B CA 1
ATOM 2805 C C . MET B 1 92 ? 5.121 2.863 3.414 1 97 92 MET B C 1
ATOM 2807 O O . MET B 1 92 ? 6.098 2.508 2.752 1 97 92 MET B O 1
ATOM 2811 N N . VAL B 1 93 ? 5.078 2.766 4.695 1 94.69 93 VAL B N 1
ATOM 2812 C CA . VAL B 1 93 ? 6.176 2.168 5.449 1 94.69 93 VAL B CA 1
ATOM 2813 C C . VAL B 1 93 ? 6.324 0.698 5.07 1 94.69 93 VAL B C 1
ATOM 2815 O O . VAL B 1 93 ? 7.434 0.225 4.816 1 94.69 93 VAL B O 1
ATOM 2818 N N . ASP B 1 94 ? 5.238 0.024 4.938 1 92.44 94 ASP B N 1
ATOM 2819 C CA . ASP B 1 94 ? 5.242 -1.393 4.586 1 92.44 94 ASP B CA 1
ATOM 2820 C C . ASP B 1 94 ? 5.828 -1.609 3.193 1 92.44 94 ASP B C 1
ATOM 2822 O O . ASP B 1 94 ? 6.492 -2.617 2.943 1 92.44 94 ASP B O 1
ATOM 2826 N N . HIS B 1 95 ? 5.609 -0.704 2.332 1 95 95 HIS B N 1
ATOM 2827 C CA . HIS B 1 95 ? 6.078 -0.826 0.956 1 95 95 HIS B CA 1
ATOM 2828 C C . HIS B 1 95 ? 7.602 -0.767 0.886 1 95 95 HIS B C 1
ATOM 2830 O O . HIS B 1 95 ? 8.211 -1.361 -0.007 1 95 95 HIS B O 1
ATOM 2836 N N . LEU B 1 96 ? 8.211 -0.08 1.81 1 92.81 96 LEU B N 1
ATOM 2837 C CA . LEU B 1 96 ? 9.664 -0.017 1.825 1 92.81 96 LEU B CA 1
ATOM 2838 C C . LEU B 1 96 ? 10.266 -1.399 2.053 1 92.81 96 LEU B C 1
ATOM 2840 O O . LEU B 1 96 ? 11.336 -1.712 1.52 1 92.81 96 LEU B O 1
ATOM 2844 N N . ALA B 1 97 ? 9.547 -2.238 2.789 1 88 97 ALA B N 1
ATOM 2845 C CA . ALA B 1 97 ? 10.023 -3.586 3.074 1 88 97 ALA B CA 1
ATOM 2846 C C . ALA B 1 97 ? 10.086 -4.426 1.801 1 88 97 ALA B C 1
ATOM 2848 O O . ALA B 1 97 ? 10.914 -5.34 1.692 1 88 97 ALA B O 1
ATOM 2849 N N . LEU B 1 98 ? 9.266 -4.113 0.851 1 91.06 98 LEU B N 1
ATOM 2850 C CA . LEU B 1 98 ? 9.273 -4.82 -0.427 1 91.06 98 LEU B CA 1
ATOM 2851 C C . LEU B 1 98 ? 10.602 -4.621 -1.146 1 91.06 98 LEU B C 1
ATOM 2853 O O . LEU B 1 98 ? 11.117 -5.543 -1.785 1 91.06 98 LEU B O 1
ATOM 2857 N N . LEU B 1 99 ? 11.141 -3.449 -1 1 91.56 99 LEU B N 1
ATOM 2858 C CA . LEU B 1 99 ? 12.391 -3.121 -1.685 1 91.56 99 LEU B CA 1
ATOM 2859 C C . LEU B 1 99 ? 13.555 -3.91 -1.099 1 91.56 99 LEU B C 1
ATOM 2861 O O . LEU B 1 99 ? 14.57 -4.121 -1.771 1 91.56 99 LEU B O 1
ATOM 2865 N N . GLU B 1 100 ? 13.375 -4.398 0.112 1 87.25 100 GLU B N 1
ATOM 2866 C CA . GLU B 1 100 ? 14.422 -5.18 0.769 1 87.25 100 GLU B CA 1
ATOM 2867 C C . GLU B 1 100 ? 14.539 -6.574 0.158 1 87.25 100 GLU B C 1
ATOM 2869 O O . GLU B 1 100 ? 15.523 -7.273 0.38 1 87.25 100 GLU B O 1
ATOM 2874 N N . THR B 1 101 ? 13.57 -6.965 -0.644 1 86 101 THR B N 1
ATOM 2875 C CA . THR B 1 101 ? 13.602 -8.289 -1.263 1 86 101 THR B CA 1
ATOM 2876 C C . THR B 1 101 ? 14.5 -8.281 -2.496 1 86 101 THR B C 1
ATOM 2878 O O . THR B 1 101 ? 14.789 -9.336 -3.064 1 86 101 THR B O 1
ATOM 2881 N N . MET B 1 102 ? 14.93 -7.156 -2.889 1 87.62 102 MET B N 1
ATOM 2882 C CA . MET B 1 102 ? 15.867 -7.074 -4.004 1 87.62 102 MET B CA 1
ATOM 2883 C C . MET B 1 102 ? 17.297 -7.359 -3.545 1 87.62 102 MET B C 1
ATOM 2885 O O . MET B 1 102 ? 17.672 -7.02 -2.422 1 87.62 102 MET B O 1
ATOM 2889 N N . SER B 1 103 ? 18.031 -8 -4.414 1 84.38 103 SER B N 1
ATOM 2890 C CA . SER B 1 103 ? 19.422 -8.211 -4.055 1 84.38 103 SER B CA 1
ATOM 2891 C C . SER B 1 103 ? 20.25 -6.945 -4.273 1 84.38 103 SER B C 1
ATOM 2893 O O . SER B 1 103 ? 19.984 -6.184 -5.207 1 84.38 103 SER B O 1
ATOM 2895 N N . PRO B 1 104 ? 21.266 -6.766 -3.412 1 86.75 104 PRO B N 1
ATOM 2896 C CA . PRO B 1 104 ? 22.156 -5.625 -3.611 1 86.75 104 PRO B CA 1
ATOM 2897 C C . PRO B 1 104 ? 22.812 -5.617 -4.992 1 86.75 104 PRO B C 1
ATOM 2899 O O . PRO B 1 104 ? 23.016 -4.551 -5.582 1 86.75 104 PRO B O 1
ATOM 2902 N N . LYS B 1 105 ? 23.094 -6.73 -5.508 1 88.12 105 LYS B N 1
ATOM 2903 C CA . LYS B 1 105 ? 23.688 -6.828 -6.836 1 88.12 105 LYS B CA 1
ATOM 2904 C C . LYS B 1 105 ? 22.719 -6.316 -7.906 1 88.12 105 LYS B C 1
ATOM 2906 O O . LYS B 1 105 ? 23.109 -5.527 -8.773 1 88.12 105 LYS B O 1
ATOM 2911 N N . ASP B 1 106 ? 21.484 -6.738 -7.883 1 88.75 106 ASP B N 1
ATOM 2912 C CA . ASP B 1 106 ? 20.484 -6.32 -8.859 1 88.75 106 ASP B CA 1
ATOM 2913 C C . ASP B 1 106 ? 20.219 -4.82 -8.766 1 88.75 106 ASP B C 1
ATOM 2915 O O . ASP B 1 106 ? 20 -4.156 -9.781 1 88.75 106 ASP B O 1
ATOM 2919 N N . TYR B 1 107 ? 20.281 -4.297 -7.566 1 90.06 107 TYR B N 1
ATOM 2920 C CA . TYR B 1 107 ? 20.047 -2.869 -7.395 1 90.06 107 TYR B CA 1
ATOM 2921 C C . TYR B 1 107 ? 21.141 -2.051 -8.078 1 90.06 107 TYR B C 1
ATOM 2923 O O . TYR B 1 107 ? 20.875 -0.976 -8.617 1 90.06 107 TYR B O 1
ATOM 2931 N N . GLN B 1 108 ? 22.344 -2.541 -8.055 1 86.81 108 GLN B N 1
ATOM 2932 C CA . GLN B 1 108 ? 23.422 -1.813 -8.695 1 86.81 108 GLN B CA 1
ATOM 2933 C C . GLN B 1 108 ? 23.141 -1.593 -10.18 1 86.81 108 GLN B C 1
ATOM 2935 O O . GLN B 1 108 ? 23.438 -0.53 -10.727 1 86.81 108 GLN B O 1
ATOM 2940 N N . SER B 1 109 ? 22.562 -2.582 -10.789 1 90.56 109 SER B N 1
ATOM 2941 C CA . SER B 1 109 ? 22.188 -2.451 -12.195 1 90.56 109 SER B CA 1
ATOM 2942 C C . SER B 1 109 ? 21.078 -1.425 -12.375 1 90.56 109 SER B C 1
ATOM 2944 O O . SER B 1 109 ? 21.062 -0.674 -13.352 1 90.56 109 SER B O 1
ATOM 2946 N N . ILE B 1 110 ? 20.172 -1.363 -11.453 1 91.31 110 ILE B N 1
ATOM 2947 C CA . ILE B 1 110 ? 19.062 -0.428 -11.492 1 91.31 110 ILE B CA 1
ATOM 2948 C C . ILE B 1 110 ? 19.562 0.994 -11.273 1 91.31 110 ILE B C 1
ATOM 2950 O O . ILE B 1 110 ? 19.109 1.933 -11.93 1 91.31 110 ILE B O 1
ATOM 2954 N N . ARG B 1 111 ? 20.469 1.115 -10.375 1 87.31 111 ARG B N 1
ATOM 2955 C CA . ARG B 1 111 ? 21.047 2.41 -10.039 1 87.31 111 ARG B CA 1
ATOM 2956 C C . ARG B 1 111 ? 21.672 3.074 -11.258 1 87.31 111 ARG B C 1
ATOM 2958 O O . ARG B 1 111 ? 21.609 4.297 -11.406 1 87.31 111 ARG B O 1
ATOM 2965 N N . LEU B 1 112 ? 22.203 2.311 -12.133 1 87.31 112 LEU B N 1
ATOM 2966 C CA . LEU B 1 112 ? 22.812 2.832 -13.352 1 87.31 112 LEU B CA 1
ATOM 2967 C C . LEU B 1 112 ? 21.75 3.477 -14.25 1 87.31 112 LEU B C 1
ATOM 2969 O O . LEU B 1 112 ? 22.016 4.504 -14.883 1 87.31 112 LEU B O 1
ATOM 2973 N N . ASN B 1 113 ? 20.594 2.939 -14.25 1 88.94 113 ASN B N 1
ATOM 2974 C CA . ASN B 1 113 ? 19.5 3.477 -15.055 1 88.94 113 ASN B CA 1
ATOM 2975 C C . ASN B 1 113 ? 18.859 4.695 -14.391 1 88.94 113 ASN B C 1
ATOM 2977 O O . ASN B 1 113 ? 18.25 5.516 -15.07 1 88.94 113 ASN B O 1
ATOM 2981 N N . LEU B 1 114 ? 19.062 4.754 -13.102 1 86.81 114 LEU B N 1
ATOM 2982 C CA . LEU B 1 114 ? 18.5 5.852 -12.328 1 86.81 114 LEU B CA 1
ATOM 2983 C C . LEU B 1 114 ? 19.297 7.129 -12.523 1 86.81 114 LEU B C 1
ATOM 2985 O O . LEU B 1 114 ? 18.828 8.227 -12.219 1 86.81 114 LEU B O 1
ATOM 2989 N N . GLY B 1 115 ? 20.438 7.047 -13.062 1 82.44 115 GLY B N 1
ATOM 2990 C CA . GLY B 1 115 ? 21.312 8.203 -13.203 1 82.44 115 GLY B CA 1
ATOM 2991 C C . GLY B 1 115 ? 21.656 8.852 -11.875 1 82.44 115 GLY B C 1
ATOM 2992 O O . GLY B 1 115 ? 22.109 8.18 -10.953 1 82.44 115 GLY B O 1
ATOM 2993 N N . ASN B 1 116 ? 21.359 10.18 -11.766 1 79.44 116 ASN B N 1
ATOM 2994 C CA . ASN B 1 116 ? 21.641 10.914 -10.539 1 79.44 116 ASN B CA 1
ATOM 2995 C C . ASN B 1 116 ? 20.406 10.984 -9.633 1 79.44 116 ASN B C 1
ATOM 2997 O O . ASN B 1 116 ? 20.375 11.75 -8.672 1 79.44 116 ASN B O 1
ATOM 3001 N N . GLY B 1 117 ? 19.562 10.172 -10.016 1 81.81 117 GLY B N 1
ATOM 3002 C CA . GLY B 1 117 ? 18.328 10.227 -9.258 1 81.81 117 GLY B CA 1
ATOM 3003 C C . GLY B 1 117 ? 18.406 9.555 -7.906 1 81.81 117 GLY B C 1
ATOM 3004 O O . GLY B 1 117 ? 19.25 8.664 -7.703 1 81.81 117 GLY B O 1
ATOM 3005 N N . SER B 1 118 ? 17.625 10.102 -6.961 1 80.94 118 SER B N 1
ATOM 3006 C CA . SER B 1 118 ? 17.484 9.531 -5.629 1 80.94 118 SER B CA 1
ATOM 3007 C C . SER B 1 118 ? 16.078 9.727 -5.078 1 80.94 118 SER B C 1
ATOM 3009 O O . SER B 1 118 ? 15.375 10.656 -5.48 1 80.94 118 SER B O 1
ATOM 3011 N N . GLY B 1 119 ? 15.703 8.812 -4.27 1 79.88 119 GLY B N 1
ATOM 3012 C CA . GLY B 1 119 ? 14.422 8.969 -3.609 1 79.88 119 GLY B CA 1
ATOM 3013 C C . GLY B 1 119 ? 14.289 10.266 -2.844 1 79.88 119 GLY B C 1
ATOM 3014 O O . GLY B 1 119 ? 13.18 10.75 -2.611 1 79.88 119 GLY B O 1
ATOM 3015 N N . GLN B 1 120 ? 15.359 10.828 -2.531 1 79.12 120 GLN B N 1
ATOM 3016 C CA . GLN B 1 120 ? 15.367 12.094 -1.796 1 79.12 120 GLN B CA 1
ATOM 3017 C C . GLN B 1 120 ? 14.828 13.234 -2.654 1 79.12 120 GLN B C 1
ATOM 3019 O O . GLN B 1 120 ? 14.469 14.289 -2.133 1 79.12 120 GLN B O 1
ATOM 3024 N N . GLU B 1 121 ? 14.719 12.961 -3.871 1 85.69 121 GLU B N 1
ATOM 3025 C CA . GLU B 1 121 ? 14.266 13.984 -4.805 1 85.69 121 GLU B CA 1
ATOM 3026 C C . GLU B 1 121 ? 12.75 13.914 -5.008 1 85.69 121 GLU B C 1
ATOM 3028 O O . GLU B 1 121 ? 12.195 14.633 -5.84 1 85.69 121 GLU B O 1
ATOM 3033 N N . SER B 1 122 ? 12.094 13.078 -4.258 1 93.12 122 SER B N 1
ATOM 3034 C CA . SER B 1 122 ? 10.648 12.898 -4.422 1 93.12 122 SER B CA 1
ATOM 3035 C C . SER B 1 122 ? 9.898 14.195 -4.145 1 93.12 122 SER B C 1
ATOM 3037 O O . SER B 1 122 ? 9.867 14.672 -3.01 1 93.12 122 SER B O 1
ATOM 3039 N N . PRO B 1 123 ? 9.203 14.703 -5.152 1 93.88 123 PRO B N 1
ATOM 3040 C CA . PRO B 1 123 ? 8.398 15.906 -4.91 1 93.88 123 PRO B CA 1
ATOM 3041 C C . PRO B 1 123 ? 7.273 15.672 -3.904 1 93.88 123 PRO B C 1
ATOM 3043 O O . PRO B 1 123 ? 6.977 16.547 -3.088 1 93.88 123 PRO B O 1
ATOM 3046 N N . GLY B 1 124 ? 6.656 14.516 -4.016 1 95.81 124 GLY B N 1
ATOM 3047 C CA . GLY B 1 124 ? 5.605 14.203 -3.059 1 95.81 124 GLY B CA 1
ATOM 3048 C C . GLY B 1 124 ? 6.074 14.273 -1.616 1 95.81 124 GLY B C 1
ATOM 3049 O O . GLY B 1 124 ? 5.395 14.844 -0.765 1 95.81 124 GLY B O 1
ATOM 3050 N N . PHE B 1 125 ? 7.258 13.734 -1.37 1 95 125 PHE B N 1
ATOM 3051 C CA . PHE B 1 125 ? 7.855 13.75 -0.039 1 95 125 PHE B CA 1
ATOM 3052 C C . PHE B 1 125 ? 8.102 15.18 0.427 1 95 125 PHE B C 1
ATOM 3054 O O . PHE B 1 125 ? 7.75 15.547 1.55 1 95 125 PHE B O 1
ATOM 3061 N N . HIS B 1 126 ? 8.594 16.016 -0.391 1 94.5 126 HIS B N 1
ATOM 3062 C CA . HIS B 1 126 ? 8.93 17.391 -0.061 1 94.5 126 HIS B CA 1
ATOM 3063 C C . HIS B 1 126 ? 7.672 18.219 0.173 1 94.5 126 HIS B C 1
ATOM 3065 O O . HIS B 1 126 ? 7.656 19.094 1.041 1 94.5 126 HIS B O 1
ATOM 3071 N N . VAL B 1 127 ? 6.703 17.953 -0.614 1 96.88 127 VAL B N 1
ATOM 3072 C CA . VAL B 1 127 ? 5.453 18.688 -0.479 1 96.88 127 VAL B CA 1
ATOM 3073 C C . VAL B 1 127 ? 4.848 18.438 0.9 1 96.88 127 VAL B C 1
ATOM 3075 O O . VAL B 1 127 ? 4.398 19.359 1.57 1 96.88 127 VAL B O 1
ATOM 3078 N N . ILE B 1 128 ? 4.844 17.188 1.343 1 97 128 ILE B N 1
ATOM 3079 C CA . ILE B 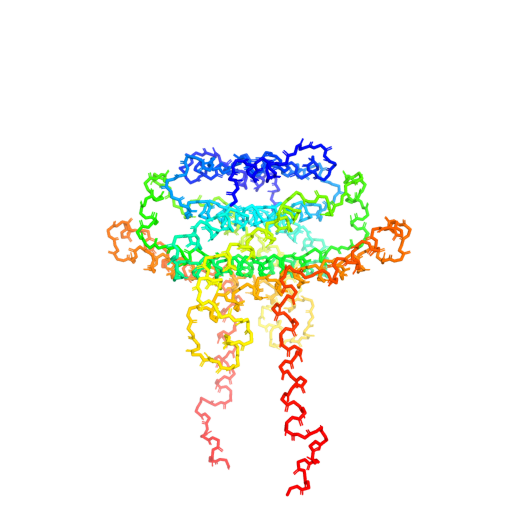1 128 ? 4.266 16.844 2.637 1 97 128 ILE B CA 1
ATOM 3080 C C . ILE B 1 128 ? 5.035 17.547 3.752 1 97 128 ILE B C 1
ATOM 3082 O O . ILE B 1 128 ? 4.43 18.078 4.688 1 97 128 ILE B O 1
ATOM 3086 N N . ILE B 1 129 ? 6.363 17.625 3.611 1 95.62 129 ILE B N 1
ATOM 3087 C CA . ILE B 1 129 ? 7.191 18.328 4.59 1 95.62 129 ILE B CA 1
ATOM 3088 C C . ILE B 1 129 ? 6.789 19.797 4.66 1 95.62 129 ILE B C 1
ATOM 3090 O O . ILE B 1 129 ? 6.629 20.359 5.746 1 95.62 129 ILE B O 1
ATOM 3094 N N . GLN B 1 130 ? 6.539 20.375 3.541 1 96.44 130 GLN B N 1
ATOM 3095 C CA . GLN B 1 130 ? 6.211 21.797 3.463 1 96.44 130 GLN B CA 1
ATOM 3096 C C . GLN B 1 130 ? 4.82 22.062 4.023 1 96.44 130 GLN B C 1
ATOM 3098 O O . GLN B 1 130 ? 4.531 23.188 4.461 1 96.44 130 GLN B O 1
ATOM 3103 N N . MET B 1 131 ? 3.994 21.109 4.074 1 97.75 131 MET B N 1
ATOM 3104 C CA . MET B 1 131 ? 2.607 21.297 4.488 1 97.75 131 MET B CA 1
ATOM 3105 C C . MET B 1 131 ? 2.48 21.25 6.008 1 97.75 131 MET B C 1
ATOM 3107 O O . MET B 1 131 ? 1.467 21.672 6.562 1 97.75 131 MET B O 1
ATOM 3111 N N . ALA B 1 132 ? 3.5 20.75 6.672 1 96.62 132 ALA B N 1
ATOM 3112 C CA . ALA B 1 132 ? 3.436 20.531 8.117 1 96.62 132 ALA B CA 1
ATOM 3113 C C . ALA B 1 132 ? 3.266 21.859 8.852 1 96.62 132 ALA B C 1
ATOM 3115 O O . ALA B 1 132 ? 2.398 21.984 9.719 1 96.62 132 ALA B O 1
ATOM 3116 N N . LYS B 1 133 ? 4.008 22.812 8.492 1 96.31 133 LYS B N 1
ATOM 3117 C CA . LYS B 1 133 ? 3.994 24.078 9.211 1 96.31 133 LYS B CA 1
ATOM 3118 C C . LYS B 1 133 ? 2.648 24.781 9.062 1 96.31 133 LYS B C 1
ATOM 3120 O O . LYS B 1 133 ? 2.021 25.156 10.055 1 96.31 133 LYS B O 1
ATOM 3125 N N . PRO B 1 134 ? 2.219 24.969 7.805 1 97.25 134 PRO B N 1
ATOM 3126 C CA . PRO B 1 134 ? 0.91 25.609 7.691 1 97.25 134 PRO B CA 1
ATOM 3127 C C . PRO B 1 134 ? -0.208 24.812 8.352 1 97.25 134 PRO B C 1
ATOM 3129 O O . PRO B 1 134 ? -1.17 25.391 8.859 1 97.25 134 PRO B O 1
ATOM 3132 N N . LEU B 1 135 ? -0.162 23.531 8.336 1 97.75 135 LEU B N 1
ATOM 3133 C CA . LEU B 1 135 ? -1.151 22.703 9.008 1 97.75 135 LEU B CA 1
ATOM 3134 C C . LEU B 1 135 ? -1.162 22.984 10.508 1 97.75 135 LEU B C 1
ATOM 3136 O O . LEU B 1 135 ? -2.229 23.125 11.109 1 97.75 135 LEU B O 1
ATOM 3140 N N . TRP B 1 136 ? -0.009 23.047 11.117 1 97.62 136 TRP B N 1
ATOM 3141 C CA . TRP B 1 136 ? 0.141 23.375 12.531 1 97.62 136 TRP B CA 1
ATOM 3142 C C . TRP B 1 136 ? -0.426 24.766 12.836 1 97.62 136 TRP B C 1
ATOM 3144 O O . TRP B 1 136 ? -1.155 24.938 13.812 1 97.62 136 TRP B O 1
ATOM 3154 N N . GLN B 1 137 ? -0.089 25.688 11.992 1 97.56 137 GLN B N 1
ATOM 3155 C CA . GLN B 1 137 ? -0.576 27.047 12.156 1 97.56 137 GLN B CA 1
ATOM 3156 C C . GLN B 1 137 ? -2.102 27.094 12.117 1 97.56 137 GLN B C 1
ATOM 3158 O O . GLN B 1 137 ? -2.723 27.844 12.883 1 97.56 137 GLN B O 1
ATOM 3163 N N . SER B 1 138 ? -2.67 26.328 11.219 1 97.69 138 SER B N 1
ATOM 3164 C CA . SER B 1 138 ? -4.125 26.281 11.125 1 97.69 138 SER B CA 1
ATOM 3165 C C . SER B 1 138 ? -4.746 25.734 12.406 1 97.69 138 SER B C 1
ATOM 3167 O O . SER B 1 138 ? -5.734 26.281 12.906 1 97.69 138 SER B O 1
ATOM 3169 N N . PHE B 1 139 ? -4.191 24.672 13 1 97.81 139 PHE B N 1
ATOM 3170 C CA . PHE B 1 139 ? -4.664 24.109 14.25 1 97.81 139 PHE B CA 1
ATOM 3171 C C . PHE B 1 139 ? -4.578 25.125 15.375 1 97.81 139 PHE B C 1
ATOM 3173 O O . PHE B 1 139 ? -5.535 25.312 16.125 1 97.81 139 PHE B O 1
ATOM 3180 N N . GLN B 1 140 ? -3.461 25.828 15.398 1 96.94 140 GLN B N 1
ATOM 3181 C CA . GLN B 1 140 ? -3.273 26.828 16.438 1 96.94 140 GLN B CA 1
ATOM 3182 C C . GLN B 1 140 ? -4.266 27.984 16.266 1 96.94 140 GLN B C 1
ATOM 3184 O O . GLN B 1 140 ? -4.945 28.359 17.219 1 96.94 140 GLN B O 1
ATOM 3189 N N . THR B 1 141 ? -4.387 28.469 15.07 1 97.38 141 THR B N 1
ATOM 3190 C CA . THR B 1 141 ? -5.18 29.656 14.773 1 97.38 141 THR B CA 1
ATOM 3191 C C . THR B 1 141 ? -6.664 29.375 15.016 1 97.38 141 THR B C 1
ATOM 3193 O O . THR B 1 141 ? -7.371 30.219 15.57 1 97.38 141 THR B O 1
ATOM 3196 N N . HIS B 1 142 ? -7.113 28.219 14.648 1 97 142 HIS B N 1
ATOM 3197 C CA . HIS B 1 142 ? -8.555 28 14.633 1 97 142 HIS B CA 1
ATOM 3198 C C . HIS B 1 142 ? -9.016 27.25 15.883 1 97 142 HIS B C 1
ATOM 3200 O O . HIS B 1 142 ? -10.195 27.312 16.234 1 97 142 HIS B O 1
ATOM 3206 N N . TYR B 1 143 ? -8.125 26.594 16.578 1 95.19 143 TYR B N 1
ATOM 3207 C CA . TYR B 1 143 ? -8.578 25.781 17.688 1 95.19 143 TYR B CA 1
ATOM 3208 C C . TYR B 1 143 ? -7.895 26.203 18.984 1 95.19 143 TYR B C 1
ATOM 3210 O O . TYR B 1 143 ? -8.547 26.344 20.031 1 95.19 143 TYR B O 1
ATOM 3218 N N . LEU B 1 144 ? -6.637 26.469 19 1 93.88 144 LEU B N 1
ATOM 3219 C CA . LEU B 1 144 ? -5.914 26.734 20.234 1 93.88 144 LEU B CA 1
ATOM 3220 C C . LEU B 1 144 ? -6.082 28.188 20.672 1 93.88 144 LEU B C 1
ATOM 3222 O O . LEU B 1 144 ? -6.562 28.453 21.766 1 93.88 144 LEU B O 1
ATOM 3226 N N . ILE B 1 145 ? -5.77 29.047 19.828 1 95.31 145 ILE B N 1
ATOM 3227 C CA . ILE B 1 145 ? -5.707 30.469 20.156 1 95.31 145 ILE B CA 1
ATOM 3228 C C . ILE B 1 145 ? -7.086 30.969 20.578 1 95.31 145 ILE B C 1
ATOM 3230 O O . ILE B 1 145 ? -7.23 31.625 21.609 1 95.31 145 ILE B O 1
ATOM 3234 N N . PRO B 1 146 ? -8.125 30.594 19.828 1 95.19 146 PRO B N 1
ATOM 3235 C CA . PRO B 1 146 ? -9.453 31.078 20.219 1 95.19 146 PRO B CA 1
ATOM 3236 C C . PRO B 1 146 ? -9.891 30.594 21.594 1 95.19 146 PRO B C 1
ATOM 3238 O O . PRO B 1 146 ? -10.703 31.234 22.25 1 95.19 146 PRO B O 1
ATOM 3241 N N . THR B 1 147 ? -9.453 29.469 22.016 1 92 147 THR B N 1
ATOM 3242 C CA . THR B 1 147 ? -9.867 28.891 23.297 1 92 147 THR B CA 1
ATOM 3243 C C . THR B 1 147 ? -8.977 29.406 24.422 1 92 147 THR B C 1
ATOM 3245 O O . THR B 1 147 ? -9.281 29.188 25.609 1 92 147 THR B O 1
ATOM 3248 N N . ASN B 1 148 ? -7.875 30.062 24.094 1 92.75 148 ASN B N 1
ATOM 3249 C CA . ASN B 1 148 ? -6.883 30.531 25.047 1 92.75 148 ASN B CA 1
ATOM 3250 C C . ASN B 1 148 ? -6.328 29.391 25.906 1 92.75 148 ASN B C 1
ATOM 3252 O O . ASN B 1 148 ? -6.105 29.562 27.109 1 92.75 148 ASN B O 1
ATOM 3256 N N . LEU B 1 149 ? -6.332 28.266 25.359 1 91.44 149 LEU B N 1
ATOM 3257 C CA . LEU B 1 149 ? -5.758 27.094 26.031 1 91.44 149 LEU B CA 1
ATOM 3258 C C . LEU B 1 149 ? -4.363 26.797 25.484 1 91.44 149 LEU B C 1
ATOM 3260 O O . LEU B 1 149 ? -4.113 26.953 24.297 1 91.44 149 LEU B O 1
ATOM 3264 N N . SER B 1 150 ? -3.492 26.375 26.375 1 93.5 150 SER B N 1
ATOM 3265 C CA . SER B 1 150 ? -2.188 25.859 25.984 1 93.5 150 SER B CA 1
ATOM 3266 C C . SER B 1 150 ? -2.24 24.344 25.766 1 93.5 150 SER B C 1
ATOM 3268 O O . SER B 1 150 ? -3.219 23.688 26.141 1 93.5 150 SER B O 1
ATOM 3270 N N . LEU B 1 151 ? -1.189 23.844 25.141 1 94.88 151 LEU B N 1
ATOM 3271 C CA . LEU B 1 151 ? -1.093 22.391 25.016 1 94.88 151 LEU B CA 1
ATOM 3272 C C . LEU B 1 151 ? -1.079 21.719 26.375 1 94.88 151 LEU B C 1
ATOM 3274 O O . LEU B 1 151 ? -1.627 20.625 26.531 1 94.88 151 LEU B O 1
ATOM 3278 N N . ARG B 1 152 ? -0.483 22.344 27.312 1 93.31 152 ARG B N 1
ATOM 3279 C CA . ARG B 1 152 ? -0.479 21.828 28.672 1 93.31 152 ARG B CA 1
ATOM 3280 C C . ARG B 1 152 ? -1.897 21.703 29.219 1 93.31 152 ARG B C 1
ATOM 3282 O O . ARG B 1 152 ? -2.23 20.719 29.875 1 93.31 152 ARG B O 1
ATOM 3289 N N . ASP B 1 153 ? -2.682 22.656 29 1 94.38 153 ASP B N 1
ATOM 3290 C CA . ASP B 1 153 ? -4.074 22.609 29.422 1 94.38 153 ASP B CA 1
ATOM 3291 C C . ASP B 1 153 ? -4.809 21.422 28.812 1 94.38 153 ASP B C 1
ATOM 3293 O O . ASP B 1 153 ? -5.559 20.734 29.484 1 94.38 153 ASP B O 1
ATOM 3297 N N . ILE B 1 154 ? -4.543 21.203 27.547 1 93.94 154 ILE B N 1
ATOM 3298 C CA . ILE B 1 154 ? -5.227 20.172 26.781 1 93.94 154 ILE B CA 1
ATOM 3299 C C . ILE B 1 154 ? -4.832 18.797 27.297 1 93.94 154 ILE B C 1
ATOM 3301 O O . ILE B 1 154 ? -5.672 17.891 27.406 1 93.94 154 ILE B O 1
ATOM 3305 N N . TYR B 1 155 ? -3.604 18.594 27.656 1 93.81 155 TYR B N 1
ATOM 3306 C CA . TYR B 1 155 ? -3.084 17.266 27.953 1 93.81 155 TYR B CA 1
ATOM 3307 C C . TYR B 1 155 ? -3.117 16.984 29.453 1 93.81 155 TYR B C 1
ATOM 3309 O O . TYR B 1 155 ? -3.117 15.828 29.875 1 93.81 155 TYR B O 1
ATOM 3317 N N . ASP B 1 156 ? -3.18 18.031 30.219 1 91.62 156 ASP B N 1
ATOM 3318 C CA . ASP B 1 156 ? -3.014 17.797 31.656 1 91.62 156 ASP B CA 1
ATOM 3319 C C . ASP B 1 156 ? -3.977 18.656 32.469 1 91.62 156 ASP B C 1
ATOM 3321 O O . ASP B 1 156 ? -5.066 18.203 32.844 1 91.62 156 ASP B O 1
ATOM 3325 N N . ASP B 1 157 ? -3.811 19.984 32.562 1 89.12 157 ASP B N 1
ATOM 3326 C CA . ASP B 1 157 ? -4.461 20.875 33.5 1 89.12 157 ASP B CA 1
ATOM 3327 C C . ASP B 1 157 ? -5.973 20.891 33.312 1 89.12 157 ASP B C 1
ATOM 3329 O O . ASP B 1 157 ? -6.734 21 34.25 1 89.12 157 ASP B O 1
ATOM 3333 N N . HIS B 1 158 ? -6.449 20.797 32.156 1 90.75 158 HIS B N 1
ATOM 3334 C CA . HIS B 1 158 ? -7.871 20.828 31.859 1 90.75 158 HIS B CA 1
ATOM 3335 C C . HIS B 1 158 ? -8.258 19.688 30.922 1 90.75 158 HIS B C 1
ATOM 3337 O O . HIS B 1 158 ? -9.047 19.875 30 1 90.75 158 HIS B O 1
ATOM 3343 N N . TYR B 1 159 ? -7.605 18.578 31.188 1 89.69 159 TYR B N 1
ATOM 3344 C CA . TYR B 1 159 ? -7.812 17.422 30.312 1 89.69 159 TYR B CA 1
ATOM 3345 C C . TYR B 1 159 ? -9.281 17.031 30.281 1 89.69 159 TYR B C 1
ATOM 3347 O O . TYR B 1 159 ? -9.898 16.797 31.328 1 89.69 159 TYR B O 1
ATOM 3355 N N . GLN B 1 160 ? -9.992 16.938 29.172 1 90.31 160 GLN B N 1
ATOM 3356 C CA . GLN B 1 160 ? -11.391 16.531 29.016 1 90.31 160 GLN B CA 1
ATOM 3357 C C . GLN B 1 160 ? -11.539 15.531 27.875 1 90.31 160 GLN B C 1
ATOM 3359 O O . GLN B 1 160 ? -12.648 15.07 27.578 1 90.31 160 GLN B O 1
ATOM 3364 N N . HIS B 1 161 ? -10.477 15.086 27.266 1 91.88 161 HIS B N 1
ATOM 3365 C CA . HIS B 1 161 ? -10.531 14.219 26.094 1 91.88 161 HIS B CA 1
ATOM 3366 C C . HIS B 1 161 ? -11.492 14.781 25.047 1 91.88 161 HIS B C 1
ATOM 3368 O O . HIS B 1 161 ? -12.375 14.062 24.562 1 91.88 161 HIS B O 1
ATOM 3374 N N . ASP B 1 162 ? -11.461 15.969 24.75 1 93.69 162 ASP B N 1
ATOM 3375 C CA . ASP B 1 162 ? -12.359 16.688 23.844 1 93.69 162 ASP B CA 1
ATOM 3376 C C . ASP B 1 162 ? -11.773 16.766 22.438 1 93.69 162 ASP B C 1
ATOM 3378 O O . ASP B 1 162 ? -10.797 16.078 22.125 1 93.69 162 ASP B O 1
ATOM 3382 N N . GLU B 1 163 ? -12.375 17.562 21.562 1 94.06 163 GLU B N 1
ATOM 3383 C CA . GLU B 1 163 ? -11.961 17.625 20.172 1 94.06 163 GLU B CA 1
ATOM 3384 C C . GLU B 1 163 ? -10.547 18.172 20.031 1 94.06 163 GLU B C 1
ATOM 3386 O O . GLU B 1 163 ? -9.797 17.75 19.156 1 94.06 163 GLU B O 1
ATOM 3391 N N . LEU B 1 164 ? -10.164 19.094 20.984 1 95.25 164 LEU B N 1
ATOM 3392 C CA . LEU B 1 164 ? -8.82 19.656 20.922 1 95.25 164 LEU B CA 1
ATOM 3393 C C . LEU B 1 164 ? -7.77 18.578 21.172 1 95.25 164 LEU B C 1
ATOM 3395 O O . LEU B 1 164 ? -6.77 18.5 20.453 1 95.25 164 LEU B O 1
ATOM 3399 N N . TYR B 1 165 ? -8.023 17.812 22.156 1 96.31 165 TYR B N 1
ATOM 3400 C CA . TYR B 1 165 ? -7.133 16.703 22.484 1 96.31 165 TYR B CA 1
ATOM 3401 C C . TYR B 1 165 ? -7.043 15.727 21.312 1 96.31 165 TYR B C 1
ATOM 3403 O O . TYR B 1 165 ? -5.945 15.312 20.938 1 96.31 165 TYR B O 1
ATOM 3411 N N . LEU B 1 166 ? -8.188 15.359 20.766 1 97.5 166 LEU B N 1
ATOM 3412 C CA . LEU B 1 166 ? -8.227 14.391 19.688 1 97.5 166 LEU B CA 1
ATOM 3413 C C . LEU B 1 166 ? -7.484 14.922 18.453 1 97.5 166 LEU B C 1
ATOM 3415 O O . LEU B 1 166 ? -6.73 14.188 17.812 1 97.5 166 LEU B O 1
ATOM 3419 N N . LEU B 1 167 ? -7.676 16.172 18.125 1 98.06 167 LEU B N 1
ATOM 3420 C CA . LEU B 1 167 ? -7 16.766 16.984 1 98.06 167 LEU B CA 1
ATOM 3421 C C . LEU B 1 167 ? -5.492 16.812 17.203 1 98.06 167 LEU B C 1
ATOM 3423 O O . LEU B 1 167 ? -4.723 16.484 16.297 1 98.06 167 LEU B O 1
ATOM 3427 N N . ALA B 1 168 ? -5.07 17.188 18.375 1 97.62 168 ALA B N 1
ATOM 3428 C CA . ALA B 1 168 ? -3.648 17.219 18.703 1 97.62 168 ALA B CA 1
ATOM 3429 C C . ALA B 1 168 ? -3.021 15.844 18.562 1 97.62 168 ALA B C 1
ATOM 3431 O O . ALA B 1 168 ? -1.915 15.711 18.031 1 97.62 168 ALA B O 1
ATOM 3432 N N . GLU B 1 169 ? -3.713 14.859 19.016 1 97.94 169 GLU B N 1
ATOM 3433 C CA . GLU B 1 169 ? -3.199 13.5 18.938 1 97.94 169 GLU B CA 1
ATOM 3434 C C . GLU B 1 169 ? -3.113 13.031 17.484 1 97.94 169 GLU B C 1
ATOM 3436 O O . GLU B 1 169 ? -2.217 12.258 17.125 1 97.94 169 GLU B O 1
ATOM 3441 N N . GLN B 1 170 ? -4.102 13.453 16.625 1 98.38 170 GLN B N 1
ATOM 3442 C CA . GLN B 1 170 ? -4.02 13.109 15.211 1 98.38 170 GLN B CA 1
ATOM 3443 C C . GLN B 1 170 ? -2.779 13.719 14.57 1 98.38 170 GLN B C 1
ATOM 3445 O O . GLN B 1 170 ? -2.127 13.086 13.734 1 98.38 170 GLN B O 1
ATOM 3450 N N . LEU B 1 171 ? -2.482 14.93 14.93 1 98.44 171 LEU B N 1
ATOM 3451 C CA . LEU B 1 171 ? -1.286 15.594 14.422 1 98.44 171 LEU B CA 1
ATOM 3452 C C . LEU B 1 171 ? -0.025 14.883 14.898 1 98.44 171 LEU B C 1
ATOM 3454 O O . LEU B 1 171 ? 0.911 14.68 14.125 1 98.44 171 LEU B O 1
ATOM 3458 N N . ALA B 1 172 ? -0.02 14.508 16.156 1 97.69 172 ALA B N 1
ATOM 3459 C CA . ALA B 1 172 ? 1.114 13.766 16.688 1 97.69 172 ALA B CA 1
ATOM 3460 C C . ALA B 1 172 ? 1.295 12.43 15.969 1 97.69 172 ALA B C 1
ATOM 3462 O O . ALA B 1 172 ? 2.422 12.031 15.664 1 97.69 172 ALA B O 1
ATOM 3463 N N . GLU B 1 173 ? 0.208 11.727 15.727 1 98.25 173 GLU B N 1
ATOM 3464 C CA . GLU B 1 173 ? 0.258 10.453 15.016 1 98.25 173 GLU B CA 1
ATOM 3465 C C . GLU B 1 173 ? 0.787 10.641 13.594 1 98.25 173 GLU B C 1
ATOM 3467 O O . GLU B 1 173 ? 1.6 9.844 13.117 1 98.25 173 GLU B O 1
ATOM 3472 N N . PHE B 1 174 ? 0.309 11.695 12.953 1 98.5 174 PHE B N 1
ATOM 3473 C CA . PHE B 1 174 ? 0.777 12.016 11.609 1 98.5 174 PHE B CA 1
ATOM 3474 C C . PHE B 1 174 ? 2.291 12.188 11.594 1 98.5 174 PHE B C 1
ATOM 3476 O O . PHE B 1 174 ? 2.975 11.633 10.727 1 98.5 174 PHE B O 1
ATOM 3483 N N . ASP B 1 175 ? 2.752 12.938 12.5 1 97.94 175 ASP B N 1
ATOM 3484 C CA . ASP B 1 175 ? 4.18 13.203 12.633 1 97.94 175 ASP B CA 1
ATOM 3485 C C . ASP B 1 175 ? 4.953 11.922 12.938 1 97.94 175 ASP B C 1
ATOM 3487 O O . ASP B 1 175 ? 5.973 11.641 12.305 1 97.94 175 ASP B O 1
ATOM 3491 N N . LYS B 1 176 ? 4.512 11.133 13.859 1 96.69 176 LYS B N 1
ATOM 3492 C CA . LYS B 1 176 ? 5.145 9.867 14.242 1 96.69 176 LYS B CA 1
ATOM 3493 C C . LYS B 1 176 ? 5.277 8.938 13.039 1 96.69 176 LYS B C 1
ATOM 3495 O O . LYS B 1 176 ? 6.348 8.375 12.797 1 96.69 176 LYS B O 1
ATOM 3500 N N . LEU B 1 177 ? 4.211 8.805 12.312 1 97.25 177 LEU B N 1
ATOM 3501 C CA . LEU B 1 177 ? 4.199 7.887 11.18 1 97.25 177 LEU B CA 1
ATOM 3502 C C . LEU B 1 177 ? 5.129 8.375 10.078 1 97.25 177 LEU B C 1
ATOM 3504 O O . LEU B 1 177 ? 5.742 7.566 9.375 1 97.25 177 LEU B O 1
ATOM 3508 N N . PHE B 1 178 ? 5.219 9.703 9.898 1 96.75 178 PHE B N 1
ATOM 3509 C CA . PHE B 1 178 ? 6.168 10.242 8.93 1 96.75 178 PHE B CA 1
ATOM 3510 C C . PHE B 1 178 ? 7.602 9.938 9.352 1 96.75 178 PHE B C 1
ATOM 3512 O O . PHE B 1 178 ? 8.438 9.578 8.516 1 96.75 178 PHE B O 1
ATOM 3519 N N . GLN B 1 179 ? 7.875 10.039 10.625 1 94.19 179 GLN B N 1
ATOM 3520 C CA . GLN B 1 179 ? 9.195 9.711 11.148 1 94.19 179 GLN B CA 1
ATOM 3521 C C . GLN B 1 179 ? 9.5 8.227 10.984 1 94.19 179 GLN B C 1
ATOM 3523 O O . GLN B 1 179 ? 10.633 7.848 10.695 1 94.19 179 GLN B O 1
ATOM 3528 N N . HIS B 1 180 ? 8.5 7.469 11.195 1 94.31 180 HIS B N 1
ATOM 3529 C CA . HIS B 1 180 ? 8.664 6.035 10.977 1 94.31 180 HIS B CA 1
ATOM 3530 C C . HIS B 1 180 ? 9.062 5.738 9.531 1 94.31 180 HIS B C 1
ATOM 3532 O O . HIS B 1 180 ? 9.93 4.906 9.281 1 94.31 180 HIS B O 1
ATOM 3538 N N . PHE B 1 181 ? 8.469 6.395 8.625 1 95.81 181 PHE B N 1
ATOM 3539 C CA . PHE B 1 181 ? 8.789 6.238 7.211 1 95.81 181 PHE B CA 1
ATOM 3540 C C . PHE B 1 181 ? 10.242 6.625 6.945 1 95.81 181 PHE B C 1
ATOM 3542 O O . PHE B 1 181 ? 10.969 5.898 6.266 1 95.81 181 PHE B O 1
ATOM 3549 N N . ARG B 1 182 ? 10.633 7.734 7.469 1 93 182 ARG B N 1
ATOM 3550 C CA . ARG B 1 182 ? 12 8.211 7.277 1 93 182 ARG B CA 1
ATOM 3551 C C . ARG B 1 182 ? 13.008 7.23 7.863 1 93 182 ARG B C 1
ATOM 3553 O O . ARG B 1 182 ? 14.023 6.934 7.238 1 93 182 ARG B O 1
ATOM 3560 N N . TYR B 1 183 ? 12.727 6.766 9 1 91.56 183 TYR B N 1
ATOM 3561 C CA . TYR B 1 183 ? 13.625 5.828 9.672 1 91.56 183 TYR B CA 1
ATOM 3562 C C . TYR B 1 183 ? 13.766 4.539 8.867 1 91.56 183 TYR B C 1
ATOM 3564 O O . TYR B 1 183 ? 14.883 4.062 8.641 1 91.56 183 TYR B O 1
ATOM 3572 N N . ARG B 1 184 ? 12.648 3.998 8.445 1 92.62 184 ARG B N 1
ATOM 3573 C CA . ARG B 1 184 ? 12.68 2.768 7.664 1 92.62 184 ARG B CA 1
ATOM 3574 C C . ARG B 1 184 ? 13.398 2.977 6.34 1 92.62 184 ARG B C 1
ATOM 3576 O O . ARG B 1 184 ? 14.062 2.064 5.836 1 92.62 184 ARG B O 1
ATOM 3583 N N . HIS B 1 185 ? 13.234 4.098 5.754 1 92.69 185 HIS B N 1
ATOM 3584 C CA . HIS B 1 185 ? 13.93 4.414 4.512 1 92.69 185 HIS B CA 1
ATOM 3585 C C . HIS B 1 185 ? 15.438 4.434 4.715 1 92.69 185 HIS B C 1
ATOM 3587 O O . HIS B 1 185 ? 16.188 3.914 3.889 1 92.69 185 HIS B O 1
ATOM 3593 N N . ILE B 1 186 ? 15.883 4.98 5.77 1 88.25 186 ILE B N 1
ATOM 3594 C CA . ILE B 1 186 ? 17.312 5.012 6.082 1 88.25 186 ILE B CA 1
ATOM 3595 C C . ILE B 1 186 ? 17.828 3.59 6.273 1 88.25 186 ILE B C 1
ATOM 3597 O O . ILE B 1 186 ? 18.906 3.246 5.789 1 88.25 186 ILE B O 1
ATOM 3601 N N . GLN B 1 187 ? 17.125 2.771 6.984 1 88.5 187 GLN B N 1
ATOM 3602 C CA . GLN B 1 187 ? 17.516 1.38 7.176 1 88.5 187 GLN B CA 1
ATOM 3603 C C . GLN B 1 187 ? 17.625 0.648 5.84 1 88.5 187 GLN B C 1
ATOM 3605 O O . GLN B 1 187 ? 18.531 -0.164 5.645 1 88.5 187 GLN B O 1
ATOM 3610 N N . LEU B 1 188 ? 16.688 0.94 4.977 1 89.88 188 LEU B N 1
ATOM 3611 C CA . LEU B 1 188 ? 16.703 0.351 3.641 1 89.88 188 LEU B CA 1
ATOM 3612 C C . LEU B 1 188 ? 17.969 0.737 2.889 1 89.88 188 LEU B C 1
ATOM 3614 O O . LEU B 1 188 ? 18.641 -0.12 2.299 1 89.88 188 LEU B O 1
ATOM 3618 N N . VAL B 1 189 ? 18.281 1.976 2.926 1 86.12 189 VAL B N 1
ATOM 3619 C CA . VAL B 1 189 ? 19.469 2.475 2.248 1 86.12 189 VAL B CA 1
ATOM 3620 C C . VAL B 1 189 ? 20.719 1.821 2.842 1 86.12 189 VAL B C 1
ATOM 3622 O O . VAL B 1 189 ? 21.625 1.407 2.111 1 86.12 189 VAL B O 1
ATOM 3625 N N . GLN B 1 190 ? 20.766 1.674 4.152 1 84.56 190 GLN B N 1
ATOM 3626 C CA . GLN B 1 190 ? 21.875 1.03 4.836 1 84.56 190 GLN B CA 1
ATOM 3627 C C . GLN B 1 190 ? 22.016 -0.427 4.406 1 84.56 190 GLN B C 1
ATOM 3629 O O . GLN B 1 190 ? 23.125 -0.907 4.176 1 84.56 190 GLN B O 1
ATOM 3634 N N . ARG B 1 191 ? 20.969 -1.057 4.301 1 86.12 191 ARG B N 1
ATOM 3635 C CA . ARG B 1 191 ? 20.969 -2.48 3.98 1 86.12 191 ARG B CA 1
ATOM 3636 C C . ARG B 1 191 ? 21.406 -2.721 2.539 1 86.12 191 ARG B C 1
ATOM 3638 O O . ARG B 1 191 ? 22.062 -3.715 2.244 1 86.12 191 ARG B O 1
ATOM 3645 N N . ILE B 1 192 ? 21.016 -1.834 1.684 1 84.19 192 ILE B N 1
ATOM 3646 C CA . ILE B 1 192 ? 21.219 -2.072 0.258 1 84.19 192 ILE B CA 1
ATOM 3647 C C . ILE B 1 192 ? 22.531 -1.431 -0.193 1 84.19 192 ILE B C 1
ATOM 3649 O O . ILE B 1 192 ? 23.266 -2.006 -0.999 1 84.19 192 ILE B O 1
ATOM 3653 N N . LEU B 1 193 ? 22.844 -0.277 0.221 1 80.62 193 LEU B N 1
ATOM 3654 C CA . LEU B 1 193 ? 23.984 0.495 -0.27 1 80.62 193 LEU B CA 1
ATOM 3655 C C . LEU B 1 193 ? 25.078 0.572 0.783 1 80.62 193 LEU B C 1
ATOM 3657 O O . LEU B 1 193 ? 26.25 0.792 0.452 1 80.62 193 LEU B O 1
ATOM 3661 N N . GLY B 1 194 ? 24.766 0.43 1.973 1 77.25 194 GLY B N 1
ATOM 3662 C CA . GLY B 1 194 ? 25.703 0.761 3.029 1 77.25 194 GLY B CA 1
ATOM 3663 C C . GLY B 1 194 ? 25.844 2.254 3.258 1 77.25 194 GLY B C 1
ATOM 3664 O O . GLY B 1 194 ? 26.125 3.008 2.32 1 77.25 194 GLY B O 1
ATOM 3665 N N . LEU B 1 195 ? 25.625 2.723 4.355 1 66.88 195 LEU B N 1
ATOM 3666 C CA . LEU B 1 195 ? 25.562 4.148 4.656 1 66.88 195 LEU B CA 1
ATOM 3667 C C . LEU B 1 195 ? 26.938 4.793 4.52 1 66.88 195 LEU B C 1
ATOM 3669 O O . LEU B 1 195 ? 27.031 5.996 4.262 1 66.88 195 LEU B O 1
ATOM 3673 N N . SER B 1 196 ? 27.828 4.109 4.664 1 66.31 196 SER B N 1
ATOM 3674 C CA . SER B 1 196 ? 29.172 4.66 4.617 1 66.31 196 SER B CA 1
ATOM 3675 C C . SER B 1 196 ? 29.797 4.492 3.232 1 66.31 196 SER B C 1
ATOM 3677 O O . SER B 1 196 ? 30.969 4.785 3.033 1 66.31 196 SER B O 1
ATOM 3679 N N . SER B 1 197 ? 28.953 4.23 2.434 1 64.06 197 SER B N 1
ATOM 3680 C CA . SER B 1 197 ? 29.5 3.988 1.104 1 64.06 197 SER B CA 1
ATOM 3681 C C . SER B 1 197 ? 29.781 5.297 0.369 1 64.06 197 SER B C 1
ATOM 3683 O O . SER B 1 197 ? 29.094 6.301 0.611 1 64.06 197 SER B O 1
ATOM 3685 N N . LYS B 1 198 ? 30.781 5.227 -0.377 1 57.84 198 LYS B N 1
ATOM 3686 C CA . LYS B 1 198 ? 31.125 6.383 -1.202 1 57.84 198 LYS B CA 1
ATOM 3687 C C . LYS B 1 198 ? 29.953 6.77 -2.113 1 57.84 198 LYS B C 1
ATOM 3689 O O . LYS B 1 198 ? 29.844 7.926 -2.518 1 57.84 198 LYS B O 1
ATOM 3694 N N . SER B 1 199 ? 29.203 5.832 -2.441 1 54.47 199 SER B N 1
ATOM 3695 C CA . SER B 1 199 ? 28.062 6.012 -3.326 1 54.47 199 SER B CA 1
ATOM 3696 C C . SER B 1 199 ? 27 6.883 -2.676 1 54.47 199 SER B C 1
ATOM 3698 O O . SER B 1 199 ? 26.234 7.57 -3.367 1 54.47 199 SER B O 1
ATOM 3700 N N . LEU B 1 200 ? 26.844 6.551 -1.421 1 63.03 200 LEU B N 1
ATOM 3701 C CA . LEU B 1 200 ? 25.969 7.457 -0.689 1 63.03 200 LEU B CA 1
ATOM 3702 C C . LEU B 1 200 ? 26.688 8.742 -0.315 1 63.03 200 LEU B C 1
ATOM 3704 O O . LEU B 1 200 ? 27.438 8.773 0.665 1 63.03 200 LEU B O 1
ATOM 3708 N N . LYS B 1 201 ? 27.219 9.375 -1.25 1 55.88 201 LYS B N 1
ATOM 3709 C CA . LYS B 1 201 ? 28.047 10.523 -0.877 1 55.88 201 LYS B CA 1
ATOM 3710 C C . LYS B 1 201 ? 27.75 10.977 0.548 1 55.88 201 LYS B C 1
ATOM 3712 O O . LYS B 1 201 ? 26.609 10.844 1.021 1 55.88 201 LYS B O 1
ATOM 3717 N N . GLY B 1 202 ? 28.797 11.023 1.363 1 57.91 202 GLY B N 1
ATOM 3718 C CA . GLY B 1 202 ? 28.766 11.508 2.734 1 57.91 202 GLY B CA 1
ATOM 3719 C C . GLY B 1 202 ? 27.641 12.5 2.992 1 57.91 202 GLY B C 1
ATOM 3720 O O . GLY B 1 202 ? 27 12.453 4.043 1 57.91 202 GLY B O 1
ATOM 3721 N N . HIS B 1 203 ? 27.297 13.141 2.006 1 60.81 203 HIS B N 1
ATOM 3722 C CA . HIS B 1 203 ? 26.328 14.211 2.197 1 60.81 203 HIS B CA 1
ATOM 3723 C C . HIS B 1 203 ? 24.906 13.656 2.252 1 60.81 203 HIS B C 1
ATOM 3725 O O . HIS B 1 203 ? 24.109 14.062 3.102 1 60.81 203 HIS B O 1
ATOM 3731 N N . SER B 1 204 ? 24.641 12.625 1.479 1 65.56 204 SER B N 1
ATOM 3732 C CA . SER B 1 204 ? 23.297 12.062 1.468 1 65.56 204 SER B CA 1
ATOM 3733 C C . SER B 1 204 ? 23 11.328 2.771 1 65.56 204 SER B C 1
ATOM 3735 O O . SER B 1 204 ? 21.891 11.438 3.307 1 65.56 204 SER B O 1
ATOM 3737 N N . ALA B 1 205 ? 23.953 10.734 3.229 1 68.75 205 ALA B N 1
ATOM 3738 C CA . ALA B 1 205 ? 23.781 10.031 4.496 1 68.75 205 ALA B CA 1
ATOM 3739 C C . ALA B 1 205 ? 23.531 11.008 5.641 1 68.75 205 ALA B C 1
ATOM 3741 O O . ALA B 1 205 ? 22.672 10.773 6.492 1 68.75 205 ALA B O 1
ATOM 3742 N N . ASP B 1 206 ? 24.219 12.078 5.602 1 71.62 206 ASP B N 1
ATOM 3743 C CA . ASP B 1 206 ? 24.062 13.109 6.625 1 71.62 206 ASP B CA 1
ATOM 3744 C C . ASP B 1 206 ? 22.672 13.734 6.562 1 71.62 206 ASP B C 1
ATOM 3746 O O . ASP B 1 206 ? 22.047 13.977 7.594 1 71.62 206 ASP B O 1
ATOM 3750 N N . LEU B 1 207 ? 22.266 13.922 5.414 1 69 207 LEU B N 1
ATOM 3751 C CA . LEU B 1 207 ? 20.953 14.516 5.215 1 69 207 LEU B CA 1
ATOM 3752 C C . LEU B 1 207 ? 19.844 13.578 5.719 1 69 207 LEU B C 1
ATOM 3754 O O . LEU B 1 207 ? 18.875 14.031 6.332 1 69 207 LEU B O 1
ATOM 3758 N N . LEU B 1 208 ? 20.141 12.344 5.496 1 72.56 208 LEU B N 1
ATOM 3759 C CA . LEU B 1 208 ? 19.172 11.344 5.949 1 72.56 208 LEU B CA 1
ATOM 3760 C C . LEU B 1 208 ? 19.109 11.297 7.473 1 72.56 208 LEU B C 1
ATOM 3762 O O . LEU B 1 208 ? 18.031 11.289 8.055 1 72.56 208 LEU B O 1
ATOM 3766 N N . GLU B 1 209 ? 20.219 11.445 8.008 1 76 209 GLU B N 1
ATOM 3767 C CA . GLU B 1 209 ? 20.297 11.383 9.469 1 76 209 GLU B CA 1
ATOM 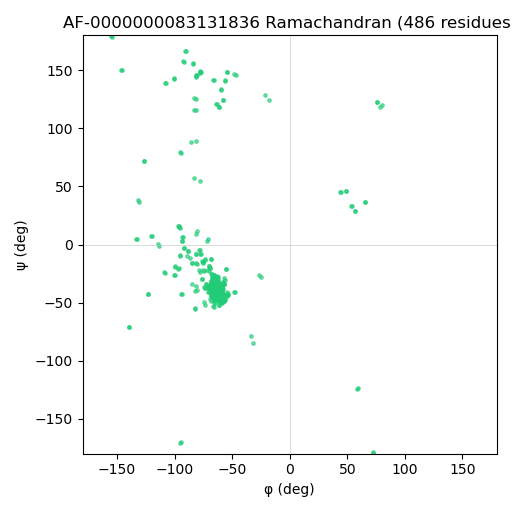3768 C C . GLU B 1 209 ? 19.734 12.648 10.102 1 76 209 GLU B C 1
ATOM 3770 O O . GLU B 1 209 ? 19.062 12.594 11.133 1 76 209 GLU B O 1
ATOM 3775 N N . LYS B 1 210 ? 19.938 13.742 9.516 1 77.31 210 LYS B N 1
ATOM 3776 C CA . LYS B 1 210 ? 19.391 15.008 10 1 77.31 210 LYS B CA 1
ATOM 3777 C C . LYS B 1 210 ? 17.875 15.023 9.891 1 77.31 210 LYS B C 1
ATOM 3779 O O . LYS B 1 210 ? 17.188 15.555 10.766 1 77.31 210 LYS B O 1
ATOM 3784 N N . GLY B 1 211 ? 17.453 14.352 8.883 1 78.75 211 GLY B N 1
ATOM 3785 C CA . GLY B 1 211 ? 16.016 14.273 8.68 1 78.75 211 GLY B CA 1
ATOM 3786 C C . GLY B 1 211 ? 15.289 13.516 9.781 1 78.75 211 GLY B C 1
ATOM 3787 O O . GLY B 1 211 ? 14.133 13.805 10.094 1 78.75 211 GLY B O 1
ATOM 3788 N N . LEU B 1 212 ? 16 12.641 10.406 1 79.62 212 LEU B N 1
ATOM 3789 C CA . LEU B 1 212 ? 15.422 11.828 11.469 1 79.62 212 LEU B CA 1
ATOM 3790 C C . LEU B 1 212 ? 15.133 12.664 12.703 1 79.62 212 LEU B C 1
ATOM 3792 O O . LEU B 1 212 ? 14.273 12.312 13.516 1 79.62 212 LEU B O 1
ATOM 3796 N N . LYS B 1 213 ? 15.758 13.773 12.75 1 80.75 213 LYS B N 1
ATOM 3797 C CA . LYS B 1 213 ? 15.609 14.602 13.945 1 80.75 213 LYS B CA 1
ATOM 3798 C C . LYS B 1 213 ? 14.523 15.648 13.758 1 80.75 213 LYS B C 1
ATOM 3800 O O . LYS B 1 213 ? 14.078 16.266 14.727 1 80.75 213 LYS B O 1
ATOM 3805 N N . MET B 1 214 ? 14.109 15.742 12.57 1 85.75 214 MET B N 1
ATOM 3806 C CA . MET B 1 214 ? 13.125 16.781 12.281 1 85.75 214 MET B CA 1
ATOM 3807 C C . MET B 1 214 ? 11.719 16.328 12.664 1 85.75 214 MET B C 1
ATOM 3809 O O . MET B 1 214 ? 11.297 15.227 12.305 1 85.75 214 MET B O 1
ATOM 3813 N N . ARG B 1 215 ? 11.086 17.188 13.516 1 91.12 215 ARG B N 1
ATOM 3814 C CA . ARG B 1 215 ? 9.695 16.969 13.891 1 91.12 215 ARG B CA 1
ATOM 3815 C C . ARG B 1 215 ? 8.781 18 13.219 1 91.12 215 ARG B C 1
ATOM 3817 O O . ARG B 1 215 ? 9.125 19.172 13.141 1 91.12 215 ARG B O 1
ATOM 3824 N N . PHE B 1 216 ? 7.66 17.516 12.766 1 95.25 216 PHE B N 1
ATOM 3825 C CA . PHE B 1 216 ? 6.695 18.422 12.156 1 95.25 216 PHE B CA 1
ATOM 3826 C C . PHE B 1 216 ? 6.105 19.359 13.203 1 95.25 216 PHE B C 1
ATOM 3828 O O . PHE B 1 216 ? 5.961 20.562 12.961 1 95.25 216 PHE B O 1
ATOM 3835 N N . PHE B 1 217 ? 5.77 18.75 14.383 1 97.19 217 PHE B N 1
ATOM 3836 C CA . PHE B 1 217 ? 5.086 19.484 15.445 1 97.19 217 PHE B CA 1
ATOM 3837 C C . PHE B 1 217 ? 5.836 19.359 16.766 1 97.19 217 PHE B C 1
ATOM 3839 O O . PHE B 1 217 ? 5.328 18.75 17.719 1 97.19 217 PHE B O 1
ATOM 3846 N N . PRO B 1 218 ? 6.98 20 16.891 1 95.81 218 PRO B N 1
ATOM 3847 C CA . PRO B 1 218 ? 7.852 19.812 18.047 1 95.81 218 PRO B CA 1
ATOM 3848 C C . PRO B 1 218 ? 7.156 20.141 19.359 1 95.81 218 PRO B C 1
ATOM 3850 O O . PRO B 1 218 ? 7.438 19.5 20.391 1 95.81 218 PRO B O 1
ATOM 3853 N N . GLU B 1 219 ? 6.277 21.062 19.344 1 95.81 219 GLU B N 1
ATOM 3854 C CA . GLU B 1 219 ? 5.586 21.469 20.562 1 95.81 219 GLU B CA 1
ATOM 3855 C C . GLU B 1 219 ? 4.801 20.312 21.156 1 95.81 219 GLU B C 1
ATOM 3857 O O . GLU B 1 219 ? 4.68 20.203 22.375 1 95.81 219 GLU B O 1
ATOM 3862 N N . LEU B 1 220 ? 4.25 19.453 20.281 1 96.12 220 LEU B N 1
ATOM 3863 C CA . LEU B 1 220 ? 3.473 18.312 20.75 1 96.12 220 LEU B CA 1
ATOM 3864 C C . LEU B 1 220 ? 4.367 17.312 21.469 1 96.12 220 LEU B C 1
ATOM 3866 O O . LEU B 1 220 ? 3.924 16.625 22.391 1 96.12 220 LEU B O 1
ATOM 3870 N N . TRP B 1 221 ? 5.535 17.172 21.078 1 94.12 221 TRP B N 1
ATOM 3871 C CA . TRP B 1 221 ? 6.492 16.266 21.688 1 94.12 221 TRP B CA 1
ATOM 3872 C C . TRP B 1 221 ? 7.109 16.875 22.938 1 94.12 221 TRP B C 1
ATOM 3874 O O . TRP B 1 221 ? 7.293 16.172 23.938 1 94.12 221 TRP B O 1
ATOM 3884 N N . ASP B 1 222 ? 7.387 18.109 22.906 1 93.62 222 ASP B N 1
ATOM 3885 C CA . ASP B 1 222 ? 7.98 18.828 24.031 1 93.62 222 ASP B CA 1
ATOM 3886 C C . ASP B 1 222 ? 7.055 18.797 25.25 1 93.62 222 ASP B C 1
ATOM 3888 O O . ASP B 1 222 ? 7.512 18.672 26.391 1 93.62 222 ASP B O 1
ATOM 3892 N N . ILE B 1 223 ? 5.828 18.969 25.016 1 93.75 223 ILE B N 1
ATOM 3893 C CA . ILE B 1 223 ? 4.875 19.016 26.125 1 93.75 223 ILE B CA 1
ATOM 3894 C C . ILE B 1 223 ? 4.875 17.672 26.859 1 93.75 223 ILE B C 1
ATOM 3896 O O . ILE B 1 223 ? 4.695 17.641 28.078 1 93.75 223 ILE B O 1
ATOM 3900 N N . ARG B 1 224 ? 5.035 16.594 26.172 1 91.5 224 ARG B N 1
ATOM 3901 C CA . ARG B 1 224 ? 5.098 15.281 26.797 1 91.5 224 ARG B CA 1
ATOM 3902 C C . ARG B 1 224 ? 6.32 15.156 27.688 1 91.5 224 ARG B C 1
ATOM 3904 O O . ARG B 1 224 ? 6.242 14.578 28.781 1 91.5 224 ARG B O 1
ATOM 3911 N N . ASN B 1 225 ? 7.395 15.648 27.203 1 90 225 ASN B N 1
ATOM 3912 C CA . ASN B 1 225 ? 8.594 15.688 28.031 1 90 225 ASN B CA 1
ATOM 3913 C C . ASN B 1 225 ? 8.367 16.5 29.312 1 90 225 ASN B C 1
ATOM 3915 O O . ASN B 1 225 ? 8.727 16.047 30.406 1 90 225 ASN B O 1
ATOM 3919 N N . GLN B 1 226 ? 7.844 17.656 29.141 1 90.19 226 GLN B N 1
ATOM 3920 C CA . GLN B 1 226 ? 7.609 18.547 30.266 1 90.19 226 GLN B CA 1
ATOM 3921 C C . GLN B 1 226 ? 6.676 17.906 31.281 1 90.19 226 GLN B C 1
ATOM 3923 O O . GLN B 1 226 ? 6.934 17.984 32.5 1 90.19 226 GLN B O 1
ATOM 3928 N N . MET B 1 227 ? 5.66 17.375 30.812 1 89.88 227 MET B N 1
ATOM 3929 C CA . MET B 1 227 ? 4.684 16.75 31.703 1 89.88 227 MET B CA 1
ATOM 3930 C C . MET B 1 227 ? 5.309 15.578 32.469 1 89.88 227 MET B C 1
ATOM 3932 O O . MET B 1 227 ? 5.074 15.414 33.656 1 89.88 227 MET B O 1
ATOM 3936 N N . THR B 1 228 ? 6.055 14.734 31.781 1 87.56 228 THR B N 1
ATOM 3937 C CA . THR B 1 228 ? 6.727 13.602 32.406 1 87.56 228 THR B CA 1
ATOM 3938 C C . THR B 1 228 ? 7.684 14.086 33.5 1 87.56 228 THR B C 1
ATOM 3940 O O . THR B 1 228 ? 7.75 13.5 34.562 1 87.56 228 THR B O 1
ATOM 3943 N N . ASP B 1 229 ? 8.422 15.109 33.188 1 86.31 229 ASP B N 1
ATOM 3944 C CA . ASP B 1 229 ? 9.328 15.703 34.156 1 86.31 229 ASP B CA 1
ATOM 3945 C C . ASP B 1 229 ? 8.57 16.203 35.375 1 86.31 229 ASP B C 1
ATOM 3947 O O . ASP B 1 229 ? 9.008 16.016 36.531 1 86.31 229 ASP B O 1
ATOM 3951 N N . ASP B 1 230 ? 7.5 16.797 35.125 1 84.88 230 ASP B N 1
ATOM 3952 C CA . ASP B 1 230 ? 6.691 17.344 36.219 1 84.88 230 ASP B CA 1
ATOM 3953 C C . ASP B 1 230 ? 6.055 16.25 37.062 1 84.88 230 ASP B C 1
ATOM 3955 O O . ASP B 1 230 ? 6.016 16.328 38.281 1 84.88 230 ASP B O 1
ATOM 3959 N N . TRP B 1 231 ? 5.547 15.133 36.344 1 82.56 231 TRP B N 1
ATOM 3960 C CA . TRP B 1 231 ? 4.926 14.016 37.031 1 82.56 231 TRP B CA 1
ATOM 3961 C C . TRP B 1 231 ? 5.965 13.227 37.844 1 82.56 231 TRP B C 1
ATOM 3963 O O . TRP B 1 231 ? 5.664 12.703 38.906 1 82.56 231 TRP B O 1
ATOM 3973 N N . GLY B 1 232 ? 7.113 12.914 37.125 1 75.06 232 GLY B N 1
ATOM 3974 C CA . GLY B 1 232 ? 8.219 12.25 37.812 1 75.06 232 GLY B CA 1
ATOM 3975 C C . GLY B 1 232 ? 8.688 12.984 39.062 1 75.06 232 GLY B C 1
ATOM 3976 O O . GLY B 1 232 ? 9.047 12.367 40.062 1 75.06 232 GLY B O 1
ATOM 3977 N N . GLY B 1 233 ? 8.766 14.281 38.906 1 67.25 233 GLY B N 1
ATOM 3978 C CA . GLY B 1 233 ? 9.102 15.078 40.094 1 67.25 233 GLY B CA 1
ATOM 3979 C C . GLY B 1 233 ? 8.078 14.953 41.188 1 67.25 233 GLY B C 1
ATOM 3980 O O . GLY B 1 233 ? 8.445 14.906 42.375 1 67.25 233 GLY B O 1
ATOM 3981 N N . GLU B 1 234 ? 6.809 14.859 40.844 1 63.31 234 GLU B N 1
ATOM 3982 C CA . GLU B 1 234 ? 5.746 14.727 41.844 1 63.31 234 GLU B CA 1
ATOM 3983 C C . GLU B 1 234 ? 5.723 13.328 42.438 1 63.31 234 GLU B C 1
ATOM 3985 O O . GLU B 1 234 ? 5.488 13.172 43.656 1 63.31 234 GLU B O 1
ATOM 3990 N N . TYR B 1 235 ? 5.738 12.281 41.5 1 60.47 235 TYR B N 1
ATOM 3991 C CA . TYR B 1 235 ? 5.652 10.914 41.969 1 60.47 235 TYR B CA 1
ATOM 3992 C C . TYR B 1 235 ? 6.949 10.492 42.656 1 60.47 235 TYR B C 1
ATOM 3994 O O . TYR B 1 235 ? 6.977 9.508 43.406 1 60.47 235 TYR B O 1
ATOM 4002 N N . GLY B 1 236 ? 7.828 11.219 42.812 1 57.34 236 GLY B N 1
ATOM 4003 C CA . GLY B 1 236 ? 9.117 10.914 43.406 1 57.34 236 GLY B CA 1
ATOM 4004 C C . GLY B 1 236 ? 10.055 10.195 42.469 1 57.34 236 GLY B C 1
ATOM 4005 O O . GLY B 1 236 ? 9.609 9.562 41.5 1 57.34 236 GLY B O 1
ATOM 4006 N N . SER B 1 237 ? 11.227 10.82 42.156 1 58.28 237 SER B N 1
ATOM 4007 C CA . SER B 1 237 ? 12.188 10.25 41.219 1 58.28 237 SER B CA 1
ATOM 4008 C C . SER B 1 237 ? 12.211 8.727 41.281 1 58.28 237 SER B C 1
ATOM 4010 O O . SER B 1 237 ? 12.203 8.047 40.281 1 58.28 237 SER B O 1
ATOM 4012 N N . THR B 1 238 ? 12.906 8.133 42.312 1 58.38 238 THR B N 1
ATOM 4013 C CA . THR B 1 238 ? 13.188 6.711 42.5 1 58.38 238 THR B CA 1
ATOM 4014 C C . THR B 1 238 ? 12.016 6.023 43.219 1 58.38 238 THR B C 1
ATOM 4016 O O . THR B 1 238 ? 11.68 6.367 44.344 1 58.38 238 THR B O 1
ATOM 4019 N N . ARG B 1 239 ? 11.172 5.613 42.438 1 60.72 239 ARG B N 1
ATOM 4020 C CA . ARG B 1 239 ? 10.141 4.781 43.031 1 60.72 239 ARG B CA 1
ATOM 4021 C C . ARG B 1 239 ? 10.742 3.494 43.594 1 60.72 239 ARG B C 1
ATOM 4023 O O . ARG B 1 239 ? 11.586 2.869 42.969 1 60.72 239 ARG B O 1
ATOM 4030 N N . PRO B 1 240 ? 10.523 3.314 44.969 1 62.38 240 PRO B N 1
ATOM 4031 C CA . PRO B 1 240 ? 11.039 2.051 45.5 1 62.38 240 PRO B CA 1
ATOM 4032 C C . PRO B 1 240 ? 10.641 0.846 44.656 1 62.38 240 PRO B C 1
ATOM 4034 O O . PRO B 1 240 ? 9.609 0.882 43.969 1 62.38 240 PRO B O 1
ATOM 4037 N N . PRO B 1 241 ? 11.656 -0.118 44.688 1 62.81 241 PRO B N 1
ATOM 4038 C CA . PRO B 1 241 ? 11.289 -1.334 43.938 1 62.81 241 PRO B CA 1
ATOM 4039 C C . PRO B 1 241 ? 9.992 -1.958 44.438 1 62.81 241 PRO B C 1
ATOM 4041 O O . PRO B 1 241 ? 9.633 -1.794 45.625 1 62.81 241 PRO B O 1
ATOM 4044 N N . LEU B 1 242 ? 9.133 -2.486 43.438 1 70.5 242 LEU B N 1
ATOM 4045 C CA . LEU B 1 242 ? 7.824 -3.074 43.719 1 70.5 242 LEU B CA 1
ATOM 4046 C C . LEU B 1 242 ? 7.906 -4.07 44.875 1 70.5 242 LEU B C 1
ATOM 4048 O O . LEU B 1 242 ? 6.957 -4.207 45.656 1 70.5 242 LEU B O 1
ATOM 4052 N N . HIS B 1 243 ? 8.938 -4.895 44.969 1 62.53 243 HIS B N 1
ATOM 4053 C CA . HIS B 1 243 ? 9.039 -5.918 46 1 62.53 243 HIS B CA 1
ATOM 4054 C C . HIS B 1 243 ? 9.109 -5.289 47.375 1 62.53 243 HIS B C 1
ATOM 4056 O O . HIS B 1 243 ? 9.008 -5.992 48.375 1 62.53 243 HIS B O 1
ATOM 4062 N N . CYS B 1 244 ? 9.57 -4.203 47.375 1 52.59 244 CYS B N 1
ATOM 4063 C CA . CYS B 1 244 ? 9.695 -3.607 48.688 1 52.59 244 CYS B CA 1
ATOM 4064 C C . CYS B 1 244 ? 8.375 -2.994 49.156 1 52.59 244 CYS B C 1
ATOM 4066 O O . CYS B 1 244 ? 8.312 -2.367 50.219 1 52.59 244 CYS B O 1
ATOM 4068 N N . LYS B 1 245 ? 7.527 -3.311 48.406 1 40.47 245 LYS B N 1
ATOM 4069 C CA . LYS B 1 245 ? 6.223 -2.861 48.875 1 40.47 245 LYS B CA 1
ATOM 4070 C C . LYS B 1 245 ? 5.602 -3.875 49.844 1 40.47 245 LYS B C 1
ATOM 4072 O O . LYS B 1 245 ? 5.652 -5.082 49.594 1 40.47 245 LYS B O 1
#